Protein AF-0000000066328678 (afdb_homodimer)

pLDDT: mean 88.82, std 13.22, range [48.69, 98.69]

Radius of gyration: 21.42 Å; Cα contacts (8 Å, |Δi|>4): 938; chains: 2; bounding box: 52×56×52 Å

InterPro domains:
  IPR006282 Thiamin pyrophosphokinase [TIGR01378] (4-198)
  IPR006282 Thiamin pyrophosphokinase [cd07995] (3-190)
  IPR007371 Thiamin pyrophosphokinase, catalytic domain [PF04263] (19-120)
  IPR036759 Thiamin pyrophosphokinase, catalytic domain superfamily [G3DSA:3.40.50.10240] (1-203)
  IPR036759 Thiamin pyrophosphokinase, catalytic domain superfamily [SSF63999] (1-123)
  IPR049442 Thiamin pyrophosphokinase-like, substrate-binding domain [PF21275] (127-197)
  IPR053149 Thiamine pyrophosphokinase [PTHR41299] (1-203)

Structure (mmCIF, N/CA/C/O backbone):
data_AF-0000000066328678-model_v1
#
loop_
_entity.id
_entity.type
_entity.pdbx_description
1 polymer 'Thiamine diphosphokinase'
#
loop_
_atom_site.group_PDB
_atom_site.id
_atom_site.type_symbol
_atom_site.label_atom_id
_atom_site.label_alt_id
_atom_site.label_comp_id
_atom_site.label_asym_id
_atom_site.label_entity_id
_atom_site.label_seq_id
_atom_site.pdbx_PDB_ins_code
_atom_site.Cartn_x
_atom_site.Cartn_y
_atom_site.Cartn_z
_atom_site.occupancy
_atom_site.B_iso_or_equiv
_atom_site.auth_seq_id
_atom_site.auth_comp_id
_atom_site.auth_asym_id
_atom_site.auth_atom_id
_atom_site.pdbx_PDB_model_num
ATOM 1 N N . MET A 1 1 ? -2.195 -25.938 -11.75 1 92.56 1 MET A N 1
ATOM 2 C CA . MET A 1 1 ? -1.607 -26.266 -10.453 1 92.56 1 MET A CA 1
ATOM 3 C C . MET A 1 1 ? -1.455 -25.016 -9.586 1 92.56 1 MET A C 1
ATOM 5 O O . MET A 1 1 ? -1.116 -23.938 -10.094 1 92.56 1 MET A O 1
ATOM 9 N N . GLN A 1 2 ? -1.645 -25.172 -8.344 1 96.69 2 GLN A N 1
ATOM 10 C CA . GLN A 1 2 ? -1.643 -24.047 -7.43 1 96.69 2 GLN A CA 1
ATOM 11 C C . GLN A 1 2 ? -0.327 -23.953 -6.664 1 96.69 2 GLN A C 1
ATOM 13 O O . GLN A 1 2 ? 0.199 -24.969 -6.203 1 96.69 2 GLN A O 1
ATOM 18 N N . ALA A 1 3 ? 0.181 -22.781 -6.629 1 97.19 3 ALA A N 1
ATOM 19 C CA . ALA A 1 3 ? 1.361 -22.5 -5.816 1 97.19 3 ALA A CA 1
ATOM 20 C C . ALA A 1 3 ? 1.032 -21.516 -4.695 1 97.19 3 ALA A C 1
ATOM 22 O O . ALA A 1 3 ? 0.293 -20.547 -4.902 1 97.19 3 ALA A O 1
ATOM 23 N N . VAL A 1 4 ? 1.552 -21.859 -3.523 1 97.25 4 VAL A N 1
ATOM 24 C CA . VAL A 1 4 ? 1.472 -20.938 -2.391 1 97.25 4 VAL A CA 1
ATOM 25 C C . VAL A 1 4 ? 2.855 -20.359 -2.094 1 97.25 4 VAL A C 1
ATOM 27 O O . VAL A 1 4 ? 3.812 -21.109 -1.878 1 97.25 4 VAL A O 1
ATOM 30 N N . ILE A 1 5 ? 2.959 -19.062 -2.15 1 96 5 ILE A N 1
ATOM 31 C CA . ILE A 1 5 ? 4.234 -18.391 -1.93 1 96 5 ILE A CA 1
ATOM 32 C C . ILE A 1 5 ? 4.168 -17.578 -0.644 1 96 5 ILE A C 1
ATOM 34 O O . ILE A 1 5 ? 3.305 -16.703 -0.498 1 96 5 ILE A O 1
ATOM 38 N N . LEU A 1 6 ? 5.059 -17.859 0.258 1 94.69 6 LEU A N 1
ATOM 39 C CA . LEU A 1 6 ? 5.156 -17.109 1.512 1 94.69 6 LEU A CA 1
ATOM 40 C C . LEU A 1 6 ? 6.285 -16.094 1.452 1 94.69 6 LEU A C 1
ATOM 42 O O . LEU A 1 6 ? 7.457 -16.453 1.386 1 94.69 6 LEU A O 1
ATOM 46 N N . ALA A 1 7 ? 5.883 -14.875 1.472 1 93.19 7 ALA A N 1
ATOM 47 C CA . ALA A 1 7 ? 6.855 -13.781 1.461 1 93.19 7 ALA A CA 1
ATOM 48 C C . ALA A 1 7 ? 7.359 -13.484 2.869 1 93.19 7 ALA A C 1
ATOM 50 O O . ALA A 1 7 ? 6.984 -14.164 3.828 1 93.19 7 ALA A O 1
ATOM 51 N N . ASN A 1 8 ? 8.188 -12.492 3.023 1 87.88 8 ASN A N 1
ATOM 52 C CA . ASN A 1 8 ? 8.898 -12.242 4.273 1 87.88 8 ASN A CA 1
ATOM 53 C C . ASN A 1 8 ? 8.281 -11.078 5.047 1 87.88 8 ASN A C 1
ATOM 55 O O . ASN A 1 8 ? 8.977 -10.375 5.781 1 87.88 8 ASN A O 1
ATOM 59 N N . GLY A 1 9 ? 7.043 -10.797 4.797 1 89.44 9 GLY A N 1
ATOM 60 C CA . GLY A 1 9 ? 6.324 -9.867 5.66 1 89.44 9 GLY A CA 1
ATOM 61 C C . GLY A 1 9 ? 5.898 -10.484 6.977 1 89.44 9 GLY A C 1
ATOM 62 O O . GLY A 1 9 ? 6.59 -11.359 7.512 1 89.44 9 GLY A O 1
ATOM 63 N N . GLU A 1 10 ? 4.902 -9.945 7.527 1 88.5 10 GLU A N 1
ATOM 64 C CA . GLU A 1 10 ? 4.391 -10.523 8.766 1 88.5 10 GLU A CA 1
ATOM 65 C C . GLU A 1 10 ? 3.793 -11.906 8.531 1 88.5 10 GLU A C 1
ATOM 67 O O . GLU A 1 10 ? 2.998 -12.094 7.609 1 88.5 10 GLU A O 1
ATOM 72 N N . PHE A 1 11 ? 4.199 -12.797 9.32 1 90.69 11 PHE A N 1
ATOM 73 C CA . PHE A 1 11 ? 3.668 -14.148 9.219 1 90.69 11 PHE A CA 1
ATOM 74 C C . PHE A 1 11 ? 2.197 -14.188 9.617 1 90.69 11 PHE A C 1
ATOM 76 O O . PHE A 1 11 ? 1.822 -13.695 10.68 1 90.69 11 PHE A O 1
ATOM 83 N N . PRO A 1 12 ? 1.41 -14.773 8.773 1 92 12 PRO A N 1
ATOM 84 C CA . PRO A 1 12 ? -0.02 -14.805 9.086 1 92 12 PRO A CA 1
ATOM 85 C C . PRO A 1 12 ? -0.349 -15.75 10.242 1 92 12 PRO A C 1
ATOM 87 O O . PRO A 1 12 ? 0.316 -16.766 10.422 1 92 12 PRO A O 1
ATOM 90 N N . LYS A 1 13 ? -1.396 -15.406 10.969 1 92.12 13 LYS A N 1
ATOM 91 C CA . LYS A 1 13 ? -1.735 -16.156 12.18 1 92.12 13 LYS A CA 1
ATOM 92 C C . LYS A 1 13 ? -3.133 -16.766 12.07 1 92.12 13 LYS A C 1
ATOM 94 O O . LYS A 1 13 ? -3.49 -17.656 12.852 1 92.12 13 LYS A O 1
ATOM 99 N N . SER A 1 14 ? -3.93 -16.281 11.195 1 93.19 14 SER A N 1
ATOM 100 C CA . SER A 1 14 ? -5.297 -16.766 11.078 1 93.19 14 SER A CA 1
ATOM 101 C C . SER A 1 14 ? -5.32 -18.25 10.68 1 93.19 14 SER A C 1
ATOM 103 O O . SER A 1 14 ? -4.445 -18.703 9.945 1 93.19 14 SER A O 1
ATOM 105 N N . GLN A 1 15 ? -6.352 -18.922 11.086 1 94 15 GLN A N 1
ATOM 106 C CA . GLN A 1 15 ? -6.492 -20.328 10.742 1 94 15 GLN A CA 1
ATOM 107 C C . GLN A 1 15 ? -6.582 -20.516 9.227 1 94 15 GLN A C 1
ATOM 109 O O . GLN A 1 15 ? -6.043 -21.484 8.688 1 94 15 GLN A O 1
ATOM 114 N N . LYS A 1 16 ? -7.191 -19.641 8.617 1 93.75 16 LYS A N 1
ATOM 115 C CA . LYS A 1 16 ? -7.32 -19.688 7.16 1 93.75 16 LYS A CA 1
ATOM 116 C C . LYS A 1 16 ? -5.953 -19.703 6.484 1 93.75 16 LYS A C 1
ATOM 118 O O . LYS A 1 16 ? -5.691 -20.547 5.617 1 93.75 16 LYS A O 1
ATOM 123 N N . CYS A 1 17 ? -5.141 -18.844 6.93 1 94.62 17 CYS A N 1
ATOM 124 C CA . CYS A 1 17 ? -3.805 -18.734 6.352 1 94.62 17 CYS A CA 1
ATOM 125 C C . CYS A 1 17 ? -2.967 -19.969 6.699 1 94.62 17 CYS A C 1
ATOM 127 O O . CYS A 1 17 ? -2.242 -20.484 5.852 1 94.62 17 CYS A O 1
ATOM 129 N N . LEU A 1 18 ? -3.084 -20.406 7.875 1 93.56 18 LEU A N 1
ATOM 130 C CA . LEU A 1 18 ? -2.322 -21.562 8.32 1 93.56 18 LEU A CA 1
ATOM 131 C C . LEU A 1 18 ? -2.74 -22.812 7.551 1 93.56 18 LEU A C 1
ATOM 133 O O . LEU A 1 18 ? -1.896 -23.641 7.184 1 93.56 18 LEU A O 1
ATOM 137 N N . ASP A 1 19 ? -4.027 -22.938 7.297 1 94.56 19 ASP A N 1
ATOM 138 C CA . ASP A 1 19 ? -4.531 -24.062 6.52 1 94.56 19 ASP A CA 1
ATOM 139 C C . ASP A 1 19 ? -3.986 -24.047 5.094 1 94.56 19 ASP A C 1
ATOM 141 O O . ASP A 1 19 ? -3.662 -25.078 4.527 1 94.56 19 ASP A O 1
ATOM 145 N N . LEU A 1 20 ? -3.908 -22.875 4.508 1 94.31 20 LEU A N 1
ATOM 146 C CA . LEU A 1 20 ? -3.367 -22.734 3.16 1 94.31 20 LEU A CA 1
ATOM 147 C C . LEU A 1 20 ? -1.91 -23.172 3.109 1 94.31 20 LEU A C 1
ATOM 149 O O . LEU A 1 20 ? -1.49 -23.828 2.152 1 94.31 20 LEU A O 1
ATOM 153 N N . LEU A 1 21 ? -1.223 -22.812 4.141 1 92.94 21 LEU A N 1
ATOM 154 C CA . LEU A 1 21 ? 0.187 -23.188 4.219 1 92.94 21 LEU A CA 1
ATOM 155 C C . LEU A 1 21 ? 0.343 -24.688 4.398 1 92.94 21 LEU A C 1
ATOM 157 O O . LEU A 1 21 ? 1.16 -25.312 3.725 1 92.94 21 LEU A O 1
ATOM 161 N N . LYS A 1 22 ? -0.446 -25.25 5.203 1 90.56 22 LYS A N 1
ATOM 162 C CA . LYS A 1 22 ? -0.359 -26.672 5.551 1 90.56 22 LYS A CA 1
ATOM 163 C C . LYS A 1 22 ? -0.763 -27.547 4.367 1 90.56 22 LYS A C 1
ATOM 165 O O . LYS A 1 22 ? -0.169 -28.609 4.141 1 90.56 22 LYS A O 1
ATOM 170 N N . ASN A 1 23 ? -1.722 -27.109 3.635 1 92.69 23 ASN A N 1
ATOM 171 C CA . ASN A 1 23 ? -2.307 -27.938 2.596 1 92.69 23 ASN A CA 1
ATOM 172 C C . ASN A 1 23 ? -1.833 -27.531 1.206 1 92.69 23 ASN A C 1
ATOM 174 O O . ASN A 1 23 ? -2.381 -27.984 0.198 1 92.69 23 ASN A O 1
ATOM 178 N N . ALA A 1 24 ? -0.867 -26.703 1.155 1 93.25 24 ALA A N 1
ATOM 179 C CA . ALA A 1 24 ? -0.397 -26.203 -0.134 1 93.25 24 ALA A CA 1
ATOM 180 C C . ALA A 1 24 ? 0.191 -27.328 -0.979 1 93.25 24 ALA A C 1
ATOM 182 O O . ALA A 1 24 ? 1.096 -28.031 -0.534 1 93.25 24 ALA A O 1
ATOM 183 N N . PRO A 1 25 ? -0.299 -27.531 -2.164 1 92.94 25 PRO A N 1
ATOM 184 C CA . PRO A 1 25 ? 0.295 -28.547 -3.039 1 92.94 25 PRO A CA 1
ATOM 185 C C . PRO A 1 25 ? 1.752 -28.25 -3.387 1 92.94 25 PRO A C 1
ATOM 187 O O . PRO A 1 25 ? 2.549 -29.172 -3.57 1 92.94 25 PRO A O 1
ATOM 190 N N . PHE A 1 26 ? 2.02 -26.984 -3.559 1 94.19 26 PHE A N 1
ATOM 191 C CA . PHE A 1 26 ? 3.359 -26.5 -3.859 1 94.19 26 PHE A CA 1
ATOM 192 C C . PHE A 1 26 ? 3.656 -25.219 -3.08 1 94.19 26 PHE A C 1
ATOM 194 O O . PHE A 1 26 ? 3.201 -24.141 -3.457 1 94.19 26 PHE A O 1
ATOM 201 N N . LEU A 1 27 ? 4.465 -25.344 -2.041 1 94 27 LEU A N 1
ATOM 202 C CA . LEU A 1 27 ? 4.758 -24.234 -1.142 1 94 27 LEU A CA 1
ATOM 203 C C . LEU A 1 27 ? 6.172 -23.719 -1.361 1 94 27 LEU A C 1
ATOM 205 O O . LEU A 1 27 ? 7.141 -24.469 -1.275 1 94 27 LEU A O 1
ATOM 209 N N . ILE A 1 28 ? 6.23 -22.422 -1.675 1 92.75 28 ILE A N 1
ATOM 210 C CA . ILE A 1 28 ? 7.516 -21.75 -1.84 1 92.75 28 ILE A CA 1
ATOM 211 C C . ILE A 1 28 ? 7.695 -20.703 -0.746 1 92.75 28 ILE A C 1
ATOM 213 O O . ILE A 1 28 ? 6.809 -19.859 -0.524 1 92.75 28 ILE A O 1
ATOM 217 N N . ALA A 1 29 ? 8.828 -20.719 -0.085 1 90.88 29 ALA A N 1
ATOM 218 C CA . ALA A 1 29 ? 9.125 -19.734 0.952 1 90.88 29 ALA A CA 1
ATOM 219 C C . ALA A 1 29 ? 10.289 -18.844 0.543 1 90.88 29 ALA A C 1
ATOM 221 O O . ALA A 1 29 ? 11.305 -19.328 0.048 1 90.88 29 ALA A O 1
ATOM 222 N N . CYS A 1 30 ? 10.047 -17.594 0.716 1 86.69 30 CYS A N 1
ATOM 223 C CA . CYS A 1 30 ? 11.172 -16.672 0.576 1 86.69 30 CYS A CA 1
ATOM 224 C C . CYS A 1 30 ? 12.078 -16.734 1.799 1 86.69 30 CYS A C 1
ATOM 226 O O . CYS A 1 30 ? 11.609 -16.969 2.914 1 86.69 30 CYS A O 1
ATOM 228 N N . ASP A 1 31 ? 13.312 -16.562 1.715 1 75.44 31 ASP A N 1
ATOM 229 C CA . ASP A 1 31 ? 14.367 -16.891 2.674 1 75.44 31 ASP A CA 1
ATOM 230 C C . ASP A 1 31 ? 14.055 -16.297 4.047 1 75.44 31 ASP A C 1
ATOM 232 O O . ASP A 1 31 ? 14.148 -16.984 5.062 1 75.44 31 ASP A O 1
ATOM 236 N N . GLY A 1 32 ? 13.633 -15.141 4.164 1 73.88 32 GLY A N 1
ATOM 237 C CA . GLY A 1 32 ? 13.352 -14.57 5.473 1 73.88 32 GLY A CA 1
ATOM 238 C C . GLY A 1 32 ? 12.148 -15.195 6.152 1 73.88 32 GLY A C 1
ATOM 239 O O . GLY A 1 32 ? 11.977 -15.07 7.367 1 73.88 32 GLY A O 1
ATOM 240 N N . ALA A 1 33 ? 11.445 -15.961 5.445 1 73.62 33 ALA A N 1
ATOM 241 C CA . ALA A 1 33 ? 10.219 -16.547 5.969 1 73.62 33 ALA A CA 1
ATOM 242 C C . ALA A 1 33 ? 10.453 -17.969 6.473 1 73.62 33 ALA A C 1
ATOM 244 O O . ALA A 1 33 ? 9.609 -18.531 7.172 1 73.62 33 ALA A O 1
ATOM 245 N N . VAL A 1 34 ? 11.594 -18.438 6.23 1 74 34 VAL A N 1
ATOM 246 C CA . VAL A 1 34 ? 11.875 -19.844 6.477 1 74 34 VAL A CA 1
ATOM 247 C C . VAL A 1 34 ? 11.914 -20.109 7.98 1 74 34 VAL A C 1
ATOM 249 O O . VAL A 1 34 ? 11.453 -21.156 8.445 1 74 34 VAL A O 1
ATOM 252 N N . THR A 1 35 ? 12.383 -19.172 8.625 1 74.5 35 THR A N 1
ATOM 253 C CA . THR A 1 35 ? 12.5 -19.344 10.07 1 74.5 35 THR A CA 1
ATOM 254 C C . THR A 1 35 ? 11.125 -19.547 10.703 1 74.5 35 THR A C 1
ATOM 256 O O . THR A 1 35 ? 10.938 -20.422 11.547 1 74.5 35 THR A O 1
ATOM 259 N N . SER A 1 36 ? 10.227 -18.734 10.258 1 77 36 SER A N 1
ATOM 260 C CA . SER A 1 36 ? 8.867 -18.828 10.789 1 77 36 SER A CA 1
ATOM 261 C C . SER A 1 36 ? 8.211 -20.141 10.414 1 77 36 SER A C 1
ATOM 263 O O . SER A 1 36 ? 7.488 -20.734 11.219 1 77 36 SER A O 1
ATOM 265 N N . LEU A 1 37 ? 8.469 -20.578 9.25 1 78.5 37 LEU A N 1
ATOM 266 C CA . LEU A 1 37 ? 7.902 -21.844 8.773 1 78.5 37 LEU A CA 1
ATOM 267 C C . LEU A 1 37 ? 8.461 -23.016 9.57 1 78.5 37 LEU A C 1
ATOM 269 O O . LEU A 1 37 ? 7.723 -23.953 9.914 1 78.5 37 LEU A O 1
ATOM 273 N N . HIS A 1 38 ? 9.688 -22.906 9.82 1 74.25 38 HIS A N 1
ATOM 274 C CA . HIS A 1 38 ? 10.352 -23.984 10.555 1 74.25 38 HIS A CA 1
ATOM 275 C C . HIS A 1 38 ? 9.797 -24.109 11.969 1 74.25 38 HIS A C 1
ATOM 277 O O . HIS A 1 38 ? 9.578 -25.219 12.453 1 74.25 38 HIS A O 1
ATOM 283 N N . ALA A 1 39 ? 9.547 -23 12.492 1 76.88 39 ALA A N 1
ATOM 284 C CA . ALA A 1 39 ? 9.016 -22.969 13.852 1 76.88 39 ALA A CA 1
ATOM 285 C C . ALA A 1 39 ? 7.652 -23.656 13.922 1 76.88 39 ALA A C 1
ATOM 287 O O . ALA A 1 39 ? 7.289 -24.234 14.953 1 76.88 39 ALA A O 1
ATOM 288 N N . LEU A 1 40 ? 6.973 -23.703 12.828 1 76 40 LEU A N 1
ATOM 289 C CA . LEU A 1 40 ? 5.637 -24.281 12.781 1 76 40 LEU A CA 1
ATOM 290 C C . LEU A 1 40 ? 5.676 -25.672 12.156 1 76 40 LEU A C 1
ATOM 292 O O . LEU A 1 40 ? 4.633 -26.297 11.953 1 76 40 LEU A O 1
ATOM 296 N N . GLN A 1 41 ? 6.848 -26.109 11.773 1 76.12 41 GLN A N 1
ATOM 297 C CA . GLN A 1 41 ? 7.094 -27.438 11.211 1 76.12 41 GLN A CA 1
ATOM 298 C C . GLN A 1 41 ? 6.418 -27.578 9.852 1 76.12 41 GLN A C 1
ATOM 300 O O . GLN A 1 41 ? 5.887 -28.656 9.531 1 76.12 41 GLN A O 1
ATOM 305 N N . PHE A 1 42 ? 6.23 -26.516 9.266 1 78.62 42 PHE A N 1
ATOM 306 C CA . PHE A 1 42 ? 5.777 -26.547 7.875 1 78.62 42 PHE A CA 1
ATOM 307 C C . PHE A 1 42 ? 6.957 -26.734 6.93 1 78.62 42 PHE A C 1
ATOM 309 O O . PHE A 1 42 ? 8.008 -26.109 7.109 1 78.62 42 PHE A O 1
ATOM 316 N N . LYS A 1 43 ? 6.863 -27.672 5.98 1 79.88 43 LYS A N 1
ATOM 317 C CA . LYS A 1 43 ? 7.973 -27.938 5.07 1 79.88 43 LYS A CA 1
ATOM 318 C C . LYS A 1 43 ? 7.703 -27.344 3.689 1 79.88 43 LYS A C 1
ATOM 320 O O . LYS A 1 43 ? 6.852 -27.844 2.953 1 79.88 43 LYS A O 1
ATOM 325 N N . PRO A 1 44 ? 8.43 -26.344 3.393 1 86 44 PRO A N 1
ATOM 326 C CA . PRO A 1 44 ? 8.266 -25.828 2.033 1 86 44 PRO A CA 1
ATOM 327 C C . PRO A 1 44 ? 8.836 -26.75 0.971 1 86 44 PRO A C 1
ATOM 329 O O . PRO A 1 44 ? 9.75 -27.531 1.257 1 86 44 PRO A O 1
ATOM 332 N N . SER A 1 45 ? 8.219 -26.75 -0.201 1 85.56 45 SER A N 1
ATOM 333 C CA . SER A 1 45 ? 8.766 -27.484 -1.334 1 85.56 45 SER A CA 1
ATOM 334 C C . SER A 1 45 ? 10.07 -26.859 -1.814 1 85.56 45 SER A C 1
ATOM 336 O O . SER A 1 45 ? 10.992 -27.578 -2.229 1 85.56 45 SER A O 1
ATOM 338 N N . VAL A 1 46 ? 10.094 -25.5 -1.704 1 86.44 46 VAL A N 1
ATOM 339 C CA . VAL A 1 46 ? 11.258 -24.766 -2.186 1 86.44 46 VAL A CA 1
ATOM 340 C C . VAL A 1 46 ? 11.461 -23.516 -1.324 1 86.44 46 VAL A C 1
ATOM 342 O O . VAL A 1 46 ? 10.5 -22.922 -0.832 1 86.44 46 VAL A O 1
ATOM 345 N N . VAL A 1 47 ? 12.711 -23.172 -1.148 1 85.12 47 VAL A N 1
ATOM 346 C CA . VAL A 1 47 ? 13.094 -21.922 -0.504 1 85.12 47 VAL A CA 1
ATOM 347 C C . VAL A 1 47 ? 13.883 -21.062 -1.482 1 85.12 47 VAL A C 1
ATOM 349 O O . VAL A 1 47 ? 14.852 -21.516 -2.094 1 85.12 47 VAL A O 1
ATOM 352 N N . ILE A 1 48 ? 13.406 -19.891 -1.627 1 83.31 48 ILE A N 1
ATOM 353 C CA . ILE A 1 48 ? 14.055 -18.984 -2.578 1 83.31 48 ILE A CA 1
ATOM 354 C C . ILE A 1 48 ? 14.633 -17.781 -1.838 1 83.31 48 ILE A C 1
ATOM 356 O O . ILE A 1 48 ? 13.969 -17.188 -0.988 1 83.31 48 ILE A O 1
ATOM 360 N N . GLY A 1 49 ? 15.797 -17.375 -2.049 1 75 49 GLY A N 1
ATOM 361 C CA . GLY A 1 49 ? 16.438 -16.203 -1.476 1 75 49 GLY A CA 1
ATOM 362 C C . GLY A 1 49 ? 17.953 -16.234 -1.593 1 75 49 GLY A C 1
ATOM 363 O O . GLY A 1 49 ? 18.5 -17.062 -2.312 1 75 49 GLY A O 1
ATOM 364 N N . ASP A 1 50 ? 18.641 -15.141 -1.223 1 62.41 50 ASP A N 1
ATOM 365 C CA . ASP A 1 50 ? 20.109 -15.062 -1.278 1 62.41 50 ASP A CA 1
ATOM 366 C C . ASP A 1 50 ? 20.75 -15.953 -0.216 1 62.41 50 ASP A C 1
ATOM 368 O O . ASP A 1 50 ? 21.969 -16.094 -0.171 1 62.41 50 ASP A O 1
ATOM 372 N N . LEU A 1 51 ? 19.969 -16.797 0.325 1 58.53 51 LEU A N 1
ATOM 373 C CA . LEU A 1 51 ? 20.359 -17.828 1.279 1 58.53 51 LEU A CA 1
ATOM 374 C C . LEU A 1 51 ? 21.344 -17.281 2.309 1 58.53 51 LEU A C 1
ATOM 376 O O . LEU A 1 51 ? 22.078 -18.047 2.938 1 58.53 51 LEU A O 1
ATOM 380 N N . ASP A 1 52 ? 21.562 -15.883 2.24 1 53.94 52 ASP A N 1
ATOM 381 C CA . ASP A 1 52 ? 22.516 -15.344 3.195 1 53.94 52 ASP A CA 1
ATOM 382 C C . ASP A 1 52 ? 21.969 -15.406 4.621 1 53.94 52 ASP A C 1
ATOM 384 O O . ASP A 1 52 ? 22.734 -15.453 5.582 1 53.94 52 ASP A O 1
ATOM 388 N N . SER A 1 53 ? 20.719 -15.375 4.688 1 50.34 53 SER A N 1
ATOM 389 C CA . SER A 1 53 ? 20.141 -15.234 6.023 1 50.34 53 SER A CA 1
ATOM 390 C C . SER A 1 53 ? 19.812 -16.594 6.625 1 50.34 53 SER A C 1
ATOM 392 O O . SER A 1 53 ? 19.297 -16.672 7.742 1 50.34 53 SER A O 1
ATOM 394 N N . ILE A 1 54 ? 19.844 -17.656 5.875 1 55.69 54 ILE A N 1
ATOM 395 C CA . ILE A 1 54 ? 19.406 -18.922 6.414 1 55.69 54 ILE A CA 1
ATOM 396 C C . ILE A 1 54 ? 20.562 -19.625 7.117 1 55.69 54 ILE A C 1
ATOM 398 O O . ILE A 1 54 ? 21.672 -19.672 6.594 1 55.69 54 ILE A O 1
ATOM 402 N N . ASP A 1 55 ? 20.344 -19.844 8.344 1 55.47 55 ASP A N 1
ATOM 403 C CA . ASP A 1 55 ? 21.312 -20.609 9.125 1 55.47 55 ASP A CA 1
ATOM 404 C C . ASP A 1 55 ? 21.734 -21.875 8.383 1 55.47 55 ASP A C 1
ATOM 406 O O . ASP A 1 55 ? 20.953 -22.453 7.637 1 55.47 55 ASP A O 1
ATOM 410 N N . SER A 1 56 ? 22.953 -22.094 8.352 1 54.03 56 SER A N 1
ATOM 411 C CA . SER A 1 56 ? 23.625 -23.234 7.734 1 54.03 56 SER A CA 1
ATOM 412 C C . SER A 1 56 ? 22.828 -24.516 7.961 1 54.03 56 SER A C 1
ATOM 414 O O . SER A 1 56 ? 22.75 -25.375 7.07 1 54.03 56 SER A O 1
ATOM 416 N N . HIS A 1 57 ? 22.359 -24.594 9.047 1 54.06 57 HIS A N 1
ATOM 417 C CA . HIS A 1 57 ? 21.656 -25.828 9.375 1 54.06 57 HIS A CA 1
ATOM 418 C C . HIS A 1 57 ? 20.375 -25.969 8.555 1 54.06 57 HIS A C 1
ATOM 420 O O . HIS A 1 57 ? 20.031 -27.078 8.125 1 54.06 57 HIS A O 1
ATOM 426 N N . LEU A 1 58 ? 19.797 -24.906 8.258 1 56.16 58 LEU A N 1
ATOM 427 C CA . LEU A 1 58 ? 18.531 -24.969 7.531 1 56.16 58 LEU A CA 1
ATOM 428 C C . LEU A 1 58 ? 18.781 -25.125 6.035 1 56.16 58 LEU A C 1
ATOM 430 O O . LEU A 1 58 ? 17.953 -25.719 5.332 1 56.16 58 LEU A O 1
ATOM 434 N N . LYS A 1 59 ? 19.859 -24.672 5.605 1 57.91 59 LYS A N 1
ATOM 435 C CA . LYS A 1 59 ? 20.266 -24.812 4.211 1 57.91 59 LYS A CA 1
ATOM 436 C C . LYS A 1 59 ? 20.297 -26.266 3.793 1 57.91 59 LYS A C 1
ATOM 438 O O . LYS A 1 59 ? 19.969 -26.609 2.65 1 57.91 59 LYS A O 1
ATOM 443 N N . ALA A 1 60 ? 20.766 -26.969 4.777 1 53.59 60 ALA A N 1
ATOM 444 C CA . ALA A 1 60 ? 20.906 -28.391 4.488 1 53.59 60 ALA A CA 1
ATOM 445 C C . ALA A 1 60 ? 19.547 -29.078 4.379 1 53.59 60 ALA A C 1
ATOM 447 O O . ALA A 1 60 ? 19.406 -30.078 3.668 1 53.59 60 ALA A O 1
ATOM 448 N N . LEU A 1 61 ? 18.641 -28.516 5.012 1 54.44 61 LEU A N 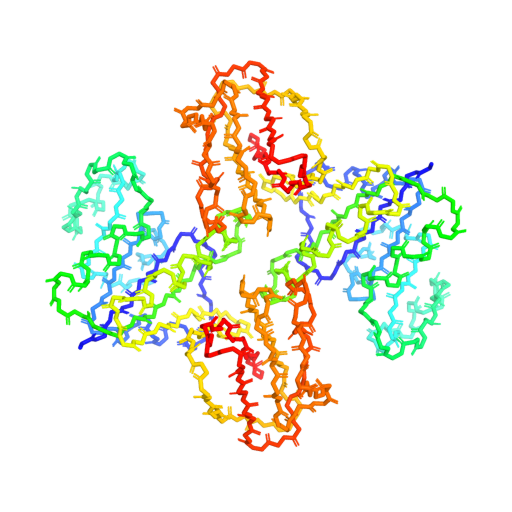1
ATOM 449 C CA . LEU A 1 61 ? 17.359 -29.203 5.098 1 54.44 61 LEU A CA 1
ATOM 450 C C . LEU A 1 61 ? 16.469 -28.844 3.908 1 54.44 61 LEU A C 1
ATOM 452 O O . LEU A 1 61 ? 15.656 -29.656 3.473 1 54.44 61 LEU A O 1
ATOM 456 N N . TYR A 1 62 ? 16.766 -27.641 3.441 1 58.38 62 TYR A N 1
ATOM 457 C CA . TYR A 1 62 ? 15.859 -27.219 2.381 1 58.38 62 TYR A CA 1
ATOM 458 C C . TYR A 1 62 ? 16.609 -27.062 1.059 1 58.38 62 TYR A C 1
ATOM 460 O O . TYR A 1 62 ? 17.812 -26.781 1.043 1 58.38 62 TYR A O 1
ATOM 468 N N . ASN A 1 63 ? 16.406 -27.719 0.083 1 55.56 63 ASN A N 1
ATOM 469 C CA . ASN A 1 63 ? 16.984 -27.547 -1.242 1 55.56 63 ASN A CA 1
ATOM 470 C C . ASN A 1 63 ? 16.922 -26.094 -1.706 1 55.56 63 ASN A C 1
ATOM 472 O O . ASN A 1 63 ? 16.031 -25.734 -2.482 1 55.56 63 ASN A O 1
ATOM 476 N N . PRO A 1 64 ? 17.672 -25.266 -0.966 1 60.94 64 PRO A N 1
ATOM 477 C CA . PRO A 1 64 ? 17.609 -23.844 -1.359 1 60.94 64 PRO A CA 1
ATOM 478 C C . PRO A 1 64 ? 18.047 -23.609 -2.803 1 60.94 64 PRO A C 1
ATOM 480 O O . PRO A 1 64 ? 19.016 -24.219 -3.262 1 60.94 64 PRO A O 1
ATOM 483 N N . ILE A 1 65 ? 17.062 -23.312 -3.627 1 60.47 65 ILE A N 1
ATOM 484 C CA . ILE A 1 65 ? 17.453 -22.844 -4.957 1 60.47 65 ILE A CA 1
ATOM 485 C C . ILE A 1 65 ? 17.984 -21.422 -4.879 1 60.47 65 ILE A C 1
ATOM 487 O O . ILE A 1 65 ? 17.266 -20.5 -4.531 1 60.47 65 ILE A O 1
ATOM 491 N N . ARG A 1 66 ? 19.344 -21.391 -4.738 1 58.41 66 ARG A N 1
ATOM 492 C CA . ARG A 1 66 ? 20.047 -20.109 -4.793 1 58.41 66 ARG A CA 1
ATOM 493 C C . ARG A 1 66 ? 19.844 -19.438 -6.145 1 58.41 66 ARG A C 1
ATOM 495 O O . ARG A 1 66 ? 20.203 -20 -7.184 1 58.41 66 ARG A O 1
ATOM 502 N N . MET A 1 67 ? 18.859 -18.656 -6.227 1 55.22 67 MET A N 1
ATOM 503 C CA . MET A 1 67 ? 18.812 -17.859 -7.457 1 55.22 67 MET A CA 1
ATOM 504 C C . MET A 1 67 ? 19.578 -16.562 -7.289 1 55.22 67 MET A C 1
ATOM 506 O O . MET A 1 67 ? 19.25 -15.742 -6.426 1 55.22 67 MET A O 1
ATOM 510 N N . SER A 1 68 ? 20.812 -16.641 -7.715 1 49.78 68 SER A N 1
ATOM 511 C CA . SER A 1 68 ? 21.75 -15.523 -7.637 1 49.78 68 SER A CA 1
ATOM 512 C C . SER A 1 68 ? 21.25 -14.32 -8.43 1 49.78 68 SER A C 1
ATOM 514 O O . SER A 1 68 ? 21.859 -13.25 -8.398 1 49.78 68 SER A O 1
ATOM 516 N N . GLU A 1 69 ? 20.141 -14.555 -9.164 1 52.03 69 GLU A N 1
ATOM 517 C CA . GLU A 1 69 ? 19.953 -13.398 -10.047 1 52.03 69 GLU A CA 1
ATOM 518 C C . GLU A 1 69 ? 19.672 -12.133 -9.242 1 52.03 69 GLU A C 1
ATOM 520 O O . GLU A 1 69 ? 18.75 -12.102 -8.422 1 52.03 69 GLU A O 1
ATOM 525 N N . GLN A 1 70 ? 20.766 -11.266 -9.18 1 48.72 70 GLN A N 1
ATOM 526 C CA . GLN A 1 70 ? 20.953 -10.047 -8.406 1 48.72 70 GLN A CA 1
ATOM 527 C C . GLN A 1 70 ? 19.859 -9.023 -8.711 1 48.72 70 GLN A C 1
ATOM 529 O O . GLN A 1 70 ? 19.531 -8.195 -7.867 1 48.72 70 GLN A O 1
ATOM 534 N N . ASN A 1 71 ? 19.047 -9.203 -9.812 1 54.5 71 ASN A N 1
ATOM 535 C CA . ASN A 1 71 ? 18.297 -8.008 -10.188 1 54.5 71 ASN A CA 1
ATOM 536 C C . ASN A 1 71 ? 16.797 -8.195 -9.992 1 54.5 71 ASN A C 1
ATOM 538 O O . ASN A 1 71 ? 15.992 -7.57 -10.688 1 54.5 71 ASN A O 1
ATOM 542 N N . SER A 1 72 ? 16.469 -9.25 -9.219 1 69 72 SER A N 1
ATOM 543 C CA . SER A 1 72 ? 15.039 -9.375 -8.938 1 69 72 SER A CA 1
ATOM 544 C C . SER A 1 72 ? 14.789 -9.602 -7.453 1 69 72 SER A C 1
ATOM 546 O O . SER A 1 72 ? 15.688 -9.992 -6.711 1 69 72 SER A O 1
ATOM 548 N N . ASN A 1 73 ? 13.617 -9.219 -7.113 1 81.62 73 ASN A N 1
ATOM 549 C CA . ASN A 1 73 ? 13.305 -9.477 -5.715 1 81.62 73 ASN A CA 1
ATOM 550 C C . ASN A 1 73 ? 12.875 -10.922 -5.492 1 81.62 73 ASN A C 1
ATOM 552 O O . ASN A 1 73 ? 12.523 -11.625 -6.445 1 81.62 73 ASN A O 1
ATOM 556 N N . ASP A 1 74 ? 12.938 -11.367 -4.379 1 84.75 74 ASP A N 1
ATOM 557 C CA . ASP A 1 74 ? 12.688 -12.758 -4.023 1 84.75 74 ASP A CA 1
ATOM 558 C C . ASP A 1 74 ? 11.273 -13.188 -4.414 1 84.75 74 ASP A C 1
ATOM 560 O O . ASP A 1 74 ? 11.062 -14.312 -4.852 1 84.75 74 ASP A O 1
ATOM 564 N N . LEU A 1 75 ? 10.344 -12.32 -4.371 1 91.19 75 LEU A N 1
ATOM 565 C CA . LEU A 1 75 ? 8.969 -12.648 -4.734 1 91.19 75 LEU A CA 1
ATOM 566 C C . LEU A 1 75 ? 8.859 -12.984 -6.219 1 91.19 75 LEU A C 1
ATOM 568 O O . LEU A 1 75 ? 8.188 -13.945 -6.594 1 91.19 75 LEU A O 1
ATOM 572 N N . SER A 1 76 ? 9.461 -12.172 -6.977 1 91.81 76 SER A N 1
ATOM 573 C CA . SER A 1 76 ? 9.445 -12.406 -8.422 1 91.81 76 SER A CA 1
ATOM 574 C C . SER A 1 76 ? 10.133 -13.719 -8.781 1 91.81 76 SER A C 1
ATOM 576 O O . SER A 1 76 ? 9.641 -14.469 -9.617 1 91.81 76 SER A O 1
ATOM 578 N N . LYS A 1 77 ? 11.25 -13.961 -8.109 1 90.5 77 LYS A N 1
ATOM 579 C CA . LYS A 1 77 ? 11.938 -15.227 -8.352 1 90.5 77 LYS A CA 1
ATOM 580 C C . LYS A 1 77 ? 11.047 -16.422 -8.023 1 90.5 77 LYS A C 1
ATOM 582 O O . LYS A 1 77 ? 10.969 -17.375 -8.789 1 90.5 77 LYS A O 1
ATOM 587 N N . ALA A 1 78 ? 10.422 -16.328 -6.898 1 92.19 78 ALA A N 1
ATOM 588 C CA . ALA A 1 78 ? 9.523 -17.391 -6.469 1 92.19 78 ALA A CA 1
ATOM 589 C C . ALA A 1 78 ? 8.375 -17.562 -7.461 1 92.19 78 ALA A C 1
ATOM 591 O O . ALA A 1 78 ? 8.047 -18.688 -7.84 1 92.19 78 ALA A O 1
ATOM 592 N N . PHE A 1 79 ? 7.754 -16.516 -7.949 1 95.31 79 PHE A N 1
ATOM 593 C CA . PHE A 1 79 ? 6.637 -16.547 -8.883 1 95.31 79 PHE A CA 1
ATOM 594 C C . PHE A 1 79 ? 7.043 -17.203 -10.195 1 95.31 79 PHE A C 1
ATOM 596 O O . PHE A 1 79 ? 6.395 -18.141 -10.648 1 95.31 79 PHE A O 1
ATOM 603 N N . PHE A 1 80 ? 8.102 -16.719 -10.75 1 94.19 80 PHE A N 1
ATOM 604 C CA . PHE A 1 80 ? 8.5 -17.219 -12.055 1 94.19 80 PHE A CA 1
ATOM 605 C C . PHE A 1 80 ? 8.984 -18.656 -11.961 1 94.19 80 PHE A C 1
ATOM 607 O O . PHE A 1 80 ? 8.789 -19.438 -12.891 1 94.19 80 PHE A O 1
ATOM 614 N N . TYR A 1 81 ? 9.625 -18.969 -10.852 1 91.75 81 TYR A N 1
ATOM 615 C CA . TYR A 1 81 ? 9.992 -20.375 -10.641 1 91.75 81 TYR A CA 1
ATOM 616 C C . TYR A 1 81 ? 8.766 -21.266 -10.695 1 91.75 81 TYR A C 1
ATOM 618 O O . TYR A 1 81 ? 8.75 -22.266 -11.422 1 91.75 81 TYR A O 1
ATOM 626 N N . ALA A 1 82 ? 7.738 -20.938 -9.961 1 95.31 82 ALA A N 1
ATOM 627 C CA . ALA A 1 82 ? 6.504 -21.719 -9.93 1 95.31 82 ALA A CA 1
ATOM 628 C C . ALA A 1 82 ? 5.816 -21.703 -11.289 1 95.31 82 ALA A C 1
ATOM 630 O O . ALA A 1 82 ? 5.27 -22.719 -11.719 1 95.31 82 ALA A O 1
ATOM 631 N N . LEU A 1 83 ? 5.828 -20.578 -11.922 1 96.31 83 LEU A N 1
ATOM 632 C CA . LEU A 1 83 ? 5.262 -20.469 -13.258 1 96.31 83 LEU A CA 1
ATOM 633 C C . LEU A 1 83 ? 5.934 -21.453 -14.219 1 96.31 83 LEU A C 1
ATOM 635 O O . LEU A 1 83 ? 5.258 -22.141 -14.977 1 96.31 83 LEU A O 1
ATOM 639 N N . ASN A 1 84 ? 7.238 -21.469 -14.133 1 94.56 84 ASN A N 1
ATOM 640 C CA . ASN A 1 84 ? 8.023 -22.359 -15 1 94.56 84 ASN A CA 1
ATOM 641 C C . ASN A 1 84 ? 7.75 -23.828 -14.703 1 94.56 84 ASN A C 1
ATOM 643 O O . ASN A 1 84 ? 7.934 -24.688 -15.562 1 94.56 84 ASN A O 1
ATOM 647 N N . LYS A 1 85 ? 7.297 -24.109 -13.547 1 94.69 85 LYS A N 1
ATOM 648 C CA . LYS A 1 85 ? 6.945 -25.484 -13.156 1 94.69 85 LYS A CA 1
ATOM 649 C C . LYS A 1 85 ? 5.523 -25.828 -13.586 1 94.69 85 LYS A C 1
ATOM 651 O O . LYS A 1 85 ? 5.039 -26.922 -13.32 1 94.69 85 LYS A O 1
ATOM 656 N N . GLY A 1 86 ? 4.848 -24.828 -14.125 1 96.06 86 GLY A N 1
ATOM 657 C CA . GLY A 1 86 ? 3.543 -25.094 -14.703 1 96.06 86 GLY A CA 1
ATOM 658 C C . GLY A 1 86 ? 2.395 -24.578 -13.852 1 96.06 86 GLY A C 1
ATOM 659 O O . GLY A 1 86 ? 1.228 -24.844 -14.156 1 96.06 86 GLY A O 1
ATOM 660 N N . CYS A 1 87 ? 2.684 -23.922 -12.797 1 97 87 CYS A N 1
ATOM 661 C CA . CYS A 1 87 ? 1.62 -23.375 -11.961 1 97 87 CYS A CA 1
ATOM 662 C C . CYS A 1 87 ? 0.921 -22.219 -12.68 1 97 87 CYS A C 1
ATOM 664 O O . CYS A 1 87 ? 1.56 -21.453 -13.391 1 97 87 CYS A O 1
ATOM 666 N N . ASP A 1 88 ? -0.373 -22.109 -12.438 1 97.81 88 ASP A N 1
ATOM 667 C CA . ASP A 1 88 ? -1.126 -21.031 -13.055 1 97.81 88 ASP A CA 1
ATOM 668 C C . ASP A 1 88 ? -2.121 -20.422 -12.07 1 97.81 88 ASP A C 1
ATOM 670 O O . ASP A 1 88 ? -2.916 -19.547 -12.438 1 97.81 88 ASP A O 1
ATOM 674 N N . ASP A 1 89 ? -2.139 -20.922 -10.867 1 98 89 ASP A N 1
ATOM 675 C CA . ASP A 1 89 ? -2.92 -20.422 -9.742 1 98 89 ASP A CA 1
ATOM 676 C C . ASP A 1 89 ? -2.021 -20.109 -8.547 1 98 89 ASP A C 1
ATOM 678 O O . ASP A 1 89 ? -1.381 -21 -7.988 1 98 89 ASP A O 1
ATOM 682 N N . PHE A 1 90 ? -2.043 -18.797 -8.18 1 98.38 90 PHE A N 1
ATOM 683 C CA . PHE A 1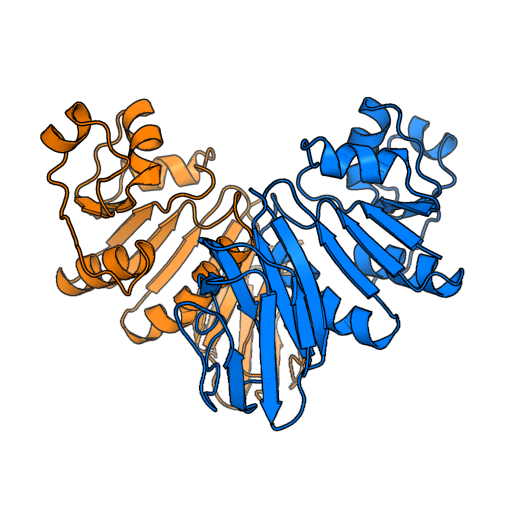 90 ? -1.062 -18.391 -7.188 1 98.38 90 PHE A CA 1
ATOM 684 C C . PHE A 1 90 ? -1.751 -17.766 -5.98 1 98.38 90 PHE A C 1
ATOM 686 O O . PHE A 1 90 ? -2.639 -16.922 -6.129 1 98.38 90 PHE A O 1
ATOM 693 N N . ILE A 1 91 ? -1.3 -18.188 -4.785 1 98.19 91 ILE A N 1
ATOM 694 C CA . ILE A 1 91 ? -1.693 -17.547 -3.529 1 98.19 91 ILE A CA 1
ATOM 695 C C . ILE A 1 91 ? -0.457 -17.016 -2.812 1 98.19 91 ILE A C 1
ATOM 697 O O . ILE A 1 91 ? 0.49 -17.766 -2.553 1 98.19 91 ILE A O 1
ATOM 701 N N . PHE A 1 92 ? -0.489 -15.766 -2.557 1 97.62 92 PHE A N 1
ATOM 702 C CA . PHE A 1 92 ? 0.604 -15.125 -1.831 1 97.62 92 PHE A CA 1
ATOM 703 C C . PHE A 1 92 ? 0.217 -14.883 -0.378 1 97.62 92 PHE A C 1
ATOM 705 O O . PHE A 1 92 ? -0.891 -14.422 -0.094 1 97.62 92 PHE A O 1
ATOM 712 N N . LEU A 1 93 ? 1.102 -15.195 0.54 1 96.31 93 LEU A N 1
ATOM 713 C CA . LEU A 1 93 ? 0.956 -14.93 1.967 1 96.31 93 LEU A CA 1
ATOM 714 C C . LEU A 1 93 ? 2.141 -14.125 2.492 1 96.31 93 LEU A C 1
ATOM 716 O O . LEU A 1 93 ? 3.25 -14.227 1.963 1 96.31 93 LEU A O 1
ATOM 720 N N . GLY A 1 94 ? 1.875 -13.273 3.465 1 93.81 94 GLY A N 1
ATOM 721 C CA . GLY A 1 94 ? 2.959 -12.555 4.113 1 93.81 94 GLY A CA 1
ATOM 722 C C . GLY A 1 94 ? 3.5 -11.406 3.281 1 93.81 94 GLY A C 1
ATOM 723 O O . GLY A 1 94 ? 4.695 -11.109 3.326 1 93.81 94 GLY A O 1
ATOM 724 N N . LEU A 1 95 ? 2.764 -10.805 2.459 1 91.94 95 LEU A N 1
ATOM 725 C CA . LEU A 1 95 ? 3.203 -9.711 1.595 1 91.94 95 LEU A CA 1
ATOM 726 C C . LEU A 1 95 ? 3.328 -8.414 2.381 1 91.94 95 LEU A C 1
ATOM 728 O O . LEU A 1 95 ? 4.059 -7.504 1.974 1 91.94 95 LEU A O 1
ATOM 732 N N . ASN A 1 96 ? 2.615 -8.344 3.498 1 87.19 96 ASN A N 1
ATOM 733 C CA . ASN A 1 96 ? 2.486 -7.082 4.223 1 87.19 96 ASN A CA 1
ATOM 734 C C . ASN A 1 96 ? 2.957 -7.219 5.668 1 87.19 96 ASN A C 1
ATOM 736 O O . ASN A 1 96 ? 3.418 -8.281 6.078 1 87.19 96 ASN A O 1
ATOM 740 N N . GLY A 1 97 ? 3.008 -6.027 6.414 1 84.06 97 GLY A N 1
ATOM 741 C CA . GLY A 1 97 ? 3.164 -6.07 7.859 1 84.06 97 GLY A CA 1
ATOM 742 C C . GLY A 1 97 ? 4.523 -5.586 8.328 1 84.06 97 GLY A C 1
ATOM 743 O O . GLY A 1 97 ? 4.734 -5.367 9.523 1 84.06 97 GLY A O 1
ATOM 744 N N . LYS A 1 98 ? 5.438 -5.379 7.438 1 89.62 98 LYS A N 1
ATOM 745 C CA . LYS A 1 98 ? 6.746 -4.836 7.797 1 89.62 98 LYS A CA 1
ATOM 746 C C . LYS A 1 98 ? 7.055 -3.572 7.004 1 89.62 98 LYS A C 1
ATOM 748 O O . LYS A 1 98 ? 6.352 -2.568 7.121 1 89.62 98 LYS A O 1
ATOM 753 N N . ARG A 1 99 ? 8.039 -3.688 6.145 1 91.69 99 ARG A N 1
ATOM 754 C CA . ARG A 1 99 ? 8.367 -2.498 5.363 1 91.69 99 ARG A CA 1
ATOM 755 C C . ARG A 1 99 ? 7.223 -2.127 4.422 1 91.69 99 ARG A C 1
ATOM 757 O O . ARG A 1 99 ? 6.82 -2.934 3.58 1 91.69 99 ARG A O 1
ATOM 764 N N . GLU A 1 100 ? 6.812 -0.911 4.531 1 93.75 100 GLU A N 1
ATOM 765 C CA . GLU A 1 100 ? 5.648 -0.45 3.779 1 93.75 100 GLU A CA 1
ATOM 766 C C . GLU A 1 100 ? 5.961 -0.343 2.289 1 93.75 100 GLU A C 1
ATOM 768 O O . GLU A 1 100 ? 5.09 -0.576 1.449 1 93.75 100 GLU A O 1
ATOM 773 N N . ASP A 1 101 ? 7.145 0.068 1.986 1 94.06 101 ASP A N 1
ATOM 774 C CA . ASP A 1 101 ? 7.48 0.224 0.574 1 94.06 101 ASP A CA 1
ATOM 775 C C . ASP A 1 101 ? 7.543 -1.13 -0.129 1 94.06 101 ASP A C 1
ATOM 777 O O . ASP A 1 101 ? 7.125 -1.257 -1.281 1 94.06 101 ASP A O 1
ATOM 781 N N . HIS A 1 102 ? 8.023 -2.135 0.61 1 92.06 102 HIS A N 1
ATOM 782 C CA . HIS A 1 102 ? 7.984 -3.488 0.066 1 92.06 102 HIS A CA 1
ATOM 783 C C . HIS A 1 102 ? 6.551 -3.965 -0.134 1 92.06 102 HIS A C 1
ATOM 785 O O . HIS A 1 102 ? 6.211 -4.5 -1.19 1 92.06 102 HIS A O 1
ATOM 791 N N . ALA A 1 103 ? 5.793 -3.742 0.856 1 93.44 103 ALA A N 1
ATOM 792 C CA . ALA A 1 103 ? 4.395 -4.172 0.802 1 93.44 103 ALA A CA 1
ATOM 793 C C . ALA A 1 103 ? 3.672 -3.529 -0.377 1 93.44 103 ALA A C 1
ATOM 795 O O . ALA A 1 103 ? 2.967 -4.211 -1.126 1 93.44 103 ALA A O 1
ATOM 796 N N . LEU A 1 104 ? 3.852 -2.289 -0.505 1 94.69 104 LEU A N 1
ATOM 797 C CA . LEU A 1 104 ? 3.215 -1.54 -1.583 1 94.69 104 LEU A CA 1
ATOM 798 C C . LEU A 1 104 ? 3.691 -2.033 -2.945 1 94.69 104 LEU A C 1
ATOM 800 O O . LEU A 1 104 ? 2.877 -2.334 -3.82 1 94.69 104 LEU A O 1
ATOM 804 N N . ALA A 1 105 ? 4.941 -2.143 -3.102 1 93.88 105 ALA A N 1
ATOM 805 C CA . ALA A 1 105 ? 5.527 -2.588 -4.363 1 93.88 105 ALA A CA 1
ATOM 806 C C . ALA A 1 105 ? 5.066 -3.998 -4.715 1 93.88 105 ALA A C 1
ATOM 808 O O . ALA A 1 105 ? 4.641 -4.254 -5.848 1 93.88 105 ALA A O 1
ATOM 809 N N . ASN A 1 106 ? 5.141 -4.879 -3.764 1 93.25 106 ASN A N 1
ATOM 810 C CA . ASN A 1 106 ? 4.766 -6.27 -3.996 1 93.25 106 ASN A CA 1
ATOM 811 C C . ASN A 1 106 ? 3.283 -6.406 -4.332 1 93.25 106 ASN A C 1
ATOM 813 O O . ASN A 1 106 ? 2.902 -7.246 -5.148 1 93.25 106 ASN A O 1
ATOM 817 N N . THR A 1 107 ? 2.514 -5.617 -3.697 1 95.06 107 THR A N 1
ATOM 818 C CA . THR A 1 107 ? 1.083 -5.648 -3.979 1 95.06 107 THR A CA 1
ATOM 819 C C . THR A 1 107 ? 0.812 -5.301 -5.438 1 95.06 107 THR A C 1
ATOM 821 O O . THR A 1 107 ? 0.069 -6.008 -6.125 1 95.06 107 THR A O 1
ATOM 824 N N . PHE A 1 108 ? 1.449 -4.363 -5.941 1 94 108 PHE A N 1
ATOM 825 C CA . PHE A 1 108 ? 1.146 -3.939 -7.301 1 94 108 PHE A CA 1
ATOM 826 C C . PHE A 1 108 ? 1.899 -4.793 -8.312 1 94 108 PHE A C 1
ATOM 828 O O . PHE A 1 108 ? 1.579 -4.781 -9.508 1 94 108 PHE A O 1
ATOM 835 N N . LEU A 1 109 ? 2.881 -5.488 -7.871 1 93.94 109 LEU A N 1
ATOM 836 C CA . LEU A 1 109 ? 3.516 -6.48 -8.734 1 93.94 109 LEU A CA 1
ATOM 837 C C . LEU A 1 109 ? 2.525 -7.57 -9.125 1 93.94 109 LEU A C 1
ATOM 839 O O . LEU A 1 109 ? 2.684 -8.211 -10.164 1 93.94 109 LEU A O 1
ATOM 843 N N . LEU A 1 110 ? 1.56 -7.797 -8.32 1 96.44 110 LEU A N 1
ATOM 844 C CA . LEU A 1 110 ? 0.538 -8.797 -8.609 1 96.44 110 LEU A CA 1
ATOM 845 C C . LEU A 1 110 ? -0.135 -8.508 -9.953 1 96.44 110 LEU A C 1
ATOM 847 O O . LEU A 1 110 ? -0.497 -9.43 -10.68 1 96.44 110 LEU A O 1
ATOM 851 N N . LEU A 1 111 ? -0.311 -7.223 -10.234 1 95.44 111 LEU A N 1
ATOM 852 C CA . LEU A 1 111 ? -0.905 -6.84 -11.508 1 95.44 111 LEU A CA 1
ATOM 853 C C . LEU A 1 111 ? -0.034 -7.297 -12.672 1 95.44 111 LEU A C 1
ATOM 855 O O . LEU A 1 111 ? -0.55 -7.703 -13.719 1 95.44 111 LEU A O 1
ATOM 859 N N . GLU A 1 112 ? 1.244 -7.234 -12.453 1 93.75 112 GLU A N 1
ATOM 860 C CA . GLU A 1 112 ? 2.186 -7.68 -13.477 1 93.75 112 GLU A CA 1
ATOM 861 C C . GLU A 1 112 ? 2.172 -9.203 -13.617 1 93.75 112 GLU A C 1
ATOM 863 O O . GLU A 1 112 ? 2.195 -9.727 -14.727 1 93.75 112 GLU A O 1
ATOM 868 N N . TYR A 1 113 ? 2.121 -9.867 -12.484 1 96.5 113 TYR A N 1
ATOM 869 C CA . TYR A 1 113 ? 2.096 -11.32 -12.484 1 96.5 113 TYR A CA 1
ATOM 870 C C . TYR A 1 113 ? 0.853 -11.852 -13.195 1 96.5 113 TYR A C 1
ATOM 872 O O . TYR A 1 113 ? 0.904 -12.883 -13.867 1 96.5 113 TYR A O 1
ATOM 880 N N . PHE A 1 114 ? -0.201 -11.125 -13.055 1 97.19 114 PHE A N 1
ATOM 881 C CA . PHE A 1 114 ? -1.494 -11.531 -13.594 1 97.19 114 PHE A CA 1
ATOM 882 C C . PHE A 1 114 ? -1.426 -11.695 -15.102 1 97.19 114 PHE A C 1
ATOM 884 O O . PHE A 1 114 ? -2.182 -12.477 -15.688 1 97.19 114 PHE A O 1
ATOM 891 N N . LYS A 1 115 ? -0.494 -11.094 -15.742 1 95.25 115 LYS A N 1
ATOM 892 C CA . LYS A 1 115 ? -0.316 -11.18 -17.188 1 95.25 115 LYS A CA 1
ATOM 893 C C . LYS A 1 115 ? 0.162 -12.57 -17.594 1 95.25 115 LYS A C 1
ATOM 895 O O . LYS A 1 115 ? 0.082 -12.938 -18.781 1 95.25 115 LYS A O 1
ATOM 900 N N . PHE A 1 116 ? 0.607 -13.391 -16.641 1 96.44 116 PHE A N 1
ATOM 901 C CA . PHE A 1 116 ? 1.284 -14.633 -16.984 1 96.44 116 PHE A CA 1
ATOM 902 C C . PHE A 1 116 ? 0.519 -15.836 -16.453 1 96.44 116 PHE A C 1
ATOM 904 O O . PHE A 1 116 ? 0.877 -16.984 -16.734 1 96.44 116 PHE A O 1
ATOM 911 N N . CYS A 1 117 ? -0.483 -15.602 -15.688 1 96.25 117 CYS A N 1
ATOM 912 C CA . CYS A 1 117 ? -1.168 -16.719 -15.055 1 96.25 117 CYS A CA 1
ATOM 913 C C . CYS A 1 117 ? -2.676 -16.5 -15.031 1 96.25 117 CYS A C 1
ATOM 915 O O . CYS A 1 117 ? -3.162 -15.469 -15.508 1 96.25 117 CYS A O 1
ATOM 917 N N . GLN A 1 118 ? -3.4 -17.469 -14.477 1 95.5 118 GLN A N 1
ATOM 918 C CA . GLN A 1 118 ? -4.855 -17.422 -14.531 1 95.5 118 GLN A CA 1
ATOM 919 C C . GLN A 1 118 ? -5.438 -16.766 -13.281 1 95.5 118 GLN A C 1
ATOM 921 O O . GLN A 1 118 ? -6.441 -16.047 -13.359 1 95.5 118 GLN A O 1
ATOM 926 N N . LYS A 1 119 ? -4.797 -17.109 -12.219 1 97.69 119 LYS A N 1
ATOM 927 C CA . LYS A 1 119 ? -5.367 -16.641 -10.961 1 97.69 119 LYS A CA 1
ATOM 928 C C . LYS A 1 119 ? -4.277 -16.156 -10.008 1 97.69 119 LYS A C 1
ATOM 930 O O . LYS A 1 119 ? -3.25 -16.812 -9.844 1 97.69 119 LYS A O 1
ATOM 935 N N . ILE A 1 120 ? -4.539 -14.938 -9.422 1 97.56 120 ILE A N 1
ATOM 936 C CA . ILE A 1 120 ? -3.643 -14.336 -8.438 1 97.56 120 ILE A CA 1
ATOM 937 C C . ILE A 1 120 ? -4.445 -13.891 -7.219 1 97.56 120 ILE A C 1
ATOM 939 O O . ILE A 1 120 ? -5.41 -13.133 -7.352 1 97.56 120 ILE A O 1
ATOM 943 N N . GLN A 1 121 ? -3.979 -14.336 -6.047 1 97.81 121 GLN A N 1
ATOM 944 C CA . GLN A 1 121 ? -4.562 -13.867 -4.793 1 97.81 121 GLN A CA 1
ATOM 945 C C . GLN A 1 121 ? -3.479 -13.594 -3.754 1 97.81 121 GLN A C 1
ATOM 947 O O . GLN A 1 121 ? -2.441 -14.258 -3.74 1 97.81 121 GLN A O 1
ATOM 952 N N . ALA A 1 122 ? -3.676 -12.602 -2.994 1 97.69 122 ALA A N 1
ATOM 953 C CA . ALA A 1 122 ? -2.895 -12.359 -1.785 1 97.69 122 ALA A CA 1
ATOM 954 C C . ALA A 1 122 ? -3.785 -12.352 -0.547 1 97.69 122 ALA A C 1
ATOM 956 O O . ALA A 1 122 ? -4.746 -11.578 -0.471 1 97.69 122 ALA A O 1
ATOM 957 N N . ILE A 1 123 ? -3.459 -13.18 0.387 1 97.12 123 ILE A N 1
ATOM 958 C CA . ILE A 1 123 ? -4.316 -13.367 1.553 1 97.12 123 ILE A CA 1
ATOM 959 C C . ILE A 1 123 ? -3.549 -13.008 2.822 1 97.12 123 ILE A C 1
ATOM 961 O O . ILE A 1 123 ? -2.373 -13.352 2.963 1 97.12 123 ILE A O 1
ATOM 965 N N . SER A 1 124 ? -4.188 -12.281 3.689 1 95.69 124 SER A N 1
ATOM 966 C CA . SER A 1 124 ? -3.668 -11.938 5.008 1 95.69 124 SER A CA 1
ATOM 967 C C . SER A 1 124 ? -4.672 -12.281 6.105 1 95.69 124 SER A C 1
ATOM 969 O O . SER A 1 124 ? -5.656 -12.977 5.855 1 95.69 124 SER A O 1
ATOM 971 N N . ASP A 1 125 ? -4.336 -11.836 7.359 1 94.88 125 ASP A N 1
ATOM 972 C CA . ASP A 1 125 ? -5.238 -12.07 8.484 1 94.88 125 ASP A CA 1
ATOM 973 C C . ASP A 1 125 ? -6.473 -11.172 8.391 1 94.88 125 ASP A C 1
ATOM 975 O O . ASP A 1 125 ? -7.465 -11.398 9.086 1 94.88 125 ASP A O 1
ATOM 979 N N . TYR A 1 126 ? -6.445 -10.195 7.531 1 94.62 126 TYR A N 1
ATOM 980 C CA . TYR A 1 126 ? -7.477 -9.164 7.539 1 94.62 126 TYR A CA 1
ATOM 981 C C . TYR A 1 126 ? -8.383 -9.289 6.32 1 94.62 126 TYR A C 1
ATOM 983 O O . TYR A 1 126 ? -9.547 -8.898 6.363 1 94.62 126 TYR A O 1
ATOM 991 N N . GLY A 1 127 ? -7.82 -9.758 5.227 1 96.38 127 GLY A N 1
ATOM 992 C CA . GLY A 1 127 ? -8.602 -9.836 3.998 1 96.38 127 GLY A CA 1
ATOM 993 C C . GLY A 1 127 ? -7.824 -10.43 2.838 1 96.38 127 GLY A C 1
ATOM 994 O O . GLY A 1 127 ? -6.785 -11.062 3.037 1 96.38 127 GLY A O 1
ATOM 995 N N . LEU A 1 128 ? -8.43 -10.352 1.654 1 96.38 128 LEU A N 1
ATOM 996 C CA . LEU A 1 128 ? -7.758 -10.914 0.486 1 96.38 128 LEU A CA 1
ATOM 997 C C . LEU A 1 128 ? -7.805 -9.938 -0.685 1 96.38 128 LEU A C 1
ATOM 999 O O . LEU A 1 128 ? -8.812 -9.25 -0.892 1 96.38 128 LEU A O 1
ATOM 1003 N N . PHE A 1 129 ? -6.684 -9.812 -1.38 1 97.75 129 PHE A N 1
ATOM 1004 C CA . PHE A 1 129 ? -6.578 -9.141 -2.672 1 97.75 129 PHE A CA 1
ATOM 1005 C C . PHE A 1 129 ? -6.727 -10.141 -3.812 1 97.75 129 PHE A C 1
ATOM 1007 O O . PHE A 1 129 ? -6.191 -11.25 -3.746 1 97.75 129 PHE A O 1
ATOM 1014 N N . ARG A 1 130 ? -7.43 -9.758 -4.867 1 97.94 130 ARG A N 1
ATOM 1015 C CA . ARG A 1 130 ? -7.477 -10.469 -6.141 1 97.94 130 ARG A CA 1
ATOM 1016 C C . ARG A 1 130 ? -7.211 -9.523 -7.305 1 97.94 130 ARG A C 1
ATOM 1018 O O . ARG A 1 130 ? -7.539 -8.336 -7.23 1 97.94 130 ARG A O 1
ATOM 1025 N N . VAL A 1 131 ? -6.613 -10.062 -8.273 1 98.31 131 VAL A N 1
ATOM 1026 C CA . VAL A 1 131 ? -6.469 -9.32 -9.516 1 98.31 131 VAL A CA 1
ATOM 1027 C C . VAL A 1 131 ? -7.465 -9.836 -10.547 1 98.31 131 VAL A C 1
ATOM 1029 O O . VAL A 1 131 ? -7.492 -11.031 -10.852 1 98.31 131 VAL A O 1
ATOM 1032 N N . LEU A 1 132 ? -8.273 -8.922 -11.102 1 98.31 132 LEU A N 1
ATOM 1033 C CA . LEU A 1 132 ? -9.312 -9.32 -12.047 1 98.31 132 LEU A CA 1
ATOM 1034 C C . LEU A 1 132 ? -9.383 -8.336 -13.219 1 98.31 132 LEU A C 1
ATOM 1036 O O . LEU A 1 132 ? -9.117 -7.148 -13.047 1 98.31 132 LEU A O 1
ATOM 1040 N N . GLU A 1 133 ? -9.758 -8.836 -14.305 1 97.88 133 GLU A N 1
ATOM 1041 C CA . GLU A 1 133 ? -10.07 -7.992 -15.453 1 97.88 133 GLU A CA 1
ATOM 1042 C C . GLU A 1 133 ? -11.57 -7.738 -15.555 1 97.88 133 GLU A C 1
ATOM 1044 O O . GLU A 1 133 ? -12.375 -8.656 -15.391 1 97.88 133 GLU A O 1
ATOM 1049 N N . THR A 1 134 ? -11.914 -6.488 -15.828 1 98 134 THR A N 1
ATOM 1050 C CA . THR A 1 134 ? -13.32 -6.16 -16 1 98 134 THR A CA 1
ATOM 1051 C C . THR A 1 134 ? -13.844 -6.691 -17.328 1 98 134 THR A C 1
ATOM 1053 O O . THR A 1 134 ? -13.086 -6.805 -18.297 1 98 134 THR A O 1
ATOM 1056 N N . PRO A 1 135 ? -15.141 -7.094 -17.422 1 98.5 135 PRO A N 1
ATOM 1057 C CA . PRO A 1 135 ? -16.125 -7.086 -16.328 1 98.5 135 PRO A CA 1
ATOM 1058 C C . PRO A 1 135 ? -16.031 -8.32 -15.438 1 98.5 135 PRO A C 1
ATOM 1060 O O . PRO A 1 135 ? -15.578 -9.383 -15.891 1 98.5 135 PRO A O 1
ATOM 1063 N N . PHE A 1 136 ? -16.391 -8.164 -14.188 1 98.62 136 PHE A N 1
ATOM 1064 C CA . PHE A 1 136 ? -16.453 -9.328 -13.312 1 98.62 136 PHE A CA 1
ATOM 1065 C C . PHE A 1 136 ? -1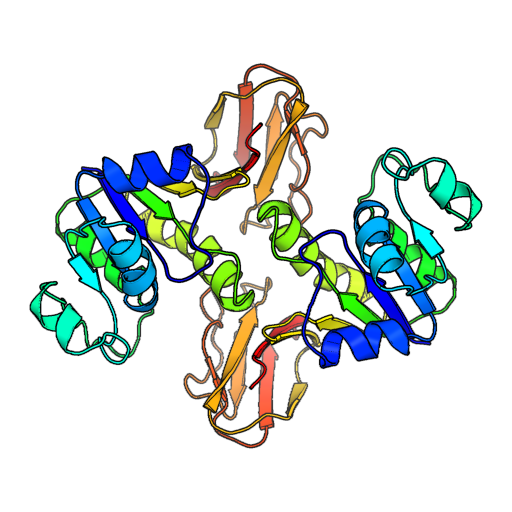7.578 -9.18 -12.297 1 98.62 136 PHE A C 1
ATOM 1067 O O . PHE A 1 136 ? -18.094 -8.078 -12.102 1 98.62 136 PHE A O 1
ATOM 1074 N N . THR A 1 137 ? -17.984 -10.297 -11.781 1 98.69 137 THR A N 1
ATOM 1075 C CA . THR A 1 137 ? -18.906 -10.406 -10.648 1 98.69 137 THR A CA 1
ATOM 1076 C C . THR A 1 137 ? -18.312 -11.289 -9.555 1 98.69 137 THR A C 1
ATOM 1078 O O . THR A 1 137 ? -17.781 -12.367 -9.836 1 98.69 137 THR A O 1
ATOM 1081 N N . LEU A 1 138 ? -18.344 -10.836 -8.367 1 98.44 138 LEU A N 1
ATOM 1082 C CA . LEU A 1 138 ? -17.797 -11.594 -7.242 1 98.44 138 LEU A CA 1
ATOM 1083 C C . LEU A 1 138 ? -18.859 -11.805 -6.168 1 98.44 138 LEU A C 1
ATOM 1085 O O . LEU A 1 138 ? -19.688 -10.922 -5.922 1 98.44 138 LEU A O 1
ATOM 1089 N N . PRO A 1 139 ? -18.766 -12.953 -5.488 1 98.31 139 PRO A N 1
ATOM 1090 C CA . PRO A 1 139 ? -19.625 -13.133 -4.312 1 98.31 139 PRO A CA 1
ATOM 1091 C C . PRO A 1 139 ? -19.266 -12.172 -3.176 1 98.31 139 PRO A C 1
ATOM 1093 O O . PRO A 1 139 ? -18.109 -11.805 -3.018 1 98.31 139 PRO A O 1
ATOM 1096 N N . SER A 1 140 ? -20.203 -11.781 -2.449 1 98 140 SER A N 1
ATOM 1097 C CA . SER A 1 140 ? -20.062 -10.898 -1.3 1 98 140 SER A CA 1
ATOM 1098 C C . SER A 1 140 ? -21.203 -11.102 -0.299 1 98 140 SER A C 1
ATOM 1100 O O . SER A 1 140 ? -22 -12.031 -0.444 1 98 140 SER A O 1
ATOM 1102 N N . PHE A 1 141 ? -21.234 -10.367 0.822 1 97.5 141 PHE A N 1
ATOM 1103 C CA . PHE A 1 141 ? -22.344 -10.289 1.763 1 97.5 141 PHE A CA 1
ATOM 1104 C C . PHE A 1 141 ? -22.625 -8.844 2.148 1 97.5 141 PHE A C 1
ATOM 1106 O O . PHE A 1 141 ? -21.75 -7.984 2.055 1 97.5 141 PHE A O 1
ATOM 1113 N N . LYS A 1 142 ? -23.797 -8.633 2.541 1 97.12 142 LYS A N 1
ATOM 1114 C CA . LYS A 1 142 ? -24.188 -7.273 2.904 1 97.12 142 LYS A CA 1
ATOM 1115 C C . LYS A 1 142 ? -23.297 -6.723 4.012 1 97.12 142 LYS A C 1
ATOM 1117 O O . LYS A 1 142 ? -23.125 -7.363 5.055 1 97.12 142 LYS A O 1
ATOM 1122 N N . GLY A 1 143 ? -22.703 -5.586 3.734 1 96.62 143 GLY A N 1
ATOM 1123 C CA . GLY A 1 143 ? -21.875 -4.938 4.738 1 96.62 143 GLY A CA 1
ATOM 1124 C C . GLY A 1 143 ? -20.406 -5.242 4.574 1 96.62 143 GLY A C 1
ATOM 1125 O O . GLY A 1 143 ? -19.562 -4.668 5.273 1 96.62 143 GLY A O 1
ATOM 1126 N N . GLU A 1 144 ? -20.109 -6.141 3.641 1 97.12 144 GLU A N 1
ATOM 1127 C CA . GLU A 1 144 ? -18.703 -6.48 3.447 1 97.12 144 GLU A CA 1
ATOM 1128 C C . GLU A 1 144 ? -17.906 -5.277 2.949 1 97.12 144 GLU A C 1
ATOM 1130 O O . GLU A 1 144 ? -18.328 -4.582 2.025 1 97.12 144 GLU A O 1
ATOM 1135 N N . GLN A 1 145 ? -16.812 -5.07 3.602 1 96.44 145 GLN A N 1
ATOM 1136 C CA . GLN A 1 145 ? -15.938 -3.984 3.172 1 96.44 145 GLN A CA 1
ATOM 1137 C C . GLN A 1 145 ? -15.141 -4.379 1.933 1 96.44 145 GLN A C 1
ATOM 1139 O O . GLN A 1 145 ? -14.523 -5.445 1.899 1 96.44 145 GLN A O 1
ATOM 1144 N N . ILE A 1 146 ? -15.227 -3.457 0.915 1 96.81 146 ILE A N 1
ATOM 1145 C CA . ILE A 1 146 ? -14.625 -3.713 -0.388 1 96.81 146 ILE A CA 1
ATOM 1146 C C . ILE A 1 146 ? -13.789 -2.506 -0.819 1 96.81 146 ILE A C 1
ATOM 1148 O O . ILE A 1 146 ? -14.195 -1.359 -0.609 1 96.81 146 ILE A O 1
ATOM 1152 N N . SER A 1 147 ? -12.672 -2.764 -1.396 1 97.38 147 SER A N 1
ATOM 1153 C CA . SER A 1 147 ? -11.891 -1.696 -2.012 1 97.38 147 SER A CA 1
ATOM 1154 C C . SER A 1 147 ? -11.461 -2.072 -3.428 1 97.38 147 SER A C 1
ATOM 1156 O O . SER A 1 147 ? -11.109 -3.223 -3.691 1 97.38 147 SER A O 1
ATOM 1158 N N . LEU A 1 148 ? -11.492 -1.14 -4.336 1 97.69 148 LEU A N 1
ATOM 1159 C CA . LEU A 1 148 ? -11.102 -1.292 -5.734 1 97.69 148 LEU A CA 1
ATOM 1160 C C . LEU A 1 148 ? -9.938 -0.367 -6.078 1 97.69 148 LEU A C 1
ATOM 1162 O O . LEU A 1 148 ? -10.023 0.845 -5.863 1 97.69 148 LEU A O 1
ATOM 1166 N N . PHE A 1 149 ? -8.867 -0.92 -6.598 1 96.44 149 PHE A N 1
ATOM 1167 C CA . PHE A 1 149 ? -7.699 -0.14 -6.992 1 96.44 149 PHE A CA 1
ATOM 1168 C C . PHE A 1 149 ? -7.359 -0.375 -8.461 1 96.44 149 PHE A C 1
ATOM 1170 O O . PHE A 1 149 ? -7.188 -1.519 -8.883 1 96.44 149 PHE A O 1
ATOM 1177 N N . SER A 1 150 ? -7.27 0.664 -9.172 1 94.19 150 SER A N 1
ATOM 1178 C CA . SER A 1 150 ? -6.879 0.577 -10.57 1 94.19 150 SER A CA 1
ATOM 1179 C C . SER A 1 150 ? -5.785 1.585 -10.906 1 94.19 150 SER A C 1
ATOM 1181 O O . SER A 1 150 ? -5.816 2.723 -10.43 1 94.19 150 SER A O 1
ATOM 1183 N N . LEU A 1 151 ? -4.855 1.176 -11.727 1 92 151 LEU A N 1
ATOM 1184 C CA . LEU A 1 151 ? -3.828 2.09 -12.219 1 92 151 LEU A CA 1
ATOM 1185 C C . LEU A 1 151 ? -4.23 2.693 -13.555 1 92 151 LEU A C 1
ATOM 1187 O O . LEU A 1 151 ? -3.514 3.537 -14.102 1 92 151 LEU A O 1
ATOM 1191 N N . ASP A 1 152 ? -5.324 2.195 -14.039 1 91.25 152 ASP A N 1
ATOM 1192 C CA . ASP A 1 152 ? -5.879 2.805 -15.242 1 91.25 152 ASP A CA 1
ATOM 1193 C C . ASP A 1 152 ? -6.684 4.055 -14.898 1 91.25 152 ASP A C 1
ATOM 1195 O O . ASP A 1 152 ? -7.906 3.994 -14.758 1 91.25 152 ASP A O 1
ATOM 1199 N N . LEU A 1 153 ? -6.062 5.16 -14.977 1 87 153 LEU A N 1
ATOM 1200 C CA . LEU A 1 153 ? -6.668 6.395 -14.492 1 87 153 LEU A CA 1
ATOM 1201 C C . LEU A 1 153 ? -7.617 6.98 -15.531 1 87 153 LEU A C 1
ATOM 1203 O O . LEU A 1 153 ? -8.391 7.891 -15.234 1 87 153 LEU A O 1
ATOM 1207 N N . LYS A 1 154 ? -7.668 6.434 -16.688 1 89.62 154 LYS A N 1
ATOM 1208 C CA . LYS A 1 154 ? -8.516 6.961 -17.75 1 89.62 154 LYS A CA 1
ATOM 1209 C C . LYS A 1 154 ? -9.773 6.105 -17.938 1 89.62 154 LYS A C 1
ATOM 1211 O O . LYS A 1 154 ? -10.742 6.547 -18.547 1 89.62 154 LYS A O 1
ATOM 1216 N N . ALA A 1 155 ? -9.695 4.883 -17.516 1 95.12 155 ALA A N 1
ATOM 1217 C CA . ALA A 1 155 ? -10.836 3.99 -17.656 1 95.12 155 ALA A CA 1
ATOM 1218 C C . ALA A 1 155 ? -12.031 4.5 -16.859 1 95.12 155 ALA A C 1
ATOM 1220 O O . ALA A 1 155 ? -11.867 5.102 -15.789 1 95.12 155 ALA A O 1
ATOM 1221 N N . GLN A 1 156 ? -13.195 4.297 -17.422 1 98 156 GLN A N 1
ATOM 1222 C CA . GLN A 1 156 ? -14.438 4.637 -16.734 1 98 156 GLN A CA 1
ATOM 1223 C C . GLN A 1 156 ? -15.109 3.389 -16.156 1 98 156 GLN A C 1
ATOM 1225 O O . GLN A 1 156 ? -15.383 2.438 -16.891 1 98 156 GLN A O 1
ATOM 1230 N N . PHE A 1 157 ? -15.414 3.486 -14.891 1 98.25 157 PHE A N 1
ATOM 1231 C CA . PHE A 1 157 ? -15.883 2.293 -14.203 1 98.25 157 PHE A CA 1
ATOM 1232 C C . PHE A 1 157 ? -17.359 2.422 -13.844 1 98.25 157 PHE A C 1
ATOM 1234 O O . PHE A 1 157 ? -17.844 3.518 -13.539 1 98.25 157 PHE A O 1
ATOM 1241 N N . THR A 1 158 ? -18.062 1.311 -13.867 1 98.62 158 THR A N 1
ATOM 1242 C CA . THR A 1 158 ? -19.438 1.177 -13.398 1 98.62 158 THR A CA 1
ATOM 1243 C C . THR A 1 158 ? -19.578 -0.036 -12.484 1 98.62 158 THR A C 1
ATOM 1245 O O . THR A 1 158 ? -19.125 -1.131 -12.82 1 98.62 158 THR A O 1
ATOM 1248 N N . SER A 1 159 ? -20.172 0.244 -11.32 1 98.44 159 SER A N 1
ATOM 1249 C CA . SER A 1 159 ? -20.312 -0.85 -10.367 1 98.44 159 SER A CA 1
ATOM 1250 C C . SER A 1 159 ? -21.781 -1.111 -10.039 1 98.44 159 SER A C 1
ATOM 1252 O O . SER A 1 159 ? -22.641 -0.258 -10.281 1 98.44 159 SER A O 1
ATOM 1254 N N . LYS A 1 160 ? -22.031 -2.309 -9.609 1 98.25 160 LYS A N 1
ATOM 1255 C CA . LYS A 1 160 ? -23.328 -2.695 -9.086 1 98.25 160 LYS A CA 1
ATOM 1256 C C . LYS A 1 160 ? -23.203 -3.287 -7.684 1 98.25 160 LYS A C 1
ATOM 1258 O O . LYS A 1 160 ? -22.25 -3.998 -7.387 1 98.25 160 LYS A O 1
ATOM 1263 N N . ASN A 1 161 ? -24.172 -2.945 -6.812 1 98.44 161 ASN A N 1
ATOM 1264 C CA . ASN A 1 161 ? -24.344 -3.492 -5.473 1 98.44 161 ASN A CA 1
ATOM 1265 C C . ASN A 1 161 ? -23.219 -3.059 -4.539 1 98.44 161 ASN A C 1
ATOM 1267 O O . ASN A 1 161 ? -22.734 -3.859 -3.74 1 98.44 161 ASN A O 1
ATOM 1271 N N . LEU A 1 162 ? -22.797 -1.917 -4.695 1 97.69 162 LEU A N 1
ATOM 1272 C CA . LEU A 1 162 ? -21.906 -1.246 -3.758 1 97.69 162 LEU A CA 1
ATOM 1273 C C . LEU A 1 162 ? -22.578 -0.034 -3.131 1 97.69 162 LEU A C 1
ATOM 1275 O O . LEU A 1 162 ? -23.406 0.625 -3.775 1 97.69 162 LEU A O 1
ATOM 1279 N N . LYS A 1 163 ? -22.297 0.191 -1.954 1 96.62 163 LYS A N 1
ATOM 1280 C CA . LYS A 1 163 ? -22.906 1.293 -1.211 1 96.62 163 LYS A CA 1
ATOM 1281 C C . LYS A 1 163 ? -22.609 2.635 -1.875 1 96.62 163 LYS A C 1
ATOM 1283 O O . LYS A 1 163 ? -23.453 3.527 -1.895 1 96.62 163 LYS A O 1
ATOM 1288 N N . TYR A 1 164 ? -21.359 2.807 -2.338 1 94.81 164 TYR A N 1
ATOM 1289 C CA . TYR A 1 164 ? -20.953 3.959 -3.131 1 94.81 164 TYR A CA 1
ATOM 1290 C C . TYR A 1 164 ? -20.734 3.566 -4.586 1 94.81 164 TYR A C 1
ATOM 1292 O O . TYR A 1 164 ? -19.594 3.381 -5.02 1 94.81 164 TYR A O 1
ATOM 1300 N N . PRO A 1 165 ? -21.797 3.531 -5.32 1 95.25 165 PRO A N 1
ATOM 1301 C CA . PRO A 1 165 ? -21.719 2.998 -6.68 1 95.25 165 PRO A CA 1
ATOM 1302 C C . PRO A 1 165 ? -20.922 3.895 -7.621 1 95.25 165 PRO A C 1
ATOM 1304 O O . PRO A 1 165 ? -20.891 5.113 -7.441 1 95.25 165 PRO A O 1
ATOM 1307 N N . LEU A 1 166 ? -20.25 3.285 -8.523 1 95.94 166 LEU A N 1
ATOM 1308 C CA . LEU A 1 166 ? -19.594 3.967 -9.633 1 95.94 166 LEU A CA 1
ATOM 1309 C C . LEU A 1 166 ? -20.453 3.949 -10.883 1 95.94 166 LEU A C 1
ATOM 1311 O O . LEU A 1 166 ? -21.062 2.924 -11.211 1 95.94 166 LEU A O 1
ATOM 1315 N N . LYS A 1 167 ? -20.641 5.051 -11.508 1 97.12 167 LYS A N 1
ATOM 1316 C CA . LYS A 1 167 ? -21.359 5.156 -12.766 1 97.12 167 LYS A CA 1
ATOM 1317 C C . LYS A 1 167 ? -20.531 5.875 -13.828 1 97.12 167 LYS A C 1
ATOM 1319 O O . LYS A 1 167 ? -20.547 7.105 -13.914 1 97.12 167 LYS A O 1
ATOM 1324 N N . ASN A 1 168 ? -19.953 5.07 -14.625 1 96.94 168 ASN A N 1
ATOM 1325 C CA . ASN A 1 168 ? -19.047 5.605 -15.641 1 96.94 168 ASN A CA 1
ATOM 1326 C C . ASN A 1 168 ? -18.094 6.648 -15.062 1 96.94 168 ASN A C 1
ATOM 1328 O O . ASN A 1 168 ? -17.984 7.754 -15.594 1 96.94 168 ASN A O 1
ATOM 1332 N N . LEU A 1 169 ? -17.5 6.32 -14.039 1 96 169 LEU A N 1
ATOM 1333 C CA . LEU A 1 169 ? -16.656 7.242 -13.289 1 96 169 LEU A CA 1
ATOM 1334 C C . LEU A 1 169 ? -15.188 6.82 -13.375 1 96 169 LEU A C 1
ATOM 1336 O O . LEU A 1 169 ? -14.883 5.625 -13.32 1 96 169 LEU A O 1
ATOM 1340 N N . ARG A 1 170 ? -14.375 7.805 -13.508 1 93.88 170 ARG A N 1
ATOM 1341 C CA . ARG A 1 170 ? -12.945 7.555 -13.438 1 93.88 170 ARG A CA 1
ATOM 1342 C C . ARG A 1 170 ? -12.461 7.492 -11.992 1 93.88 170 ARG A C 1
ATOM 1344 O O . ARG A 1 170 ? -12.883 8.297 -11.156 1 93.88 170 ARG A O 1
ATOM 1351 N N . LEU A 1 171 ? -11.672 6.523 -11.719 1 92.5 171 LEU A N 1
ATOM 1352 C CA . LEU A 1 171 ? -10.961 6.508 -10.438 1 92.5 171 LEU A CA 1
ATOM 1353 C C . LEU A 1 171 ? -9.68 7.324 -10.523 1 92.5 171 LEU A C 1
ATOM 1355 O O . LEU A 1 171 ? -8.625 6.797 -10.883 1 92.5 171 LEU A O 1
ATOM 1359 N N . LYS A 1 172 ? -9.688 8.477 -10.102 1 86.88 172 LYS A N 1
ATOM 1360 C CA . LYS A 1 172 ? -8.625 9.461 -10.328 1 86.88 172 LYS A CA 1
ATOM 1361 C C . LYS A 1 172 ? -7.438 9.211 -9.406 1 86.88 172 LYS A C 1
ATOM 1363 O O . LYS A 1 172 ? -6.336 9.703 -9.664 1 86.88 172 LYS A O 1
ATOM 1368 N N . THR A 1 173 ? -7.742 8.633 -8.297 1 87.31 173 THR A N 1
ATOM 1369 C CA . THR A 1 173 ? -6.695 8.289 -7.34 1 87.31 173 THR A CA 1
ATOM 1370 C C . THR A 1 173 ? -6.871 6.859 -6.832 1 87.31 173 THR A C 1
ATOM 1372 O O . THR A 1 173 ? -7.906 6.234 -7.066 1 87.31 173 THR A O 1
ATOM 1375 N N . LEU A 1 174 ? -5.906 6.406 -6.129 1 91.19 174 LEU A N 1
ATOM 1376 C CA . LEU A 1 174 ? -6 5.055 -5.594 1 91.19 174 LEU A CA 1
ATOM 1377 C C . LEU A 1 174 ? -6.879 5.02 -4.348 1 91.19 174 LEU A C 1
ATOM 1379 O O . LEU A 1 174 ? -7.23 3.945 -3.859 1 91.19 174 LEU A O 1
ATOM 1383 N N . PHE A 1 175 ? -7.305 6.145 -3.947 1 88.75 175 PHE A N 1
ATOM 1384 C CA . PHE A 1 175 ? -8.266 6.234 -2.852 1 88.75 175 PHE A CA 1
ATOM 1385 C C . PHE A 1 175 ? -9.695 6.164 -3.375 1 88.75 175 PHE A C 1
ATOM 1387 O O . PHE A 1 175 ? -10.594 5.691 -2.676 1 88.75 175 PHE A O 1
ATOM 1394 N N . SER A 1 176 ? -9.969 6.574 -4.535 1 89.38 176 SER A N 1
ATOM 1395 C CA . SER A 1 176 ? -11.297 6.84 -5.078 1 89.38 176 SER A CA 1
ATOM 1396 C C . SER A 1 176 ? -12.172 5.594 -5.035 1 89.38 176 SER A C 1
ATOM 1398 O O . SER A 1 176 ? -13.391 5.688 -4.867 1 89.38 176 SER A O 1
ATOM 1400 N N . GLY A 1 177 ? -11.656 4.473 -5.125 1 92.25 177 GLY A N 1
ATOM 1401 C CA . GLY A 1 177 ? -12.438 3.246 -5.121 1 92.25 177 GLY A CA 1
ATOM 1402 C C . GLY A 1 177 ? -12.297 2.451 -3.838 1 92.25 177 GLY A C 1
ATOM 1403 O O . GLY A 1 177 ? -12.727 1.299 -3.764 1 92.25 177 GLY A O 1
ATOM 1404 N N . SER A 1 178 ? -11.648 3.051 -2.861 1 92.62 178 SER A N 1
ATOM 1405 C CA . SER A 1 178 ? -11.352 2.338 -1.624 1 92.62 178 SER A CA 1
ATOM 1406 C C . SER A 1 178 ? -12.461 2.529 -0.595 1 92.62 178 SER A C 1
ATOM 1408 O O . SER A 1 178 ? -13.289 3.436 -0.727 1 92.62 178 SER A O 1
ATOM 1410 N N . LEU A 1 179 ? -12.469 1.612 0.383 1 88.88 179 LEU A N 1
ATOM 1411 C CA . LEU A 1 179 ? -13.328 1.7 1.559 1 88.88 179 LEU A CA 1
ATOM 1412 C C . LEU A 1 179 ? -14.805 1.71 1.158 1 88.88 179 LEU A C 1
ATOM 1414 O O . LEU A 1 179 ? -15.578 2.539 1.643 1 88.88 179 LEU A O 1
ATOM 1418 N N . ASN A 1 180 ? -15.156 0.989 0.157 1 94.56 180 ASN A N 1
ATOM 1419 C CA . ASN A 1 180 ? -16.547 0.766 -0.241 1 94.56 180 ASN A CA 1
ATOM 1420 C C . ASN A 1 180 ? -17.172 -0.369 0.556 1 94.56 180 ASN A C 1
ATOM 1422 O O . ASN A 1 180 ? -16.594 -0.854 1.526 1 94.56 180 ASN A O 1
ATOM 1426 N N . GLU A 1 181 ? -18.406 -0.67 0.244 1 96.69 181 GLU A N 1
ATOM 1427 C CA . GLU A 1 181 ? -19.141 -1.698 0.967 1 96.69 181 GLU A CA 1
ATOM 1428 C C . GLU A 1 181 ? -20.125 -2.414 0.049 1 96.69 181 GLU A C 1
ATOM 1430 O O . GLU A 1 181 ? -20.828 -1.773 -0.743 1 96.69 181 GLU A O 1
ATOM 1435 N N . ALA A 1 182 ? -20.094 -3.721 0.157 1 97.75 182 ALA A N 1
ATOM 1436 C CA . ALA A 1 182 ? -21.062 -4.484 -0.618 1 97.75 182 ALA A CA 1
ATOM 1437 C C . ALA A 1 182 ? -22.453 -4.383 -0.003 1 97.75 182 ALA A C 1
ATOM 1439 O O . ALA A 1 182 ? -22.609 -4.371 1.222 1 97.75 182 ALA A O 1
ATOM 1440 N N . THR A 1 183 ? -23.453 -4.402 -0.819 1 98.25 183 THR A N 1
ATOM 1441 C CA . THR A 1 183 ? -24.812 -4.227 -0.315 1 98.25 183 THR A CA 1
ATOM 1442 C C . THR A 1 183 ? -25.641 -5.484 -0.545 1 98.25 183 THR A C 1
ATOM 1444 O O . THR A 1 183 ? -26.812 -5.547 -0.153 1 98.25 183 THR A O 1
ATOM 1447 N N . ASP A 1 184 ? -25.047 -6.469 -1.216 1 98.19 184 ASP A N 1
ATOM 1448 C CA . ASP A 1 184 ? -25.781 -7.68 -1.579 1 98.19 184 ASP A CA 1
ATOM 1449 C C . ASP A 1 184 ? -24.859 -8.898 -1.584 1 98.19 184 ASP A C 1
ATOM 1451 O O . ASP A 1 184 ? -23.719 -8.82 -1.143 1 98.19 184 ASP A O 1
ATOM 1455 N N . SER A 1 185 ? -25.422 -10.039 -2.076 1 98.25 185 SER A N 1
ATOM 1456 C CA . SER A 1 185 ? -24.703 -11.305 -2.059 1 98.25 185 SER A CA 1
ATOM 1457 C C . SER A 1 185 ? -23.656 -11.359 -3.16 1 98.25 185 SER A C 1
ATOM 1459 O O . SER A 1 185 ? -22.875 -12.312 -3.236 1 98.25 185 SER A O 1
ATOM 1461 N N . TYR A 1 186 ? -23.703 -10.328 -3.992 1 98.44 186 TYR A N 1
ATOM 1462 C CA . TYR A 1 186 ? -22.672 -10.18 -5.012 1 98.44 186 TYR A CA 1
ATOM 1463 C C . TYR A 1 186 ? -22.453 -8.711 -5.363 1 98.44 186 TYR A C 1
ATOM 1465 O O . TYR A 1 186 ? -23.297 -7.867 -5.051 1 98.44 186 TYR A O 1
ATOM 1473 N N . PHE A 1 187 ? -21.375 -8.383 -5.891 1 98.56 187 PHE A N 1
ATOM 1474 C CA . PHE A 1 187 ? -21.141 -7.086 -6.516 1 98.56 187 PHE A CA 1
ATOM 1475 C C . PHE A 1 187 ? -20.438 -7.246 -7.863 1 98.56 187 PHE A C 1
ATOM 1477 O O . PHE A 1 187 ? -19.844 -8.289 -8.133 1 98.56 187 PHE A O 1
ATOM 1484 N N . SER A 1 188 ? -20.562 -6.289 -8.727 1 98.69 188 SER A N 1
ATOM 1485 C CA . SER A 1 188 ? -19.953 -6.363 -10.047 1 98.69 188 SER A CA 1
ATOM 1486 C C . SER A 1 188 ? -19.266 -5.051 -10.422 1 98.69 188 SER A C 1
ATOM 1488 O O . SER A 1 188 ? -19.578 -4.004 -9.844 1 98.69 188 SER A O 1
ATOM 1490 N N . LEU A 1 189 ? -18.344 -5.125 -11.281 1 98.69 189 LEU A N 1
ATOM 1491 C CA . LEU A 1 189 ? -17.625 -3.982 -11.82 1 98.69 189 LEU A CA 1
ATOM 1492 C C . LEU A 1 189 ? -17.391 -4.141 -13.32 1 98.69 189 LEU A C 1
ATOM 1494 O O . LEU A 1 189 ? -17.016 -5.215 -13.789 1 98.69 189 LEU A O 1
ATOM 1498 N N . SER A 1 190 ? -17.641 -3.166 -14.07 1 98.69 190 SER A N 1
ATOM 1499 C CA . SER A 1 190 ? -17.312 -3.061 -15.484 1 98.69 190 SER A CA 1
ATOM 1500 C C . SER A 1 190 ? -16.594 -1.751 -15.789 1 98.69 190 SER A C 1
ATOM 1502 O O . SER A 1 190 ? -16.594 -0.833 -14.969 1 98.69 190 SER A O 1
ATOM 1504 N N . SER A 1 191 ? -15.93 -1.744 -16.922 1 98.44 191 SER A N 1
ATOM 1505 C CA . SER A 1 191 ? -15.234 -0.519 -17.297 1 98.44 191 SER A CA 1
ATOM 1506 C C . SER A 1 191 ? -15.094 -0.392 -18.812 1 98.44 191 SER A C 1
ATOM 1508 O O . SER A 1 191 ? -15.242 -1.377 -19.531 1 98.44 191 SER A O 1
ATOM 1510 N N . THR A 1 192 ? -14.883 0.844 -19.281 1 97.69 192 THR A N 1
ATOM 1511 C CA . THR A 1 192 ? -14.539 1.152 -20.672 1 97.69 192 THR A CA 1
ATOM 1512 C C . THR A 1 192 ? -13.305 2.043 -20.734 1 97.69 192 THR A C 1
ATOM 1514 O O . THR A 1 192 ? -13.328 3.189 -20.281 1 97.69 192 THR A O 1
ATOM 1517 N N . PRO A 1 193 ? -12.328 1.612 -21.391 1 97.06 193 PRO A N 1
ATOM 1518 C CA . PRO A 1 193 ? -12.102 0.243 -21.859 1 97.06 193 PRO A CA 1
ATOM 1519 C C . PRO A 1 193 ? -11.969 -0.761 -20.719 1 97.06 193 PRO A C 1
ATOM 1521 O O . PRO A 1 193 ? -12.008 -0.377 -19.547 1 97.06 193 PRO A O 1
ATOM 1524 N N . LYS A 1 194 ? -11.867 -2.023 -21.062 1 97.44 194 LYS A N 1
ATOM 1525 C CA . LYS A 1 194 ? -11.562 -3.039 -20.062 1 97.44 194 LYS A CA 1
ATOM 1526 C C . LYS A 1 194 ? -10.281 -2.697 -19.297 1 97.44 194 LYS A C 1
ATOM 1528 O O . LYS A 1 194 ? -9.359 -2.104 -19.859 1 97.44 194 LYS A O 1
ATOM 1533 N N . SER A 1 195 ? -10.312 -3.092 -18.016 1 96.56 195 SER A N 1
ATOM 1534 C CA . SER A 1 195 ? -9.188 -2.738 -17.156 1 96.56 195 SER A CA 1
ATOM 1535 C C . SER A 1 195 ? -8.906 -3.838 -16.141 1 96.56 195 SER A C 1
ATOM 1537 O O . SER A 1 195 ? -9.805 -4.598 -15.773 1 96.56 195 SER A O 1
ATOM 1539 N N . VAL A 1 196 ? -7.652 -3.951 -15.828 1 96.69 196 VAL A N 1
ATOM 1540 C CA . VAL A 1 196 ? -7.254 -4.852 -14.75 1 96.69 196 VAL A CA 1
ATOM 1541 C C . VAL A 1 196 ? -7.312 -4.117 -13.414 1 96.69 196 VAL A C 1
ATOM 1543 O O . VAL A 1 196 ? -6.785 -3.012 -13.281 1 96.69 196 VAL A O 1
ATOM 1546 N N . VAL A 1 197 ? -7.961 -4.789 -12.414 1 97.44 197 VAL A N 1
ATOM 1547 C CA . VAL A 1 197 ? -8.258 -4.129 -11.141 1 97.44 197 VAL A CA 1
ATOM 1548 C C . VAL A 1 197 ? -7.793 -5.012 -9.984 1 97.44 197 VAL A C 1
ATOM 1550 O O . VAL A 1 197 ? -7.91 -6.238 -10.047 1 97.44 197 VAL A O 1
ATOM 1553 N N . LEU A 1 198 ? -7.176 -4.352 -9.031 1 97.81 198 LEU A N 1
ATOM 1554 C CA . LEU A 1 198 ? -6.914 -4.996 -7.754 1 97.81 198 LEU A CA 1
ATOM 1555 C C . LEU A 1 198 ? -8.109 -4.855 -6.82 1 97.81 198 LEU A C 1
ATOM 1557 O O . LEU A 1 198 ? -8.484 -3.744 -6.441 1 97.81 198 L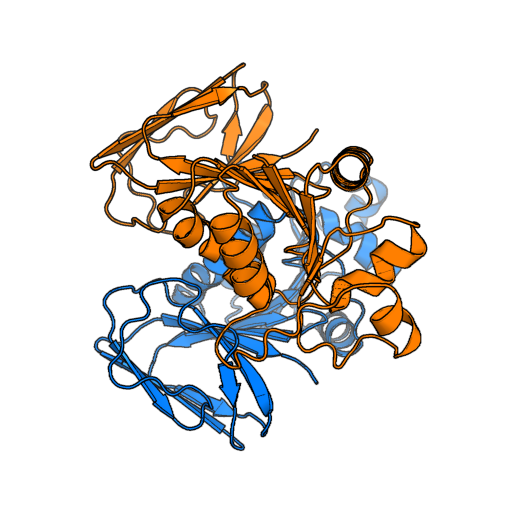EU A O 1
ATOM 1561 N N . VAL A 1 199 ? -8.703 -5.984 -6.395 1 98.44 199 VAL A N 1
ATOM 1562 C CA . VAL A 1 199 ? -9.922 -5.996 -5.586 1 98.44 199 VAL A CA 1
ATOM 1563 C C . VAL A 1 199 ? -9.609 -6.535 -4.191 1 98.44 199 VAL A C 1
ATOM 1565 O O . VAL A 1 199 ? -9 -7.602 -4.055 1 98.44 199 VAL A O 1
ATOM 1568 N N . TYR A 1 200 ? -10.023 -5.824 -3.209 1 98.25 200 TYR A N 1
ATOM 1569 C CA . TYR A 1 200 ? -9.844 -6.254 -1.827 1 98.25 200 TYR A CA 1
ATOM 1570 C C . TYR A 1 200 ? -11.188 -6.578 -1.181 1 98.25 200 TYR A C 1
ATOM 1572 O O . TYR A 1 200 ? -12.148 -5.816 -1.312 1 98.25 200 TYR A O 1
ATOM 1580 N N . GLN A 1 201 ? -11.289 -7.656 -0.546 1 98.06 201 GLN A N 1
ATOM 1581 C CA . GLN A 1 201 ? -12.43 -8.031 0.287 1 98.06 201 GLN A CA 1
ATOM 1582 C C . GLN A 1 201 ? -11.984 -8.344 1.714 1 98.06 201 GLN A C 1
ATOM 1584 O O . GLN A 1 201 ? -11.156 -9.227 1.935 1 98.06 201 GLN A O 1
ATOM 1589 N N . LYS A 1 202 ? -12.516 -7.664 2.633 1 96 202 LYS A N 1
ATOM 1590 C CA . LYS A 1 202 ? -12.195 -7.871 4.043 1 96 202 LYS A CA 1
ATOM 1591 C C . LYS A 1 202 ? -12.812 -9.156 4.57 1 96 202 LYS A C 1
ATOM 1593 O O . LYS A 1 202 ? -13.969 -9.477 4.254 1 96 202 LYS A O 1
ATOM 1598 N N . PHE A 1 203 ? -12.062 -9.828 5.383 1 91.25 203 PHE A N 1
ATOM 1599 C CA . PHE A 1 203 ? -12.625 -11.008 6.035 1 91.25 203 PHE A CA 1
ATOM 1600 C C . PHE A 1 203 ? -13.539 -10.602 7.188 1 91.25 203 PHE A C 1
ATOM 1602 O O . PHE A 1 203 ? -13.375 -9.531 7.77 1 91.25 203 PHE A O 1
ATOM 1609 N N . LEU A 1 204 ? -14.492 -11.391 7.453 1 78.38 204 LEU A N 1
ATOM 1610 C CA . LEU A 1 204 ? -15.398 -11.164 8.578 1 78.38 204 LEU A CA 1
ATOM 1611 C C . LEU A 1 204 ? -14.656 -11.273 9.906 1 78.38 204 LEU A C 1
ATOM 1613 O O . LEU A 1 204 ? -13.719 -12.07 10.039 1 78.38 204 LEU A O 1
ATOM 1617 N N . MET B 1 1 ? 2.76 25.594 11.344 1 92.62 1 MET B N 1
ATOM 1618 C CA . MET B 1 1 ? 2.521 24.781 12.531 1 92.62 1 MET B CA 1
ATOM 1619 C C . MET B 1 1 ? 2.438 23.297 12.172 1 92.62 1 MET B C 1
ATOM 1621 O O . MET B 1 1 ? 1.878 22.938 11.133 1 92.62 1 MET B O 1
ATOM 1625 N N . GLN B 1 2 ? 2.91 22.5 13.031 1 96.69 2 GLN B N 1
ATOM 1626 C CA . GLN B 1 2 ? 2.994 21.062 12.742 1 96.69 2 GLN B CA 1
ATOM 1627 C C . GLN B 1 2 ? 1.889 20.297 13.461 1 96.69 2 GLN B C 1
ATOM 1629 O O . GLN B 1 2 ? 1.598 20.562 14.625 1 96.69 2 GLN B O 1
ATOM 1634 N N . ALA B 1 3 ? 1.287 19.453 12.711 1 97.19 3 ALA B N 1
ATOM 1635 C CA . ALA B 1 3 ? 0.302 18.547 13.281 1 97.19 3 ALA B CA 1
ATOM 1636 C C . ALA B 1 3 ? 0.772 17.094 13.164 1 97.19 3 ALA B C 1
ATOM 1638 O O . ALA B 1 3 ? 1.337 16.688 12.148 1 97.19 3 ALA B O 1
ATOM 1639 N N . VAL B 1 4 ? 0.576 16.391 14.273 1 97.19 4 VAL B N 1
ATOM 1640 C CA . VAL B 1 4 ? 0.815 14.945 14.281 1 97.19 4 VAL B CA 1
ATOM 1641 C C . VAL B 1 4 ? -0.516 14.203 14.352 1 97.19 4 VAL B C 1
ATOM 1643 O O . VAL B 1 4 ? -1.311 14.43 15.266 1 97.19 4 VAL B O 1
ATOM 1646 N N . ILE B 1 5 ? -0.764 13.383 13.375 1 96 5 ILE B N 1
ATOM 1647 C CA . ILE B 1 5 ? -2.018 12.641 13.305 1 96 5 ILE B CA 1
ATOM 1648 C C . ILE B 1 5 ? -1.745 11.148 13.469 1 96 5 ILE B C 1
ATOM 1650 O O . ILE B 1 5 ? -0.976 10.562 12.703 1 96 5 ILE B O 1
ATOM 1654 N N . LEU B 1 6 ? -2.361 10.57 14.461 1 94.62 6 LEU B N 1
ATOM 1655 C CA . LEU B 1 6 ? -2.246 9.133 14.703 1 94.62 6 LEU B CA 1
ATOM 1656 C C . LEU B 1 6 ? -3.461 8.391 14.164 1 94.62 6 LEU B C 1
ATOM 1658 O O . LEU B 1 6 ? -4.574 8.555 14.672 1 94.62 6 LEU B O 1
ATOM 1662 N N . ALA B 1 7 ? -3.207 7.625 13.164 1 93.12 7 ALA B N 1
ATOM 1663 C CA . ALA B 1 7 ? -4.266 6.812 12.57 1 93.12 7 ALA B CA 1
ATOM 1664 C C . ALA B 1 7 ? -4.461 5.512 13.344 1 93.12 7 ALA B C 1
ATOM 1666 O O . ALA B 1 7 ? -3.803 5.285 14.367 1 93.12 7 ALA B O 1
ATOM 1667 N N . ASN B 1 8 ? -5.332 4.66 12.898 1 87.88 8 ASN B N 1
ATOM 1668 C CA . ASN B 1 8 ? -5.75 3.484 13.656 1 87.88 8 ASN B CA 1
ATOM 1669 C C . ASN B 1 8 ? -5.109 2.211 13.117 1 87.88 8 ASN B C 1
ATOM 1671 O O . ASN B 1 8 ? -5.695 1.131 13.203 1 87.88 8 ASN B O 1
ATOM 1675 N N . GLY B 1 9 ? -3.994 2.336 12.469 1 89.5 9 GLY B N 1
ATOM 1676 C CA . GLY B 1 9 ? -3.203 1.159 12.141 1 89.5 9 GLY B CA 1
ATOM 1677 C C . GLY B 1 9 ? -2.42 0.623 13.328 1 89.5 9 GLY B C 1
ATOM 1678 O O . GLY B 1 9 ? -2.867 0.724 14.469 1 89.5 9 GLY B O 1
ATOM 1679 N N . GLU B 1 10 ? -1.375 -0.036 13.031 1 88.69 10 GLU B N 1
ATOM 1680 C CA . GLU B 1 10 ? -0.531 -0.536 14.109 1 88.69 10 GLU B CA 1
ATOM 1681 C C . GLU B 1 10 ? 0.149 0.61 14.852 1 88.69 10 GLU B C 1
ATOM 1683 O O . GLU B 1 10 ? 0.728 1.504 14.234 1 88.69 10 GLU B O 1
ATOM 1688 N N . PHE B 1 11 ? 0.024 0.56 16.109 1 90.75 11 PHE B N 1
ATOM 1689 C CA . PHE B 1 11 ? 0.663 1.579 16.938 1 90.75 11 PHE B CA 1
ATOM 1690 C C . PHE B 1 11 ? 2.182 1.464 16.859 1 90.75 11 PHE B C 1
ATOM 1692 O O . PHE B 1 11 ? 2.738 0.383 17.062 1 90.75 11 PHE B O 1
ATOM 1699 N N . PRO B 1 12 ? 2.807 2.566 16.594 1 91.94 12 PRO B N 1
ATOM 1700 C CA . PRO B 1 12 ? 4.266 2.5 16.469 1 91.94 12 PRO B CA 1
ATOM 1701 C C . PRO B 1 12 ? 4.957 2.279 17.812 1 91.94 12 PRO B C 1
ATOM 1703 O O . PRO B 1 12 ? 4.469 2.746 18.844 1 91.94 12 PRO B O 1
ATOM 1706 N N . LYS B 1 13 ? 6.102 1.633 17.766 1 92.25 13 LYS B N 1
ATOM 1707 C CA . LYS B 1 13 ? 6.793 1.255 19 1 92.25 13 LYS B CA 1
ATOM 1708 C C . LYS B 1 13 ? 8.18 1.879 19.062 1 92.25 13 LYS B C 1
ATOM 1710 O O . LYS B 1 13 ? 8.805 1.909 20.125 1 92.25 13 LYS B O 1
ATOM 1715 N N . SER B 1 14 ? 8.68 2.307 17.969 1 93.12 14 SER B N 1
ATOM 1716 C CA . SER B 1 14 ? 10.023 2.867 17.953 1 93.12 14 SER B CA 1
ATOM 1717 C C . SER B 1 14 ? 10.117 4.129 18.797 1 93.12 14 SER B C 1
ATOM 1719 O O . SER B 1 14 ? 9.148 4.895 18.891 1 93.12 14 SER B O 1
ATOM 1721 N N . GLN B 1 15 ? 11.281 4.383 19.328 1 93.88 15 GLN B N 1
ATOM 1722 C CA . GLN B 1 15 ? 11.484 5.578 20.125 1 93.88 15 GLN B CA 1
ATOM 1723 C C . GLN B 1 15 ? 11.242 6.844 19.312 1 93.88 15 GLN B C 1
ATOM 1725 O O . GLN B 1 15 ? 10.703 7.824 19.812 1 93.88 15 GLN B O 1
ATOM 1730 N N . LYS B 1 16 ? 11.617 6.801 18.141 1 93.62 16 LYS B N 1
ATOM 1731 C CA . LYS B 1 16 ? 11.414 7.941 17.25 1 93.62 16 LYS B CA 1
ATOM 1732 C C . LYS B 1 16 ? 9.938 8.305 17.156 1 93.62 16 LYS B C 1
ATOM 1734 O O . LYS B 1 16 ? 9.57 9.477 17.297 1 93.62 16 LYS B O 1
ATOM 1739 N N . CYS B 1 17 ? 9.148 7.316 16.953 1 94.69 17 CYS B N 1
ATOM 1740 C CA . CYS B 1 17 ? 7.711 7.543 16.828 1 94.69 17 CYS B CA 1
ATOM 1741 C C . CYS B 1 17 ? 7.109 7.988 18.156 1 94.69 17 CYS B C 1
ATOM 1743 O O . CYS B 1 17 ? 6.27 8.891 18.188 1 94.69 17 CYS B O 1
ATOM 1745 N N . LEU B 1 18 ? 7.547 7.41 19.188 1 93.44 18 LEU B N 1
ATOM 1746 C CA . LEU B 1 18 ? 7.035 7.758 20.516 1 93.44 18 LEU B CA 1
ATOM 1747 C C . LEU B 1 18 ? 7.395 9.195 20.875 1 93.44 18 LEU B C 1
ATOM 1749 O O . LEU B 1 18 ? 6.582 9.914 21.469 1 93.44 18 LEU B O 1
ATOM 1753 N N . ASP B 1 19 ? 8.594 9.594 20.5 1 94.5 19 ASP B N 1
ATOM 1754 C CA . ASP B 1 19 ? 9.023 10.969 20.75 1 94.5 19 ASP B CA 1
ATOM 1755 C C . ASP B 1 19 ? 8.164 11.961 19.969 1 94.5 19 ASP B C 1
ATOM 1757 O O . ASP B 1 19 ? 7.836 13.031 20.484 1 94.5 19 ASP B O 1
ATOM 1761 N N . LEU B 1 20 ? 7.816 11.625 18.766 1 94.25 20 LEU B N 1
ATOM 1762 C CA . LEU B 1 20 ? 6.965 12.477 17.938 1 94.25 20 LEU B CA 1
ATOM 1763 C C . LEU B 1 20 ? 5.59 12.656 18.578 1 94.25 20 LEU B C 1
ATOM 1765 O O . LEU B 1 20 ? 5.039 13.758 18.578 1 94.25 20 LEU B O 1
ATOM 1769 N N . LEU B 1 21 ? 5.145 11.57 19.109 1 92.88 21 LEU B N 1
ATOM 1770 C CA . LEU B 1 21 ? 3.838 11.609 19.766 1 92.88 21 LEU B CA 1
ATOM 1771 C C . LEU B 1 21 ? 3.893 12.438 21.031 1 92.88 21 LEU B C 1
ATOM 1773 O O . LEU B 1 21 ? 3.014 13.266 21.281 1 92.88 21 LEU B O 1
ATOM 1777 N N . LYS B 1 22 ? 4.898 12.289 21.781 1 90.44 22 LYS B N 1
ATOM 1778 C CA . LYS B 1 22 ? 5.051 12.945 23.078 1 90.44 22 LYS B CA 1
ATOM 1779 C C . LYS B 1 22 ? 5.262 14.445 22.906 1 90.44 22 LYS B C 1
ATOM 1781 O O . LYS B 1 22 ? 4.746 15.242 23.703 1 90.44 22 LYS B O 1
ATOM 1786 N N . ASN B 1 23 ? 5.965 14.812 21.891 1 92.62 23 ASN B N 1
ATOM 1787 C CA . ASN B 1 23 ? 6.383 16.203 21.734 1 92.62 23 ASN B CA 1
ATOM 1788 C C . ASN B 1 23 ? 5.555 16.922 20.672 1 92.62 23 ASN B C 1
ATOM 1790 O O . ASN B 1 23 ? 5.898 18.031 20.266 1 92.62 23 ASN B O 1
ATOM 1794 N N . ALA B 1 24 ? 4.523 16.312 20.25 1 93.19 24 ALA B N 1
ATOM 1795 C CA . ALA B 1 24 ? 3.715 16.906 19.188 1 93.19 24 ALA B CA 1
ATOM 1796 C C . ALA B 1 24 ? 3.068 18.203 19.641 1 93.19 24 ALA B C 1
ATOM 1798 O O . ALA B 1 24 ? 2.375 18.25 20.656 1 93.19 24 ALA B O 1
ATOM 1799 N N . PRO B 1 25 ? 3.291 19.281 18.938 1 92.81 25 PRO B N 1
ATOM 1800 C CA . PRO B 1 25 ? 2.623 20.531 19.297 1 92.81 25 PRO B CA 1
ATOM 1801 C C . PRO B 1 25 ? 1.102 20.438 19.188 1 92.81 25 PRO B C 1
ATOM 1803 O O . PRO B 1 25 ? 0.386 21.109 19.938 1 92.81 25 PRO B O 1
ATOM 1806 N N . PHE B 1 26 ? 0.668 19.703 18.219 1 94.12 26 PHE B N 1
ATOM 1807 C CA . PHE B 1 26 ? -0.75 19.469 17.969 1 94.12 26 PHE B CA 1
ATOM 1808 C C . PHE B 1 26 ? -0.994 18.016 17.562 1 94.12 26 PHE B C 1
ATOM 1810 O O . PHE B 1 26 ? -0.763 17.641 16.406 1 94.12 26 PHE B O 1
ATOM 1817 N N . LEU B 1 27 ? -1.524 17.234 18.484 1 93.94 27 LEU B N 1
ATOM 1818 C CA . LEU B 1 27 ? -1.715 15.805 18.281 1 93.94 27 LEU B CA 1
ATOM 1819 C C . LEU B 1 27 ? -3.191 15.477 18.078 1 93.94 27 LEU B C 1
ATOM 1821 O O . LEU B 1 27 ? -4.023 15.805 18.938 1 93.94 27 LEU B O 1
ATOM 1825 N N . ILE B 1 28 ? -3.451 14.867 16.938 1 92.69 28 ILE B N 1
ATOM 1826 C CA . ILE B 1 28 ? -4.805 14.414 16.641 1 92.69 28 ILE B CA 1
ATOM 1827 C C . ILE B 1 28 ? -4.836 12.883 16.578 1 92.69 28 ILE B C 1
ATOM 1829 O O . ILE B 1 28 ? -4.02 12.273 15.883 1 92.69 28 ILE B O 1
ATOM 1833 N N . ALA B 1 29 ? -5.785 12.289 17.266 1 90.75 29 ALA B N 1
ATOM 1834 C CA . ALA B 1 29 ? -5.934 10.836 17.234 1 90.75 29 ALA B CA 1
ATOM 1835 C C . ALA B 1 29 ? -7.25 10.43 16.578 1 90.75 29 ALA B C 1
ATOM 1837 O O . ALA B 1 29 ? -8.297 11.016 16.875 1 90.75 29 ALA B O 1
ATOM 1838 N N . CYS B 1 30 ? -7.113 9.523 15.695 1 86.56 30 CYS B N 1
ATOM 1839 C CA . CYS B 1 30 ? -8.336 8.914 15.18 1 86.56 30 CYS B CA 1
ATOM 1840 C C . CYS B 1 30 ? -8.922 7.941 16.188 1 86.56 30 CYS B C 1
ATOM 1842 O O . CYS B 1 30 ? -8.188 7.301 16.953 1 86.56 30 CYS B O 1
ATOM 1844 N N . ASP B 1 31 ? -10.156 7.754 16.297 1 75.31 31 ASP B N 1
ATOM 1845 C CA . ASP B 1 31 ? -10.922 7.129 17.375 1 75.31 31 ASP B CA 1
ATOM 1846 C C . ASP B 1 31 ? -10.367 5.746 17.703 1 75.31 31 ASP B C 1
ATOM 1848 O O . ASP B 1 31 ? -10.148 5.426 18.875 1 75.31 31 ASP B O 1
ATOM 1852 N N . GLY B 1 32 ? -10.047 4.949 16.844 1 73.81 32 GLY B N 1
ATOM 1853 C CA . GLY B 1 32 ? -9.539 3.625 17.156 1 73.81 32 GLY B CA 1
ATOM 1854 C C . GLY B 1 32 ? -8.148 3.652 17.766 1 73.81 32 GLY B C 1
ATOM 1855 O O . GLY B 1 32 ? -7.719 2.678 18.391 1 73.81 32 GLY B O 1
ATOM 1856 N N . ALA B 1 33 ? -7.555 4.762 17.734 1 73.44 33 ALA B N 1
ATOM 1857 C CA . ALA B 1 33 ? -6.176 4.883 18.219 1 73.44 33 ALA B CA 1
ATOM 1858 C C . ALA B 1 33 ? -6.133 5.406 19.641 1 73.44 33 ALA B C 1
ATOM 1860 O O . ALA B 1 33 ? -5.094 5.344 20.312 1 73.44 33 ALA B O 1
ATOM 1861 N N . VAL B 1 34 ? -7.258 5.777 20.109 1 73.44 34 VAL B N 1
ATOM 1862 C CA . VAL B 1 34 ? -7.32 6.48 21.391 1 73.44 34 VAL B CA 1
ATOM 1863 C C . VAL B 1 34 ? -6.977 5.52 22.531 1 73.44 34 VAL B C 1
ATOM 1865 O O . VAL B 1 34 ? -6.309 5.902 23.5 1 73.44 34 VAL B O 1
ATOM 1868 N N . THR B 1 35 ? -7.379 4.383 22.328 1 74.31 35 THR B N 1
ATOM 1869 C CA . THR B 1 35 ? -7.133 3.396 23.375 1 74.31 35 THR B CA 1
ATOM 1870 C C . THR B 1 35 ? -5.633 3.195 23.594 1 74.31 35 THR B C 1
ATOM 1872 O O . THR B 1 35 ? -5.164 3.148 24.734 1 74.31 35 THR B O 1
ATOM 1875 N N . SER B 1 36 ? -4.953 3.104 22.5 1 76.69 36 SER B N 1
ATOM 1876 C CA . SER B 1 36 ? -3.51 2.904 22.578 1 76.69 36 SER B CA 1
ATOM 1877 C C . SER B 1 36 ? -2.818 4.121 23.188 1 76.69 36 SER B C 1
ATOM 1879 O O . SER B 1 36 ? -1.866 3.979 23.953 1 76.69 36 SER B O 1
ATOM 1881 N N . LEU B 1 37 ? -3.295 5.25 22.859 1 78.12 37 LEU B N 1
ATOM 1882 C CA . LEU B 1 37 ? -2.723 6.488 23.391 1 78.12 37 LEU B CA 1
ATOM 1883 C C . LEU B 1 37 ? -2.951 6.602 24.891 1 78.12 37 LEU B C 1
ATOM 1885 O O . LEU B 1 37 ? -2.061 7.031 25.625 1 78.12 37 LEU B O 1
ATOM 1889 N N . HIS B 1 38 ? -4.086 6.195 25.25 1 73.62 38 HIS B N 1
ATOM 1890 C CA . HIS B 1 38 ? -4.441 6.273 26.656 1 73.62 38 HIS B CA 1
ATOM 1891 C C . HIS B 1 38 ? -3.562 5.355 27.5 1 73.62 38 HIS B C 1
ATOM 1893 O O . HIS B 1 38 ? -3.115 5.742 28.594 1 73.62 38 HIS B O 1
ATOM 1899 N N . ALA B 1 39 ? -3.316 4.273 26.922 1 76.69 39 ALA B N 1
ATOM 1900 C CA . ALA B 1 39 ? -2.488 3.297 27.625 1 76.69 39 ALA B CA 1
ATOM 1901 C C . ALA B 1 39 ? -1.084 3.844 27.875 1 76.69 39 ALA B C 1
ATOM 1903 O O . ALA B 1 39 ? -0.434 3.488 28.859 1 76.69 39 ALA B O 1
ATOM 1904 N N . LEU B 1 40 ? -0.679 4.758 27.062 1 75.69 40 LEU B N 1
ATOM 1905 C CA . LEU B 1 40 ? 0.664 5.32 27.172 1 75.69 40 LEU B CA 1
ATOM 1906 C C . LEU B 1 40 ? 0.627 6.695 27.828 1 75.69 40 LEU B C 1
ATOM 1908 O O . LEU B 1 40 ? 1.657 7.363 27.938 1 75.69 40 LEU B O 1
ATOM 1912 N N . GLN B 1 41 ? -0.544 7.137 28.188 1 75.25 41 GLN B N 1
ATOM 1913 C CA . GLN B 1 41 ? -0.771 8.398 28.875 1 75.25 41 GLN B CA 1
ATOM 1914 C C . GLN B 1 41 ? -0.414 9.586 28 1 75.25 41 GLN B C 1
ATOM 1916 O O . GLN B 1 41 ? 0.141 10.578 28.469 1 75.25 41 GLN B O 1
ATOM 1921 N N . PHE B 1 42 ? -0.485 9.336 26.766 1 78 42 PHE B N 1
ATOM 1922 C CA . PHE B 1 42 ? -0.367 10.453 25.844 1 78 42 PHE B CA 1
ATOM 1923 C C . PHE B 1 42 ? -1.705 11.164 25.672 1 78 42 PHE B C 1
ATOM 1925 O O . PHE B 1 42 ? -2.75 10.516 25.578 1 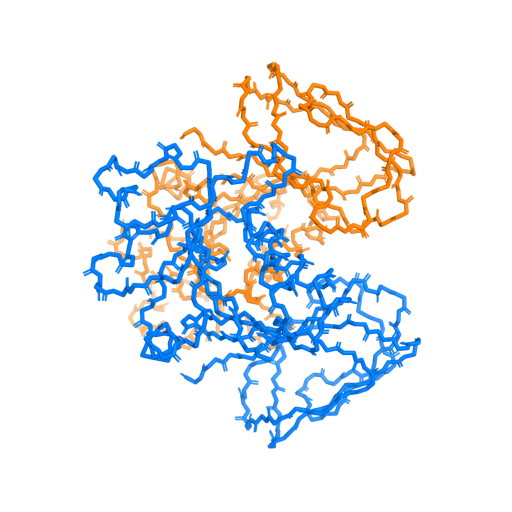78 42 PHE B O 1
ATOM 1932 N N . LYS B 1 43 ? -1.724 12.492 25.766 1 79.75 43 LYS B N 1
ATOM 1933 C CA . LYS B 1 43 ? -2.979 13.234 25.656 1 79.75 43 LYS B CA 1
ATOM 1934 C C . LYS B 1 43 ? -3.104 13.914 24.297 1 79.75 43 LYS B C 1
ATOM 1936 O O . LYS B 1 43 ? -2.398 14.883 24.016 1 79.75 43 LYS B O 1
ATOM 1941 N N . PRO B 1 44 ? -3.986 13.398 23.531 1 85.88 44 PRO B N 1
ATOM 1942 C CA . PRO B 1 44 ? -4.203 14.094 22.25 1 85.88 44 PRO B CA 1
ATOM 1943 C C . PRO B 1 44 ? -4.906 15.438 22.422 1 85.88 44 PRO B C 1
ATOM 1945 O O . PRO B 1 44 ? -5.641 15.633 23.406 1 85.88 44 PRO B O 1
ATOM 1948 N N . SER B 1 45 ? -4.57 16.391 21.547 1 85.31 45 SER B N 1
ATOM 1949 C CA . SER B 1 45 ? -5.285 17.656 21.531 1 85.31 45 SER B CA 1
ATOM 1950 C C . SER B 1 45 ? -6.73 17.469 21.062 1 85.31 45 SER B C 1
ATOM 1952 O O . SER B 1 45 ? -7.633 18.141 21.562 1 85.31 45 SER B O 1
ATOM 1954 N N . VAL B 1 46 ? -6.871 16.5 20.141 1 86.25 46 VAL B N 1
ATOM 1955 C CA . VAL B 1 46 ? -8.188 16.25 19.547 1 86.25 46 VAL B CA 1
ATOM 1956 C C . VAL B 1 46 ? -8.32 14.773 19.203 1 86.25 46 VAL B C 1
ATOM 1958 O O . VAL B 1 46 ? -7.336 14.117 18.844 1 86.25 46 VAL B O 1
ATOM 1961 N N . VAL B 1 47 ? -9.523 14.281 19.344 1 84.88 47 VAL B N 1
ATOM 1962 C CA . VAL B 1 47 ? -9.875 12.938 18.891 1 84.88 47 VAL B CA 1
ATOM 1963 C C . VAL B 1 47 ? -10.961 13.016 17.812 1 84.88 47 VAL B C 1
ATOM 1965 O O . VAL B 1 47 ? -11.984 13.68 18.016 1 84.88 47 VAL B O 1
ATOM 1968 N N . ILE B 1 48 ? -10.656 12.422 16.734 1 83.12 48 ILE B N 1
ATOM 1969 C CA . ILE B 1 48 ? -11.602 12.477 15.625 1 83.12 48 ILE B CA 1
ATOM 1970 C C . ILE B 1 48 ? -12.117 11.07 15.328 1 83.12 48 ILE B C 1
ATOM 1972 O O . ILE B 1 48 ? -11.344 10.117 15.242 1 83.12 48 ILE B O 1
ATOM 1976 N N . GLY B 1 49 ? -13.328 10.836 15.156 1 74.62 49 GLY B N 1
ATOM 1977 C CA . GLY B 1 49 ? -13.945 9.57 14.789 1 74.62 49 GLY B CA 1
ATOM 1978 C C . GLY B 1 49 ? -15.43 9.523 15.086 1 74.62 49 GLY B C 1
ATOM 1979 O O . GLY B 1 49 ? -16.047 10.547 15.391 1 74.62 49 GLY B O 1
ATOM 1980 N N . ASP B 1 50 ? -16.141 8.453 14.672 1 62.31 50 ASP B N 1
ATOM 1981 C CA . ASP B 1 50 ? -17.562 8.289 14.914 1 62.31 50 ASP B CA 1
ATOM 1982 C C . ASP B 1 50 ? -17.844 8.016 16.391 1 62.31 50 ASP B C 1
ATOM 1984 O O . ASP B 1 50 ? -19 7.945 16.812 1 62.31 50 ASP B O 1
ATOM 1988 N N . LEU B 1 51 ? -16.891 8.25 17.172 1 58.31 51 LEU B N 1
ATOM 1989 C CA . LEU B 1 51 ? -16.938 8.164 18.641 1 58.31 51 LEU B CA 1
ATOM 1990 C C . LEU B 1 51 ? -17.703 6.926 19.078 1 58.31 51 LEU B C 1
ATOM 1992 O O . LEU B 1 51 ? -18.203 6.871 20.203 1 58.31 51 LEU B O 1
ATOM 1996 N N . ASP B 1 52 ? -18.062 6.043 18.031 1 53.56 52 ASP B N 1
ATOM 1997 C CA . ASP B 1 52 ? -18.828 4.871 18.438 1 53.56 52 ASP B CA 1
ATOM 1998 C C . ASP B 1 52 ? -17.969 3.895 19.234 1 53.56 52 ASP B C 1
ATOM 2000 O O . ASP B 1 52 ? -18.5 3.115 20.031 1 53.56 52 ASP B O 1
ATOM 2004 N N . SER B 1 53 ? -16.75 3.947 18.984 1 50.19 53 SER B N 1
ATOM 2005 C CA . SER B 1 53 ? -15.906 2.914 19.578 1 50.19 53 SER B CA 1
ATOM 2006 C C . SER B 1 53 ? -15.305 3.387 20.891 1 50.19 53 SER B C 1
ATOM 2008 O O . SER B 1 53 ? -14.539 2.656 21.531 1 50.19 53 SER B O 1
ATOM 2010 N N . ILE B 1 54 ? -15.391 4.633 21.219 1 55.19 54 ILE B N 1
ATOM 2011 C CA . ILE B 1 54 ? -14.703 5.113 22.406 1 55.19 54 ILE B CA 1
ATOM 2012 C C . ILE B 1 54 ? -15.594 4.918 23.641 1 55.19 54 ILE B C 1
ATOM 2014 O O . ILE B 1 54 ? -16.781 5.215 23.594 1 55.19 54 ILE B O 1
ATOM 2018 N N . ASP B 1 55 ? -15.094 4.172 24.5 1 54.88 55 ASP B N 1
ATOM 2019 C CA . ASP B 1 55 ? -15.773 3.98 25.781 1 54.88 55 ASP B CA 1
ATOM 2020 C C . ASP B 1 55 ? -16.219 5.316 26.375 1 54.88 55 ASP B C 1
ATOM 2022 O O . ASP B 1 55 ? -15.562 6.34 26.156 1 54.88 55 ASP B O 1
ATOM 2026 N N . SER B 1 56 ? -17.391 5.348 26.797 1 53.41 56 SER B N 1
ATOM 2027 C CA . SER B 1 56 ? -18.047 6.484 27.438 1 53.41 56 SER B CA 1
ATOM 2028 C C . SER B 1 56 ? -17.094 7.242 28.344 1 53.41 56 SER B C 1
ATOM 2030 O O . SER B 1 56 ? -17.141 8.477 28.406 1 53.41 56 SER B O 1
ATOM 2032 N N . HIS B 1 57 ? -16.359 6.527 28.953 1 53.31 57 HIS B N 1
ATOM 2033 C CA . HIS B 1 57 ? -15.492 7.172 29.922 1 53.31 57 HIS B CA 1
ATOM 2034 C C . HIS B 1 57 ? -14.43 8.023 29.234 1 53.31 57 HIS B C 1
ATOM 2036 O O . HIS B 1 57 ? -14.086 9.102 29.719 1 53.31 57 HIS B O 1
ATOM 2042 N N . LEU B 1 58 ? -14.047 7.617 28.125 1 55.97 58 LEU B N 1
ATOM 2043 C CA . LEU B 1 58 ? -12.984 8.336 27.438 1 55.97 58 LEU B CA 1
ATOM 2044 C C . LEU B 1 58 ? -13.547 9.539 26.672 1 55.97 58 LEU B C 1
ATOM 2046 O O . LEU B 1 58 ? -12.852 10.539 26.5 1 55.97 58 LEU B O 1
ATOM 2050 N N . LYS B 1 59 ? -14.727 9.453 26.297 1 57.44 59 LYS B N 1
ATOM 2051 C CA . LYS B 1 59 ? -15.422 10.547 25.641 1 57.44 59 LYS B CA 1
ATOM 2052 C C . LYS B 1 59 ? -15.391 11.82 26.469 1 57.44 59 LYS B C 1
ATOM 2054 O O . LYS B 1 59 ? -15.289 12.93 25.938 1 57.44 59 LYS B O 1
ATOM 2059 N N . ALA B 1 60 ? -15.547 11.5 27.719 1 53.12 60 ALA B N 1
ATOM 2060 C CA . ALA B 1 60 ? -15.602 12.641 28.641 1 53.12 60 ALA B CA 1
ATOM 2061 C C . ALA B 1 60 ? -14.242 13.305 28.766 1 53.12 60 ALA B C 1
ATOM 2063 O O . ALA B 1 60 ? -14.148 14.508 29.031 1 53.12 60 ALA B O 1
ATOM 2064 N N . LEU B 1 61 ? -13.266 12.547 28.531 1 53.84 61 LEU B N 1
ATOM 2065 C CA . LEU B 1 61 ? -11.93 13.07 28.812 1 53.84 61 LEU B CA 1
ATOM 2066 C C . LEU B 1 61 ? -11.383 13.812 27.609 1 53.84 61 LEU B C 1
ATOM 2068 O O . LEU B 1 61 ? -10.617 14.773 27.75 1 53.84 61 LEU B O 1
ATOM 2072 N N . TYR B 1 62 ? -11.883 13.336 26.484 1 58.25 62 TYR B N 1
ATOM 2073 C CA . TYR B 1 62 ? -11.289 13.945 25.297 1 58.25 62 TYR B CA 1
ATOM 2074 C C . TYR B 1 62 ? -12.328 14.758 24.531 1 58.25 62 TYR B C 1
ATOM 2076 O O . TYR B 1 62 ? -13.523 14.445 24.578 1 58.25 62 TYR B O 1
ATOM 2084 N N . ASN B 1 63 ? -12.32 15.945 24.406 1 55.25 63 ASN B N 1
ATOM 2085 C CA . ASN B 1 63 ? -13.219 16.766 23.594 1 55.25 63 ASN B CA 1
ATOM 2086 C C . ASN B 1 63 ? -13.398 16.188 22.203 1 55.25 63 ASN B C 1
ATOM 2088 O O . ASN B 1 63 ? -12.766 16.641 21.25 1 55.25 63 ASN B O 1
ATOM 2092 N N . PRO B 1 64 ? -14.031 15 22.219 1 60.62 64 PRO B N 1
ATOM 2093 C CA . PRO B 1 64 ? -14.18 14.383 20.891 1 60.62 64 PRO B CA 1
ATOM 2094 C C . PRO B 1 64 ? -14.969 15.258 19.922 1 60.62 64 PRO B C 1
ATOM 2096 O O . PRO B 1 64 ? -15.953 15.891 20.312 1 60.62 64 PRO B O 1
ATOM 2099 N N . ILE B 1 65 ? -14.242 15.789 18.938 1 60 65 ILE B N 1
ATOM 2100 C CA . ILE B 1 65 ? -14.977 16.438 17.859 1 60 65 ILE B CA 1
ATOM 2101 C C . ILE B 1 65 ? -15.633 15.383 16.969 1 60 65 ILE B C 1
ATOM 2103 O O . ILE B 1 65 ? -14.945 14.586 16.328 1 60 65 ILE B O 1
ATOM 2107 N N . ARG B 1 66 ? -16.906 15.117 17.359 1 58.16 66 ARG B N 1
ATOM 2108 C CA . ARG B 1 66 ? -17.734 14.242 16.531 1 58.16 66 ARG B CA 1
ATOM 2109 C C . ARG B 1 66 ? -17.922 14.828 15.141 1 58.16 66 ARG B C 1
ATOM 2111 O O . ARG B 1 66 ? -18.453 15.93 14.992 1 58.16 66 ARG B O 1
ATOM 2118 N N . MET B 1 67 ? -17.094 14.469 14.258 1 55 67 MET B N 1
ATOM 2119 C CA . MET B 1 67 ? -17.422 14.867 12.898 1 55 67 MET B CA 1
ATOM 2120 C C . MET B 1 67 ? -18.25 13.797 12.195 1 55 67 MET B C 1
ATOM 2122 O O . MET B 1 67 ? -17.812 12.664 12.039 1 55 67 MET B O 1
ATOM 2126 N N . SER B 1 68 ? -19.531 14.016 12.289 1 49.69 68 SER B N 1
ATOM 2127 C CA . SER B 1 68 ? -20.531 13.109 11.734 1 49.69 68 SER B CA 1
ATOM 2128 C C . SER B 1 68 ? -20.375 12.977 10.219 1 49.69 68 SER B C 1
ATOM 2130 O O . SER B 1 68 ? -21.078 12.188 9.586 1 49.69 68 SER B O 1
ATOM 2132 N N . GLU B 1 69 ? -19.469 13.812 9.68 1 51.91 69 GLU B N 1
ATOM 2133 C CA . GLU B 1 69 ? -19.625 13.734 8.227 1 51.91 69 GLU B CA 1
ATOM 2134 C C . GLU B 1 69 ? -19.297 12.336 7.711 1 51.91 69 GLU B C 1
ATOM 2136 O O . GLU B 1 69 ? -18.234 11.797 7.984 1 51.91 69 GLU B O 1
ATOM 2141 N N . GLN B 1 70 ? -20.438 11.617 7.336 1 48.69 70 GLN B N 1
ATOM 2142 C CA . GLN B 1 70 ? -20.578 10.219 6.934 1 48.69 70 GLN B CA 1
ATOM 2143 C C . GLN B 1 70 ? -19.703 9.898 5.723 1 48.69 70 GLN B C 1
ATOM 2145 O O . GLN B 1 70 ? -19.281 8.758 5.543 1 48.69 70 GLN B O 1
ATOM 2150 N N . ASN B 1 71 ? -19.156 10.938 4.988 1 54.12 71 ASN B N 1
ATOM 2151 C CA . ASN B 1 71 ? -18.656 10.523 3.682 1 54.12 71 ASN B CA 1
ATOM 2152 C C . ASN B 1 71 ? -17.141 10.664 3.594 1 54.12 71 ASN B C 1
ATOM 2154 O O . ASN B 1 71 ? -16.594 10.859 2.508 1 54.12 71 ASN B O 1
ATOM 2158 N N . SER B 1 72 ? -16.531 10.805 4.789 1 68.5 72 SER B N 1
ATOM 2159 C CA . SER B 1 72 ? -15.07 10.836 4.727 1 68.5 72 SER B CA 1
ATOM 2160 C C . SER B 1 72 ? -14.453 9.891 5.758 1 68.5 72 SER B C 1
ATOM 2162 O O . SER B 1 72 ? -15.117 9.492 6.715 1 68.5 72 SER B O 1
ATOM 2164 N N . ASN B 1 73 ? -13.289 9.523 5.41 1 81.44 73 ASN B N 1
ATOM 2165 C CA . ASN B 1 73 ? -12.641 8.672 6.402 1 81.44 73 ASN B CA 1
ATOM 2166 C C . ASN B 1 73 ? -12.008 9.5 7.52 1 81.44 73 ASN B C 1
ATOM 2168 O O . ASN B 1 73 ? -11.812 10.711 7.371 1 81.44 73 ASN B O 1
ATOM 2172 N N . ASP B 1 74 ? -11.766 8.961 8.555 1 84.62 74 ASP B N 1
ATOM 2173 C CA . ASP B 1 74 ? -11.289 9.633 9.758 1 84.62 74 ASP B CA 1
ATOM 2174 C C . ASP B 1 74 ? -9.969 10.352 9.508 1 84.62 74 ASP B C 1
ATOM 2176 O O . ASP B 1 74 ? -9.742 11.438 10.031 1 84.62 74 ASP B O 1
ATOM 2180 N N . LEU B 1 75 ? -9.156 9.852 8.656 1 91.12 75 LEU B N 1
ATOM 2181 C CA . LEU B 1 75 ? -7.875 10.484 8.359 1 91.12 75 LEU B CA 1
ATOM 2182 C C . LEU B 1 75 ? -8.078 11.82 7.66 1 91.12 75 LEU B C 1
ATOM 2184 O O . LEU B 1 75 ? -7.418 12.812 7.992 1 91.12 75 LEU B O 1
ATOM 2188 N N . SER B 1 76 ? -8.938 11.797 6.73 1 91.75 76 SER B N 1
ATOM 2189 C CA . SER B 1 76 ? -9.227 13.023 6 1 91.75 76 SER B CA 1
ATOM 2190 C C . SER B 1 76 ? -9.836 14.078 6.922 1 91.75 76 SER B C 1
ATOM 2192 O O . SER B 1 76 ? -9.469 15.258 6.852 1 91.75 76 SER B O 1
ATOM 2194 N N . LYS B 1 77 ? -10.719 13.625 7.777 1 90.5 77 LYS B N 1
ATOM 2195 C CA . LYS B 1 77 ? -11.312 14.555 8.734 1 90.5 77 LYS B CA 1
ATOM 2196 C C . LYS B 1 77 ? -10.234 15.188 9.617 1 90.5 77 LYS B C 1
ATOM 2198 O O . LYS B 1 77 ? -10.234 16.406 9.844 1 90.5 77 LYS B O 1
ATOM 2203 N N . ALA B 1 78 ? -9.383 14.352 10.102 1 92.12 78 ALA B N 1
ATOM 2204 C CA . ALA B 1 78 ? -8.297 14.82 10.953 1 92.12 78 ALA B CA 1
ATOM 2205 C C . ALA B 1 78 ? -7.398 15.805 10.211 1 92.12 78 ALA B C 1
ATOM 2207 O O . ALA B 1 78 ? -7.043 16.859 10.742 1 92.12 78 ALA B O 1
ATOM 2208 N N . PHE B 1 79 ? -7.027 15.547 8.977 1 95.38 79 PHE B N 1
ATOM 2209 C CA . PHE B 1 79 ? -6.156 16.375 8.156 1 95.38 79 PHE B CA 1
ATOM 2210 C C . PHE B 1 79 ? -6.785 17.75 7.926 1 95.38 79 PHE B C 1
ATOM 2212 O O . PHE B 1 79 ? -6.16 18.781 8.203 1 95.38 79 PHE B O 1
ATOM 2219 N N . PHE B 1 80 ? -7.984 17.734 7.469 1 94.12 80 PHE B N 1
ATOM 2220 C CA . PHE B 1 80 ? -8.625 19 7.121 1 94.12 80 PHE B CA 1
ATOM 2221 C C . PHE B 1 80 ? -8.914 19.812 8.375 1 94.12 80 PHE B C 1
ATOM 2223 O O . PHE B 1 80 ? -8.852 21.047 8.344 1 94.12 80 PHE B O 1
ATOM 2230 N N . TYR B 1 81 ? -9.234 19.141 9.453 1 91.75 81 TYR B N 1
ATOM 2231 C CA . TYR B 1 81 ? -9.391 19.844 10.711 1 91.75 81 TYR B CA 1
ATOM 2232 C C . TYR B 1 81 ? -8.117 20.609 11.07 1 91.75 81 TYR B C 1
ATOM 2234 O O . TYR B 1 81 ? -8.164 21.812 11.359 1 91.75 81 TYR B O 1
ATOM 2242 N N . ALA B 1 82 ? -6.996 19.938 11.031 1 95.31 82 ALA B N 1
ATOM 2243 C CA . ALA B 1 82 ? -5.711 20.562 11.352 1 95.31 82 ALA B CA 1
ATOM 2244 C C . ALA B 1 82 ? -5.359 21.641 10.336 1 95.31 82 ALA B C 1
ATOM 2246 O O . ALA B 1 82 ? -4.824 22.688 10.703 1 95.31 82 ALA B O 1
ATOM 2247 N N . LEU B 1 83 ? -5.645 21.375 9.102 1 96.31 83 LEU B N 1
ATOM 2248 C CA . LEU B 1 83 ? -5.414 22.375 8.055 1 96.31 83 LEU B CA 1
ATOM 2249 C C . LEU B 1 83 ? -6.18 23.656 8.352 1 96.31 83 LEU B C 1
ATOM 2251 O O . LEU B 1 83 ? -5.629 24.75 8.242 1 96.31 83 LEU B O 1
ATOM 2255 N N . ASN B 1 84 ? -7.41 23.469 8.727 1 94.56 84 ASN B N 1
ATOM 2256 C CA . ASN B 1 84 ? -8.273 24.609 9.023 1 94.56 84 ASN B CA 1
ATOM 2257 C C . ASN B 1 84 ? -7.781 25.375 10.25 1 94.56 84 ASN B C 1
ATOM 2259 O O . ASN B 1 84 ? -8.062 26.562 10.398 1 94.56 84 ASN B O 1
ATOM 2263 N N . LYS B 1 85 ? -7.047 24.75 11.086 1 94.69 85 LYS B N 1
ATOM 2264 C CA . LYS B 1 85 ? -6.473 25.391 12.266 1 94.69 85 LYS B CA 1
ATOM 2265 C C . LYS B 1 85 ? -5.156 26.094 11.93 1 94.69 85 LYS B C 1
ATOM 2267 O O . LYS B 1 85 ? -4.508 26.656 12.805 1 94.69 85 LYS B O 1
ATOM 2272 N N . GLY B 1 86 ? -4.742 25.906 10.688 1 96.06 86 GLY B N 1
ATOM 2273 C CA . GLY B 1 86 ? -3.582 26.656 10.227 1 96.06 86 GLY B CA 1
ATOM 2274 C C . GLY B 1 86 ? -2.332 25.812 10.102 1 96.06 86 GLY B C 1
ATOM 2275 O O . GLY B 1 86 ? -1.248 26.328 9.828 1 96.06 86 GLY B O 1
ATOM 2276 N N . CYS B 1 87 ? -2.439 24.547 10.328 1 97 87 CYS B N 1
ATOM 2277 C CA . CYS B 1 87 ? -1.281 23.672 10.18 1 97 87 CYS B CA 1
ATOM 2278 C C . CYS B 1 87 ? -0.894 23.531 8.711 1 97 87 CYS B C 1
ATOM 2280 O O . CYS B 1 87 ? -1.762 23.5 7.84 1 97 87 CYS B O 1
ATOM 2282 N N . ASP B 1 88 ? 0.41 23.438 8.492 1 97.75 88 ASP B N 1
ATOM 2283 C CA . ASP B 1 88 ? 0.879 23.266 7.117 1 97.75 88 ASP B CA 1
ATOM 2284 C C . ASP B 1 88 ? 2.002 22.234 7.039 1 97.75 88 ASP B C 1
ATOM 2286 O O . ASP B 1 88 ? 2.588 22.031 5.977 1 97.75 88 ASP B O 1
ATOM 2290 N N . ASP B 1 89 ? 2.34 21.656 8.148 1 98 89 ASP B N 1
ATOM 2291 C CA . ASP B 1 89 ? 3.303 20.578 8.297 1 98 89 ASP B CA 1
ATOM 2292 C C . ASP B 1 89 ? 2.674 19.375 9.008 1 98 89 ASP B C 1
ATOM 2294 O O . ASP B 1 89 ? 2.275 19.469 10.172 1 98 89 ASP B O 1
ATOM 2298 N N . PHE B 1 90 ? 2.633 18.266 8.258 1 98.38 90 PHE B N 1
ATOM 2299 C CA . PHE B 1 90 ? 1.872 17.141 8.789 1 98.38 90 PHE B CA 1
ATOM 2300 C C . PHE B 1 90 ? 2.75 15.898 8.906 1 98.38 90 PHE B C 1
ATOM 2302 O O . PHE B 1 90 ? 3.479 15.555 7.977 1 98.38 90 PHE B O 1
ATOM 2309 N N . ILE B 1 91 ? 2.637 15.234 10.078 1 98.19 91 ILE B N 1
ATOM 2310 C CA . ILE B 1 91 ? 3.24 13.922 10.289 1 98.19 91 ILE B CA 1
ATOM 2311 C C . ILE B 1 91 ? 2.152 12.898 10.625 1 98.19 91 ILE B C 1
ATOM 2313 O O . ILE B 1 91 ? 1.38 13.094 11.562 1 98.19 91 ILE B O 1
ATOM 2317 N N . PHE B 1 92 ? 2.115 11.891 9.844 1 97.62 92 PHE B N 1
ATOM 2318 C CA . PHE B 1 92 ? 1.158 10.812 10.07 1 97.62 92 PHE B CA 1
ATOM 2319 C C . PHE B 1 92 ? 1.842 9.609 10.703 1 97.62 92 PHE B C 1
ATOM 2321 O O . PHE B 1 92 ? 2.93 9.211 10.273 1 97.62 92 PHE B O 1
ATOM 2328 N N . LEU B 1 93 ? 1.234 9.031 11.711 1 96.31 93 LEU B N 1
ATOM 2329 C CA . LEU B 1 93 ? 1.678 7.805 12.359 1 96.31 93 LEU B CA 1
ATOM 2330 C C . LEU B 1 93 ? 0.565 6.762 12.359 1 96.31 93 LEU B C 1
ATOM 2332 O O . LEU B 1 93 ? -0.618 7.109 12.367 1 96.31 93 LEU B O 1
ATOM 2336 N N . GLY B 1 94 ? 0.952 5.508 12.273 1 93.75 94 GLY B N 1
ATOM 2337 C CA . GLY B 1 94 ? -0.024 4.438 12.398 1 93.75 94 GLY B CA 1
ATOM 2338 C C . GLY B 1 94 ? -0.865 4.25 11.148 1 93.75 94 GLY B C 1
ATOM 2339 O O . GLY B 1 94 ? -2.043 3.9 11.234 1 93.75 94 GLY B O 1
ATOM 2340 N N . LEU B 1 95 ? -0.411 4.531 10.016 1 91.88 95 LEU B N 1
ATOM 2341 C CA . LEU B 1 95 ? -1.155 4.414 8.766 1 91.88 95 LEU B CA 1
ATOM 2342 C C . LEU B 1 95 ? -1.23 2.961 8.312 1 91.88 95 LEU B C 1
ATOM 2344 O O . LEU B 1 95 ? -2.123 2.592 7.543 1 91.88 95 LEU B O 1
ATOM 2348 N N . ASN B 1 96 ? -0.283 2.154 8.789 1 87.25 96 ASN B N 1
ATOM 2349 C CA . ASN B 1 96 ? -0.127 0.798 8.273 1 87.25 96 ASN B CA 1
ATOM 2350 C C . ASN B 1 96 ? -0.229 -0.242 9.391 1 87.25 96 ASN B C 1
ATOM 2352 O O . ASN B 1 96 ? -0.461 0.105 10.547 1 87.25 96 ASN B O 1
ATOM 2356 N N . GLY B 1 97 ? -0.227 -1.576 8.977 1 84.25 97 GLY B N 1
ATOM 2357 C CA . GLY B 1 97 ? -0.041 -2.646 9.938 1 84.25 97 GLY B CA 1
ATOM 2358 C C . GLY B 1 97 ? -1.302 -3.451 10.188 1 84.25 97 GLY B C 1
ATOM 2359 O O . GLY B 1 97 ? -1.257 -4.5 10.836 1 84.25 97 GLY B O 1
ATOM 2360 N N . LYS B 1 98 ? -2.406 -3.02 9.672 1 89.75 98 LYS B N 1
ATOM 2361 C CA . LYS B 1 98 ? -3.648 -3.775 9.797 1 89.75 98 LYS B CA 1
ATOM 2362 C C . LYS B 1 98 ? -4.27 -4.039 8.43 1 89.75 98 LYS B C 1
ATOM 2364 O O . LYS B 1 98 ? -3.674 -4.719 7.594 1 89.75 98 LYS B O 1
ATOM 2369 N N . ARG B 1 99 ? -5.398 -3.414 8.211 1 91.88 99 ARG B N 1
ATOM 2370 C CA . ARG B 1 99 ? -6.027 -3.639 6.91 1 91.88 99 ARG B CA 1
ATOM 2371 C C . ARG B 1 99 ? -5.18 -3.057 5.785 1 91.88 99 ARG B C 1
ATOM 2373 O O . ARG B 1 99 ? -4.895 -1.857 5.77 1 91.88 99 ARG B O 1
ATOM 2380 N N . GLU B 1 100 ? -4.895 -3.887 4.836 1 93.88 100 GLU B N 1
ATOM 2381 C CA . GLU B 1 100 ? -3.992 -3.502 3.756 1 93.88 100 GLU B CA 1
ATOM 2382 C C . GLU B 1 100 ? -4.648 -2.492 2.82 1 93.88 100 GLU B C 1
ATOM 2384 O O . GLU B 1 100 ? -3.977 -1.616 2.271 1 93.88 100 GLU B O 1
ATOM 2389 N N . ASP B 1 101 ? -5.906 -2.662 2.594 1 94.19 101 ASP B N 1
ATOM 2390 C CA . ASP B 1 101 ? -6.574 -1.746 1.676 1 94.19 101 ASP B CA 1
ATOM 2391 C C . ASP B 1 101 ? -6.656 -0.34 2.266 1 94.19 101 ASP B C 1
ATOM 2393 O O . ASP B 1 101 ? -6.508 0.65 1.546 1 94.19 101 ASP B O 1
ATOM 2397 N N . HIS B 1 102 ? -6.836 -0.284 3.59 1 92.12 102 HIS B N 1
ATOM 2398 C CA . HIS B 1 102 ? -6.785 1.013 4.258 1 92.12 102 HIS B CA 1
ATOM 2399 C C . HIS B 1 102 ? -5.395 1.629 4.156 1 92.12 102 HIS B C 1
ATOM 2401 O O . HIS B 1 102 ? -5.254 2.807 3.824 1 92.12 102 HIS B O 1
ATOM 2407 N N . ALA B 1 103 ? -4.453 0.825 4.441 1 93.5 103 ALA B N 1
ATOM 2408 C CA . ALA B 1 103 ? -3.072 1.297 4.402 1 93.5 103 ALA B CA 1
ATOM 2409 C C . ALA B 1 103 ? -2.715 1.836 3.02 1 93.5 103 ALA B C 1
ATOM 2411 O O . ALA B 1 103 ? -2.135 2.918 2.898 1 93.5 103 ALA B O 1
ATOM 2412 N N . LEU B 1 104 ? -3.055 1.096 2.051 1 94.75 104 LEU B N 1
ATOM 2413 C CA . LEU B 1 104 ? -2.771 1.477 0.672 1 94.75 104 LEU B CA 1
ATOM 2414 C C . LEU B 1 104 ? -3.496 2.768 0.304 1 94.75 104 LEU B C 1
ATOM 2416 O O . LEU B 1 104 ? -2.881 3.707 -0.202 1 94.75 104 LEU B O 1
ATOM 2420 N N . ALA B 1 105 ? -4.734 2.82 0.574 1 93.88 105 ALA B N 1
ATOM 2421 C CA . ALA B 1 105 ? -5.547 3.992 0.259 1 93.88 105 ALA B CA 1
ATOM 2422 C C . ALA B 1 105 ? -5.027 5.23 0.985 1 93.88 105 ALA B C 1
ATOM 2424 O O . ALA B 1 105 ? -4.855 6.289 0.377 1 93.88 105 ALA B O 1
ATOM 2425 N N . ASN B 1 106 ? -4.777 5.086 2.258 1 93.25 106 ASN B N 1
ATOM 2426 C CA . ASN B 1 106 ? -4.32 6.211 3.066 1 93.25 106 ASN B CA 1
ATOM 2427 C C . ASN B 1 106 ? -2.951 6.711 2.613 1 93.25 106 ASN B C 1
ATOM 2429 O O . ASN B 1 106 ? -2.68 7.91 2.65 1 93.25 106 ASN B O 1
ATOM 2433 N N . THR B 1 107 ? -2.145 5.797 2.236 1 95.06 107 THR B N 1
ATOM 2434 C CA . THR B 1 107 ? -0.824 6.184 1.75 1 95.06 107 THR B CA 1
ATOM 2435 C C . THR B 1 107 ? -0.94 7.078 0.52 1 95.06 107 THR B C 1
ATOM 2437 O O . THR B 1 107 ? -0.305 8.133 0.451 1 95.06 107 THR B O 1
ATOM 2440 N N . PHE B 1 108 ? -1.778 6.77 -0.345 1 93.94 108 PHE B N 1
ATOM 2441 C CA . PHE B 1 108 ? -1.848 7.543 -1.579 1 93.94 108 PHE B CA 1
ATOM 2442 C C . PHE B 1 108 ? -2.719 8.781 -1.396 1 93.94 108 PHE B C 1
ATOM 2444 O O . PHE B 1 108 ? -2.688 9.695 -2.219 1 93.94 108 PHE B O 1
ATOM 2451 N N . LEU B 1 109 ? -3.488 8.805 -0.364 1 93.94 109 LEU B N 1
ATOM 2452 C CA . LEU B 1 109 ? -4.195 10.031 -0.006 1 93.94 109 LEU B CA 1
ATOM 2453 C C . LEU B 1 109 ? -3.211 11.148 0.335 1 93.94 109 LEU B C 1
ATOM 2455 O O . LEU B 1 109 ? -3.533 12.328 0.196 1 93.94 109 LEU B O 1
ATOM 2459 N N . LEU B 1 110 ? -2.064 10.789 0.782 1 96.44 110 LEU B N 1
ATOM 2460 C CA . LEU B 1 110 ? -1.036 11.766 1.108 1 96.44 110 LEU B CA 1
ATOM 2461 C C . LEU B 1 110 ? -0.726 12.648 -0.096 1 96.44 110 LEU B C 1
ATOM 2463 O O . LEU B 1 110 ? -0.446 13.844 0.057 1 96.44 110 LEU B O 1
ATOM 2467 N N . LEU B 1 111 ? -0.765 12.039 -1.272 1 95.44 111 LEU B N 1
ATOM 2468 C CA . LEU B 1 111 ? -0.524 12.805 -2.49 1 95.44 111 LEU B CA 1
ATOM 2469 C C . LEU B 1 111 ? -1.587 13.891 -2.674 1 95.44 111 LEU B C 1
ATOM 2471 O O . LEU B 1 111 ? -1.284 14.992 -3.133 1 95.44 111 LEU B O 1
ATOM 2475 N N . GLU B 1 112 ? -2.773 13.539 -2.289 1 93.69 112 GLU B N 1
ATOM 2476 C CA . GLU B 1 112 ? -3.873 14.492 -2.371 1 93.69 112 GLU B CA 1
ATOM 2477 C C . GLU B 1 112 ? -3.729 15.594 -1.321 1 93.69 112 GLU B C 1
ATOM 2479 O O . GLU B 1 112 ? -3.951 16.766 -1.612 1 93.69 112 GLU B O 1
ATOM 2484 N N . TYR B 1 113 ? -3.35 15.188 -0.137 1 96.5 113 TYR B N 1
ATOM 2485 C CA . TYR B 1 113 ? -3.168 16.141 0.95 1 96.5 113 TYR B CA 1
ATOM 2486 C C . TYR B 1 113 ? -2.072 17.141 0.618 1 96.5 113 TYR B C 1
ATOM 2488 O O . TYR B 1 113 ? -2.166 18.328 0.982 1 96.5 113 TYR B O 1
ATOM 2496 N N . PHE B 1 114 ? -1.102 16.688 -0.076 1 97.19 114 PHE B N 1
ATOM 2497 C CA . PHE B 1 114 ? 0.069 17.5 -0.404 1 97.19 114 PHE B CA 1
ATOM 2498 C C . PHE B 1 114 ? -0.328 18.719 -1.208 1 97.19 114 PHE B C 1
ATOM 2500 O O . PHE B 1 114 ? 0.348 19.75 -1.151 1 97.19 114 PHE B O 1
ATOM 2507 N N . LYS B 1 115 ? -1.437 18.703 -1.843 1 95.25 115 LYS B N 1
ATOM 2508 C CA . LYS B 1 115 ? -1.934 19.828 -2.639 1 95.25 115 LYS B CA 1
ATOM 2509 C C . LYS B 1 115 ? -2.346 20.984 -1.746 1 95.25 115 LYS B C 1
ATOM 2511 O O . LYS B 1 115 ? -2.496 22.125 -2.221 1 95.25 115 LYS B O 1
ATOM 2516 N N . PHE B 1 116 ? -2.479 20.75 -0.433 1 96.44 116 PHE B N 1
ATOM 2517 C CA . PHE B 1 116 ? -3.082 21.766 0.436 1 96.44 116 PHE B CA 1
ATOM 2518 C C . PHE B 1 116 ? -2.088 22.234 1.491 1 96.44 116 PHE B C 1
ATOM 2520 O O . PHE B 1 116 ? -2.375 23.156 2.254 1 96.44 116 PHE B O 1
ATOM 2527 N N . CYS B 1 117 ? -0.962 21.625 1.553 1 96.25 117 CYS B N 1
ATOM 2528 C CA . CYS B 1 117 ? -0.032 21.953 2.625 1 96.25 117 CYS B CA 1
ATOM 2529 C C . CYS B 1 117 ? 1.406 21.938 2.123 1 96.25 117 CYS B C 1
ATOM 2531 O O . CYS B 1 117 ? 1.654 21.688 0.943 1 96.25 117 CYS B O 1
ATOM 2533 N N . GLN B 1 118 ? 2.34 22.234 3.031 1 95.5 118 GLN B N 1
ATOM 2534 C CA . GLN B 1 118 ? 3.732 22.406 2.631 1 95.5 118 GLN B CA 1
ATOM 2535 C C . GLN B 1 118 ? 4.508 21.109 2.773 1 95.5 118 GLN B C 1
ATOM 2537 O O . GLN B 1 118 ? 5.387 20.797 1.959 1 95.5 118 GLN B O 1
ATOM 2542 N N . LYS B 1 119 ? 4.176 20.469 3.848 1 97.69 119 LYS B N 1
ATOM 2543 C CA . LYS B 1 119 ? 4.969 19.266 4.152 1 97.69 119 LYS B CA 1
ATOM 2544 C C . LYS B 1 119 ? 4.082 18.125 4.621 1 97.69 119 LYS B C 1
ATOM 2546 O O . LYS B 1 119 ? 3.193 18.312 5.453 1 97.69 119 LYS B O 1
ATOM 2551 N N . ILE B 1 120 ? 4.344 16.922 4.012 1 97.56 120 ILE B N 1
ATOM 2552 C CA . ILE B 1 120 ? 3.643 15.703 4.387 1 97.56 120 ILE B CA 1
ATOM 2553 C C . ILE B 1 120 ? 4.652 14.578 4.613 1 97.56 120 ILE B C 1
ATOM 2555 O O . ILE B 1 120 ? 5.473 14.281 3.742 1 97.56 120 ILE B O 1
ATOM 2559 N N . GLN B 1 121 ? 4.523 13.953 5.793 1 97.81 121 GLN B N 1
ATOM 2560 C CA . GLN B 1 121 ? 5.324 12.766 6.086 1 97.81 121 GLN B CA 1
ATOM 2561 C C . GLN B 1 121 ? 4.492 11.695 6.781 1 97.81 121 GLN B C 1
ATOM 2563 O O . GLN B 1 121 ? 3.57 12.008 7.535 1 97.81 121 GLN B O 1
ATOM 2568 N N . ALA B 1 122 ? 4.758 10.5 6.461 1 97.62 122 ALA B N 1
ATOM 2569 C CA . ALA B 1 122 ? 4.254 9.352 7.207 1 97.62 122 ALA B CA 1
ATOM 2570 C C . ALA B 1 122 ? 5.402 8.508 7.762 1 97.62 122 ALA B C 1
ATOM 2572 O O . ALA B 1 122 ? 6.266 8.055 7.012 1 97.62 122 ALA B O 1
ATOM 2573 N N . ILE B 1 123 ? 5.395 8.32 9.047 1 97.06 123 ILE B N 1
ATOM 2574 C CA . ILE B 1 123 ? 6.516 7.656 9.703 1 97.06 123 ILE B CA 1
ATOM 2575 C C . ILE B 1 123 ? 6.027 6.387 10.398 1 97.06 123 ILE B C 1
ATOM 2577 O O . ILE B 1 123 ? 4.965 6.383 11.023 1 97.06 123 ILE B O 1
ATOM 2581 N N . SER B 1 124 ? 6.766 5.332 10.234 1 95.56 124 SER B N 1
ATOM 2582 C CA . SER B 1 124 ? 6.531 4.066 10.914 1 95.56 124 SER B CA 1
ATOM 2583 C C . SER B 1 124 ? 7.793 3.58 11.625 1 95.56 124 SER B C 1
ATOM 2585 O O . SER B 1 124 ? 8.766 4.332 11.766 1 95.56 124 SER B O 1
ATOM 2587 N N . ASP B 1 125 ? 7.715 2.322 12.156 1 94.81 125 ASP B N 1
ATOM 2588 C CA . ASP B 1 125 ? 8.875 1.732 12.82 1 94.81 125 ASP B CA 1
ATOM 2589 C C . ASP B 1 125 ? 9.945 1.347 11.805 1 94.81 125 ASP B C 1
ATOM 2591 O O . ASP B 1 125 ? 11.094 1.077 12.18 1 94.81 125 ASP B O 1
ATOM 2595 N N . TYR B 1 126 ? 9.625 1.348 10.547 1 94.56 126 TYR B N 1
ATOM 2596 C CA . TYR B 1 126 ? 10.516 0.777 9.539 1 94.56 126 TYR B CA 1
ATOM 2597 C C . TYR B 1 126 ? 11.117 1.868 8.664 1 94.56 126 TYR B C 1
ATOM 2599 O O . TYR B 1 126 ? 12.219 1.707 8.125 1 94.56 126 TYR B O 1
ATOM 2607 N N . GLY B 1 127 ? 10.367 2.938 8.477 1 96.31 127 GLY B N 1
ATOM 2608 C CA . GLY B 1 127 ? 10.844 3.988 7.586 1 96.31 127 GLY B CA 1
ATOM 2609 C C . GLY B 1 127 ? 9.883 5.164 7.492 1 96.31 127 GLY B C 1
ATOM 2610 O O . GLY B 1 127 ? 9 5.32 8.336 1 96.31 127 GLY B O 1
ATOM 2611 N N . LEU B 1 128 ? 10.188 6.055 6.555 1 96.38 128 LEU B N 1
ATOM 2612 C CA . LEU B 1 128 ? 9.336 7.23 6.406 1 96.38 128 LEU B CA 1
ATOM 2613 C C . LEU B 1 128 ? 9 7.477 4.938 1 96.38 128 LEU B C 1
ATOM 2615 O O . LEU B 1 128 ? 9.852 7.293 4.066 1 96.38 128 LEU B O 1
ATOM 2619 N N . PHE B 1 129 ? 7.742 7.785 4.672 1 97.75 129 PHE B N 1
ATOM 2620 C CA . PHE B 1 129 ? 7.266 8.305 3.398 1 97.75 129 PHE B CA 1
ATOM 2621 C C . PHE B 1 129 ? 7.25 9.828 3.406 1 97.75 129 PHE B C 1
ATOM 2623 O O . PHE B 1 129 ? 6.867 10.445 4.402 1 97.75 129 PHE B O 1
ATOM 2630 N N . ARG B 1 130 ? 7.648 10.445 2.295 1 97.94 130 ARG B N 1
ATOM 2631 C CA . ARG B 1 130 ? 7.473 11.867 2.023 1 97.94 130 ARG B CA 1
ATOM 2632 C C . ARG B 1 130 ? 6.848 12.094 0.653 1 97.94 130 ARG B C 1
ATOM 2634 O O . ARG B 1 130 ? 7.051 11.297 -0.266 1 97.94 130 ARG B O 1
ATOM 2641 N N . VAL B 1 131 ? 6.09 13.102 0.607 1 98.31 131 VAL B N 1
ATOM 2642 C CA . VAL B 1 131 ? 5.578 13.531 -0.69 1 98.31 131 VAL B CA 1
ATOM 2643 C C . VAL B 1 131 ? 6.359 14.75 -1.177 1 98.31 131 VAL B C 1
ATOM 2645 O O . VAL B 1 131 ? 6.445 15.758 -0.476 1 98.31 131 VAL B O 1
ATOM 2648 N N . LEU B 1 132 ? 6.918 14.656 -2.391 1 98.31 132 LEU B N 1
ATOM 2649 C CA . LEU B 1 132 ? 7.746 15.727 -2.926 1 98.31 132 LEU B CA 1
ATOM 2650 C C . LEU B 1 132 ? 7.438 15.969 -4.398 1 98.31 132 LEU B C 1
ATOM 2652 O O . LEU B 1 132 ? 7.074 15.039 -5.121 1 98.31 132 LEU B O 1
ATOM 2656 N N . GLU B 1 133 ? 7.609 17.141 -4.789 1 97.88 133 GLU B N 1
ATOM 2657 C CA . GLU B 1 133 ? 7.551 17.484 -6.211 1 97.88 133 GLU B CA 1
ATOM 2658 C C . GLU B 1 133 ? 8.945 17.562 -6.816 1 97.88 133 GLU B C 1
ATOM 2660 O O . GLU B 1 133 ? 9.859 18.125 -6.211 1 97.88 133 GLU B O 1
ATOM 2665 N N . THR B 1 134 ? 9.078 16.984 -7.992 1 98 134 THR B N 1
ATOM 2666 C CA . THR B 1 134 ? 10.367 17.047 -8.672 1 98 134 THR B CA 1
ATOM 2667 C C . THR B 1 134 ? 10.617 18.453 -9.227 1 98 134 THR B C 1
ATOM 2669 O O . THR B 1 134 ? 9.672 19.172 -9.562 1 98 134 THR B O 1
ATOM 2672 N N . PRO B 1 135 ? 11.898 18.922 -9.281 1 98.5 135 PRO B N 1
ATOM 2673 C CA . PRO B 1 135 ? 13.094 18.203 -8.844 1 98.5 135 PRO B CA 1
ATOM 2674 C C . PRO B 1 135 ? 13.344 18.328 -7.344 1 98.5 135 PRO B C 1
ATOM 2676 O O . PRO B 1 135 ? 12.922 19.312 -6.727 1 98.5 135 PRO B O 1
ATOM 2679 N N . PHE B 1 136 ? 13.961 17.344 -6.762 1 98.56 136 PHE B N 1
ATOM 2680 C CA . PHE B 1 136 ? 14.359 17.453 -5.363 1 98.56 136 PHE B CA 1
ATOM 2681 C C . PHE B 1 136 ? 15.664 16.719 -5.109 1 98.56 136 PHE B C 1
ATOM 2683 O O . PHE B 1 136 ? 16.094 15.906 -5.934 1 98.56 136 PHE B O 1
ATOM 2690 N N . THR B 1 137 ? 16.297 17.109 -4.047 1 98.69 137 THR B N 1
ATOM 2691 C CA . THR B 1 137 ? 17.469 16.438 -3.475 1 98.69 137 THR B CA 1
ATOM 2692 C C . THR B 1 137 ? 17.234 16.125 -1.997 1 98.69 137 THR B C 1
ATOM 2694 O O . THR B 1 137 ? 16.781 16.984 -1.243 1 98.69 137 THR B O 1
ATOM 2697 N N . LEU B 1 138 ? 17.484 14.938 -1.603 1 98.44 138 LEU B N 1
ATOM 2698 C CA . LEU B 1 138 ? 17.312 14.531 -0.214 1 98.44 138 LEU B CA 1
ATOM 2699 C C . LEU B 1 138 ? 18.609 13.977 0.363 1 98.44 138 LEU B C 1
ATOM 2701 O O . LEU B 1 138 ? 19.375 13.305 -0.335 1 98.44 138 LEU B O 1
ATOM 2705 N N . PRO B 1 139 ? 18.812 14.227 1.673 1 98.31 139 PRO B N 1
ATOM 2706 C CA . PRO B 1 139 ? 19.922 13.547 2.332 1 98.31 139 PRO B CA 1
ATOM 2707 C C . PRO B 1 139 ? 19.734 12.039 2.404 1 98.31 139 PRO B C 1
ATOM 2709 O O . PRO B 1 139 ? 18.609 11.555 2.506 1 98.31 139 PRO B O 1
ATOM 2712 N N . SER B 1 140 ? 20.766 11.336 2.338 1 98.06 140 SER B N 1
ATOM 2713 C CA . SER B 1 140 ? 20.797 9.883 2.422 1 98.06 140 SER B CA 1
ATOM 2714 C C . SER B 1 140 ? 22.156 9.383 2.932 1 98.06 140 SER B C 1
ATOM 2716 O O . SER B 1 140 ? 23 10.188 3.336 1 98.06 140 SER B O 1
ATOM 2718 N N . PHE B 1 141 ? 22.375 8.062 3.07 1 97.5 141 PHE B N 1
ATOM 2719 C CA . PHE B 1 141 ? 23.656 7.43 3.338 1 97.5 141 PHE B CA 1
ATOM 2720 C C . PHE B 1 141 ? 23.859 6.227 2.43 1 97.5 141 PHE B C 1
ATOM 2722 O O . PHE B 1 141 ? 22.891 5.637 1.941 1 97.5 141 PHE B O 1
ATOM 2729 N N . LYS B 1 142 ? 25.078 5.926 2.238 1 97.12 142 LYS B N 1
ATOM 2730 C CA . LYS B 1 142 ? 25.391 4.809 1.355 1 97.12 142 LYS B CA 1
ATOM 2731 C C . LYS B 1 142 ? 24.734 3.52 1.842 1 97.12 142 LYS B C 1
ATOM 2733 O O . LYS B 1 142 ? 24.875 3.141 3.006 1 97.12 142 LYS B O 1
ATOM 2738 N N . GLY B 1 143 ? 23.969 2.926 0.95 1 96.69 143 GLY B N 1
ATOM 2739 C CA . GLY B 1 143 ? 23.328 1.661 1.284 1 96.69 143 GLY B CA 1
ATOM 2740 C C . GLY B 1 143 ? 21.891 1.821 1.756 1 96.69 143 GLY B C 1
ATOM 2741 O O . GLY B 1 143 ? 21.188 0.831 1.962 1 96.69 143 GLY B O 1
ATOM 2742 N N . GLU B 1 144 ? 21.484 3.072 1.92 1 97.19 144 GLU B N 1
ATOM 2743 C CA . GLU B 1 144 ? 20.125 3.287 2.381 1 97.19 144 GLU B CA 1
ATOM 2744 C C . GLU B 1 144 ? 19.109 2.785 1.356 1 97.19 144 GLU B C 1
ATOM 2746 O O . GLU B 1 144 ? 19.234 3.072 0.164 1 97.19 144 GLU B O 1
ATOM 2751 N N . GLN B 1 145 ? 18.188 2.049 1.862 1 96.44 145 GLN B N 1
ATOM 2752 C CA . GLN B 1 145 ? 17.125 1.567 0.985 1 96.44 145 GLN B CA 1
ATOM 2753 C C . GLN B 1 145 ? 16.109 2.668 0.696 1 96.44 145 GLN B C 1
ATOM 2755 O O . GLN B 1 145 ? 15.609 3.326 1.617 1 96.44 145 GLN B O 1
ATOM 2760 N N . ILE B 1 146 ? 15.859 2.834 -0.643 1 96.81 146 ILE B N 1
ATOM 2761 C CA . ILE B 1 146 ? 15 3.912 -1.121 1 96.81 146 ILE B CA 1
ATOM 2762 C C . ILE B 1 146 ? 13.969 3.354 -2.1 1 96.81 146 ILE B C 1
ATOM 2764 O O . ILE B 1 146 ? 14.289 2.494 -2.924 1 96.81 146 ILE B O 1
ATOM 2768 N N . SER B 1 147 ? 12.766 3.824 -1.993 1 97.38 147 SER B N 1
ATOM 2769 C CA . SER B 1 147 ? 11.75 3.504 -2.992 1 97.38 147 SER B CA 1
ATOM 2770 C C . SER B 1 147 ? 11.055 4.762 -3.492 1 97.38 147 SER B C 1
ATOM 2772 O O . SER B 1 147 ? 10.773 5.676 -2.713 1 97.38 147 SER B O 1
ATOM 2774 N N . LEU B 1 148 ? 10.781 4.84 -4.77 1 97.69 148 LEU B N 1
ATOM 2775 C CA . LEU B 1 148 ? 10.094 5.941 -5.434 1 97.69 148 LEU B CA 1
ATOM 2776 C C . LEU B 1 148 ? 8.789 5.465 -6.062 1 97.69 148 LEU B C 1
ATOM 2778 O O . LEU B 1 148 ? 8.789 4.52 -6.855 1 97.69 148 LEU B O 1
ATOM 2782 N N . PHE B 1 149 ? 7.695 6.109 -5.727 1 96.44 149 PHE B N 1
ATOM 2783 C CA . PHE B 1 149 ? 6.391 5.77 -6.281 1 96.44 149 PHE B CA 1
ATOM 2784 C C . PHE B 1 149 ? 5.746 6.984 -6.941 1 96.44 149 PHE B C 1
ATOM 2786 O O . PHE B 1 149 ? 5.609 8.039 -6.316 1 96.44 149 PHE B O 1
ATOM 2793 N N . SER B 1 150 ? 5.379 6.824 -8.141 1 94.19 150 SER B N 1
ATOM 2794 C CA . SER B 1 150 ? 4.691 7.891 -8.859 1 94.19 150 SER B CA 1
ATOM 2795 C C . SER B 1 150 ? 3.443 7.363 -9.562 1 94.19 150 SER B C 1
ATOM 2797 O O . SER B 1 150 ? 3.453 6.266 -10.117 1 94.19 150 SER B O 1
ATOM 2799 N N . LEU B 1 151 ? 2.4 8.164 -9.555 1 92 151 LEU B N 1
ATOM 2800 C CA . LEU B 1 151 ? 1.193 7.82 -10.305 1 92 151 LEU B CA 1
ATOM 2801 C C . LEU B 1 151 ? 1.204 8.469 -11.68 1 92 151 LEU B C 1
ATOM 2803 O O . LEU B 1 151 ? 0.291 8.25 -12.484 1 92 151 LEU B O 1
ATOM 2807 N N . ASP B 1 152 ? 2.197 9.273 -11.859 1 91.31 152 ASP B N 1
ATOM 2808 C CA . ASP B 1 152 ? 2.387 9.836 -13.195 1 91.31 152 ASP B CA 1
ATOM 2809 C C . ASP B 1 152 ? 3.109 8.844 -14.109 1 91.31 152 ASP B C 1
ATOM 2811 O O . ASP B 1 152 ? 4.332 8.914 -14.258 1 91.31 152 ASP B O 1
ATOM 2815 N N . LEU B 1 153 ? 2.377 8.102 -14.836 1 87.06 153 LEU B N 1
ATOM 2816 C CA . LEU B 1 153 ? 2.939 6.992 -15.594 1 87.06 153 LEU B CA 1
ATOM 2817 C C . LEU B 1 153 ? 3.557 7.484 -16.906 1 87.06 153 LEU B C 1
ATOM 2819 O O . LEU B 1 153 ? 4.277 6.742 -17.578 1 87.06 153 LEU B O 1
ATOM 2823 N N . LYS B 1 154 ? 3.4 8.719 -17.234 1 89.62 154 LYS B N 1
ATOM 2824 C CA . LYS B 1 154 ? 3.92 9.258 -18.484 1 89.62 154 LYS B CA 1
ATOM 2825 C C . LYS B 1 154 ? 5.18 10.086 -18.25 1 89.62 154 LYS B C 1
ATOM 2827 O O . LYS B 1 154 ? 5.926 10.375 -19.188 1 89.62 154 LYS B O 1
ATOM 2832 N N . ALA B 1 155 ? 5.32 10.562 -17.062 1 95.12 155 ALA B N 1
ATOM 2833 C CA . ALA B 1 155 ? 6.488 11.375 -16.75 1 95.12 155 ALA B CA 1
ATOM 2834 C C . ALA B 1 155 ? 7.781 10.578 -16.906 1 95.12 155 ALA B C 1
ATOM 2836 O O . ALA B 1 155 ? 7.805 9.367 -16.656 1 95.12 155 ALA B O 1
ATOM 2837 N N . GLN B 1 156 ? 8.797 11.258 -17.359 1 98 156 GLN B N 1
ATOM 2838 C CA . GLN B 1 156 ? 10.117 10.664 -17.484 1 98 156 GLN B CA 1
ATOM 2839 C C . GLN B 1 156 ? 11.031 11.125 -16.359 1 98 156 GLN B C 1
ATOM 2841 O O . GLN B 1 156 ? 11.227 12.328 -16.156 1 98 156 GLN B O 1
ATOM 2846 N N . PHE B 1 157 ? 11.609 10.141 -15.703 1 98.25 157 PHE B N 1
ATOM 2847 C CA . PHE B 1 157 ? 12.359 10.461 -14.492 1 98.25 157 PHE B CA 1
ATOM 2848 C C . PHE B 1 157 ? 13.852 10.273 -14.711 1 98.25 157 PHE B C 1
ATOM 2850 O O . PHE B 1 157 ? 14.273 9.383 -15.453 1 98.25 157 PHE B O 1
ATOM 2857 N N . THR B 1 158 ? 14.648 11.086 -14.062 1 98.69 158 THR B N 1
ATOM 2858 C CA . THR B 1 158 ? 16.094 10.977 -13.992 1 98.69 158 THR B CA 1
ATOM 2859 C C . THR B 1 158 ? 16.578 11.094 -12.547 1 98.69 158 THR B C 1
ATOM 2861 O O . THR B 1 158 ? 16.172 12.008 -11.828 1 98.69 158 THR B O 1
ATOM 2864 N N . SER B 1 159 ? 17.391 10.102 -12.164 1 98.44 159 SER B N 1
ATOM 2865 C CA . SER B 1 159 ? 17.875 10.117 -10.781 1 98.44 159 SER B CA 1
ATOM 2866 C C . SER B 1 159 ? 19.391 10.211 -10.727 1 98.44 159 SER B C 1
ATOM 2868 O O . SER B 1 159 ? 20.078 9.93 -11.719 1 98.44 159 SER B O 1
ATOM 2870 N N . LYS B 1 160 ? 19.859 10.695 -9.625 1 98.31 160 LYS B N 1
ATOM 2871 C CA . LYS B 1 160 ? 21.281 10.695 -9.312 1 98.31 160 LYS B CA 1
ATOM 2872 C C . LYS B 1 160 ? 21.562 10.016 -7.969 1 98.31 160 LYS B C 1
ATOM 2874 O O . LYS B 1 160 ? 20.766 10.148 -7.031 1 98.31 160 LYS B O 1
ATOM 2879 N N . ASN B 1 161 ? 22.656 9.242 -7.902 1 98.44 161 ASN B N 1
ATOM 2880 C CA . ASN B 1 161 ? 23.188 8.617 -6.699 1 98.44 161 ASN B CA 1
ATOM 2881 C C . ASN B 1 161 ? 22.281 7.512 -6.184 1 98.44 161 ASN B C 1
ATOM 2883 O O . ASN B 1 161 ? 22.078 7.379 -4.977 1 98.44 161 ASN B O 1
ATOM 2887 N N . LEU B 1 162 ? 21.703 6.84 -7.047 1 97.69 162 LEU B N 1
ATOM 2888 C CA . LEU B 1 162 ? 20.984 5.602 -6.762 1 97.69 162 LEU B CA 1
ATOM 2889 C C . LEU B 1 162 ? 21.656 4.414 -7.434 1 97.69 162 LEU B C 1
ATOM 2891 O O . LEU B 1 162 ? 22.234 4.551 -8.516 1 97.69 162 LEU B O 1
ATOM 2895 N N . LYS B 1 163 ? 21.625 3.363 -6.809 1 96.62 163 LYS B N 1
ATOM 2896 C CA . LYS B 1 163 ? 22.266 2.15 -7.312 1 96.62 163 LYS B CA 1
ATOM 2897 C C . LYS B 1 163 ? 21.672 1.741 -8.656 1 96.62 163 LYS B C 1
ATOM 2899 O O . LYS B 1 163 ? 22.391 1.263 -9.539 1 96.62 163 LYS B O 1
ATOM 2904 N N . TYR B 1 164 ? 20.344 1.838 -8.789 1 94.81 164 TYR B N 1
ATOM 2905 C CA . TYR B 1 164 ? 19.641 1.636 -10.047 1 94.81 164 TYR B CA 1
ATOM 2906 C C . TYR B 1 164 ? 19.125 2.959 -10.602 1 94.81 164 TYR B C 1
ATOM 2908 O O . TYR B 1 164 ? 17.953 3.293 -10.453 1 94.81 164 TYR B O 1
ATOM 2916 N N . PRO B 1 165 ? 20.016 3.645 -11.289 1 95.31 165 PRO B N 1
ATOM 2917 C CA . PRO B 1 165 ? 19.672 5.004 -11.711 1 95.31 165 PRO B CA 1
ATOM 2918 C C . PRO B 1 165 ? 18.578 5.035 -12.781 1 95.31 165 PRO B C 1
ATOM 2920 O O . PRO B 1 165 ? 18.469 4.102 -13.586 1 95.31 165 PRO B O 1
ATOM 2923 N N . LEU B 1 166 ? 17.797 6.043 -12.727 1 96 166 LEU B N 1
ATOM 2924 C CA . LEU B 1 166 ? 16.812 6.352 -13.773 1 96 166 LEU B CA 1
ATOM 2925 C C . LEU B 1 166 ? 17.375 7.398 -14.734 1 96 166 LEU B C 1
ATOM 2927 O O . LEU B 1 166 ? 17.984 8.375 -14.312 1 96 166 LEU B O 1
ATOM 2931 N N . LYS B 1 167 ? 17.281 7.168 -16 1 97.19 167 LYS B N 1
ATOM 2932 C CA . LYS B 1 167 ? 17.688 8.125 -17.031 1 97.19 167 LYS B CA 1
ATOM 2933 C C . LYS B 1 167 ? 16.547 8.352 -18.031 1 97.19 167 LYS B C 1
ATOM 2935 O O . LYS B 1 167 ? 16.422 7.613 -19.016 1 97.19 167 LYS B O 1
ATOM 2940 N N . ASN B 1 168 ? 15.883 9.398 -17.781 1 97 168 ASN B N 1
ATOM 2941 C CA . ASN B 1 168 ? 14.727 9.711 -18.609 1 97 168 ASN B CA 1
ATOM 2942 C C . ASN B 1 168 ? 13.836 8.492 -18.812 1 97 168 ASN B C 1
ATOM 2944 O O . ASN B 1 168 ? 13.484 8.156 -19.938 1 97 168 ASN B O 1
ATOM 2948 N N . LEU B 1 169 ? 13.531 7.879 -17.781 1 96.06 169 LEU B N 1
ATOM 2949 C CA . LEU B 1 169 ? 12.781 6.629 -17.812 1 96.06 169 LEU B CA 1
ATOM 2950 C C . LEU B 1 169 ? 11.398 6.805 -17.203 1 96.06 169 LEU B C 1
ATOM 2952 O O . LEU B 1 169 ? 11.234 7.512 -16.219 1 96.06 169 LEU B O 1
ATOM 2956 N N . ARG B 1 170 ? 10.484 6.164 -17.828 1 93.94 170 ARG B N 1
ATOM 2957 C CA . ARG B 1 170 ? 9.133 6.125 -17.266 1 93.94 170 ARG B CA 1
ATOM 2958 C C . ARG B 1 170 ? 9.016 5.039 -16.203 1 93.94 170 ARG B C 1
ATOM 2960 O O . ARG B 1 170 ? 9.539 3.934 -16.375 1 93.94 170 ARG B O 1
ATOM 2967 N N . LEU B 1 171 ? 8.414 5.383 -15.125 1 92.56 171 LEU B N 1
ATOM 2968 C CA . LEU B 1 171 ? 8.031 4.363 -14.156 1 92.56 171 LEU B CA 1
ATOM 2969 C C . LEU B 1 171 ? 6.684 3.748 -14.523 1 92.56 171 LEU B C 1
ATOM 2971 O O . LEU B 1 171 ? 5.633 4.262 -14.125 1 92.56 171 LEU B O 1
ATOM 2975 N N . LYS B 1 172 ? 6.664 2.672 -15.117 1 86.88 172 LYS B N 1
ATOM 2976 C CA . LYS B 1 172 ? 5.488 2.082 -15.758 1 86.88 172 LYS B CA 1
ATOM 2977 C C . LYS B 1 172 ? 4.574 1.433 -14.719 1 86.88 172 LYS B C 1
ATOM 2979 O O . LYS B 1 172 ? 3.393 1.196 -14.992 1 86.88 172 LYS B O 1
ATOM 2984 N N . THR B 1 173 ? 5.18 1.019 -13.664 1 87.44 173 THR B N 1
ATOM 2985 C CA . THR B 1 173 ? 4.418 0.421 -12.57 1 87.44 173 THR B CA 1
ATOM 2986 C C . THR B 1 173 ? 4.859 0.992 -11.227 1 87.44 173 THR B C 1
ATOM 2988 O O . THR B 1 173 ? 5.875 1.688 -11.141 1 87.44 173 THR B O 1
ATOM 2991 N N . LEU B 1 174 ? 4.137 0.658 -10.219 1 91.25 174 LEU B N 1
ATOM 2992 C CA . LEU B 1 174 ? 4.5 1.147 -8.898 1 91.25 174 LEU B CA 1
ATOM 2993 C C . LEU B 1 174 ? 5.645 0.331 -8.312 1 91.25 174 LEU B C 1
ATOM 2995 O O . LEU B 1 174 ? 6.227 0.711 -7.289 1 91.25 174 LEU B O 1
ATOM 2999 N N . PHE B 1 175 ? 6.027 -0.657 -9.008 1 88.88 175 PHE B N 1
ATOM 3000 C CA . PHE B 1 175 ? 7.199 -1.438 -8.617 1 88.88 175 PHE B CA 1
ATOM 3001 C C . PHE B 1 175 ? 8.469 -0.848 -9.227 1 88.88 175 PHE B C 1
ATOM 3003 O O . PHE B 1 175 ? 9.547 -0.97 -8.648 1 88.88 175 PHE B O 1
ATOM 3010 N N . SER B 1 176 ? 8.422 -0.216 -10.305 1 89.44 176 SER B N 1
ATOM 3011 C CA . SER B 1 176 ? 9.547 0.16 -11.148 1 89.44 176 SER B CA 1
ATOM 3012 C C . SER B 1 176 ? 10.539 1.036 -10.391 1 89.44 176 SER B C 1
ATOM 3014 O O . SER B 1 176 ? 11.75 0.985 -10.648 1 89.44 176 SER B O 1
ATOM 3016 N N . GLY B 1 177 ? 10.141 1.777 -9.492 1 92.31 177 GLY B N 1
ATOM 3017 C CA . GLY B 1 177 ? 11.031 2.66 -8.758 1 92.31 177 GLY B CA 1
ATOM 3018 C C . GLY B 1 177 ? 11.273 2.205 -7.328 1 92.31 177 GLY B C 1
ATOM 3019 O O . GLY B 1 177 ? 11.836 2.949 -6.523 1 92.31 177 GLY B O 1
ATOM 3020 N N . SER B 1 178 ? 10.805 1.015 -7.02 1 92.69 178 SER B N 1
ATOM 3021 C CA . SER B 1 178 ? 10.883 0.526 -5.648 1 92.69 178 SER B CA 1
ATOM 3022 C C . SER B 1 178 ? 12.172 -0.251 -5.41 1 92.69 178 SER B C 1
ATOM 3024 O O . SER B 1 178 ? 12.844 -0.66 -6.363 1 92.69 178 SER B O 1
ATOM 3026 N N . LEU B 1 179 ? 12.516 -0.374 -4.121 1 89.06 179 LEU B N 1
ATOM 3027 C CA . LEU B 1 179 ? 13.609 -1.218 -3.654 1 89.06 179 LEU B CA 1
ATOM 3028 C C . LEU B 1 179 ? 14.938 -0.77 -4.254 1 89.06 179 LEU B C 1
ATOM 3030 O O . LEU B 1 179 ? 15.711 -1.595 -4.746 1 89.06 179 LEU B O 1
ATOM 3034 N N . ASN B 1 180 ? 15.125 0.486 -4.43 1 94.56 180 ASN B N 1
ATOM 3035 C CA . ASN B 1 180 ? 16.391 1.077 -4.832 1 94.56 180 ASN B CA 1
ATOM 3036 C C . ASN B 1 180 ? 17.312 1.29 -3.635 1 94.56 180 ASN B C 1
ATOM 3038 O O . ASN B 1 180 ? 17.031 0.82 -2.533 1 94.56 180 ASN B O 1
ATOM 3042 N N . GLU B 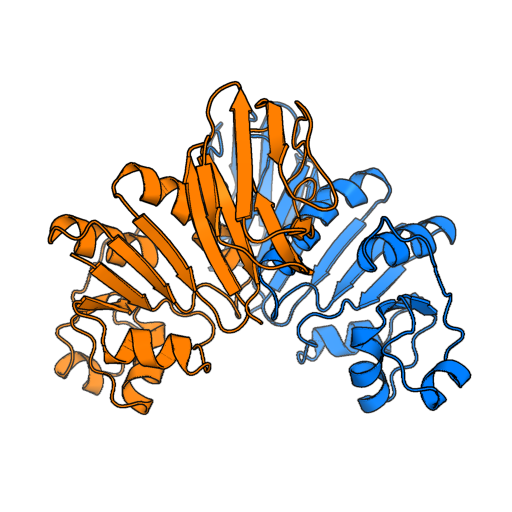1 181 ? 18.469 1.842 -3.887 1 96.75 181 GLU B N 1
ATOM 3043 C CA . GLU B 1 181 ? 19.453 2.057 -2.84 1 96.75 181 GLU B CA 1
ATOM 3044 C C . GLU B 1 181 ? 20.281 3.318 -3.105 1 96.75 181 GLU B C 1
ATOM 3046 O O . GLU B 1 181 ? 20.688 3.568 -4.238 1 96.75 181 GLU B O 1
ATOM 3051 N N . ALA B 1 182 ? 20.406 4.09 -2.043 1 97.75 182 ALA B N 1
ATOM 3052 C CA . ALA B 1 182 ? 21.25 5.277 -2.184 1 97.75 182 ALA B CA 1
ATOM 3053 C C . ALA B 1 182 ? 22.734 4.898 -2.207 1 97.75 182 ALA B C 1
ATOM 3055 O O . ALA B 1 182 ? 23.156 3.986 -1.493 1 97.75 182 ALA B O 1
ATOM 3056 N N . THR B 1 183 ? 23.516 5.629 -2.934 1 98.25 183 THR B N 1
ATOM 3057 C CA . THR B 1 183 ? 24.922 5.285 -3.07 1 98.25 183 THR B CA 1
ATOM 3058 C C . THR B 1 183 ? 25.797 6.367 -2.461 1 98.25 183 THR B C 1
ATOM 3060 O O . THR B 1 183 ? 27.031 6.242 -2.443 1 98.25 183 THR B O 1
ATOM 3063 N N . ASP B 1 184 ? 25.172 7.453 -2.002 1 98.19 184 ASP B N 1
ATOM 3064 C CA . ASP B 1 184 ? 25.938 8.594 -1.491 1 98.19 184 ASP B CA 1
ATOM 3065 C C . ASP B 1 184 ? 25.172 9.297 -0.368 1 98.19 184 ASP B C 1
ATOM 3067 O O . ASP B 1 184 ? 24.156 8.789 0.11 1 98.19 184 ASP B O 1
ATOM 3071 N N . SER B 1 185 ? 25.719 10.469 0.045 1 98.25 185 SER B N 1
ATOM 3072 C CA . SER B 1 185 ? 25.156 11.203 1.174 1 98.25 185 SER B CA 1
ATOM 3073 C C . SER B 1 185 ? 23.891 11.953 0.774 1 98.25 185 SER B C 1
ATOM 3075 O O . SER B 1 185 ? 23.219 12.547 1.622 1 98.25 185 SER B O 1
ATOM 3077 N N . TYR B 1 186 ? 23.641 11.906 -0.524 1 98.44 186 TYR B N 1
ATOM 3078 C CA . TYR B 1 186 ? 22.391 12.469 -1.027 1 98.44 186 TYR B CA 1
ATOM 3079 C C . TYR B 1 186 ? 21.938 11.75 -2.299 1 98.44 186 TYR B C 1
ATOM 3081 O O . TYR B 1 186 ? 22.734 11.055 -2.934 1 98.44 186 TYR B O 1
ATOM 3089 N N . PHE B 1 187 ? 20.734 11.82 -2.613 1 98.56 187 PHE B N 1
ATOM 3090 C CA . PHE B 1 187 ? 20.219 11.414 -3.918 1 98.56 187 PHE B CA 1
ATOM 3091 C C . PHE B 1 187 ? 19.25 12.445 -4.469 1 98.56 187 PHE B C 1
ATOM 3093 O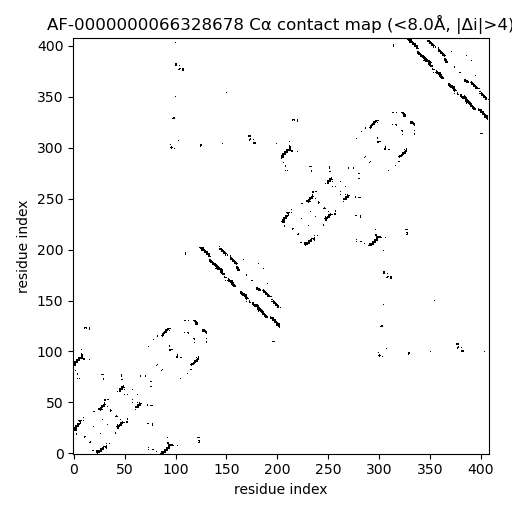 O . PHE B 1 187 ? 18.719 13.266 -3.719 1 98.56 187 PHE B O 1
ATOM 3100 N N . SER B 1 188 ? 19.062 12.477 -5.758 1 98.69 188 SER B N 1
ATOM 3101 C CA . SER B 1 188 ? 18.172 13.453 -6.383 1 98.69 188 SER B CA 1
ATOM 3102 C C . SER B 1 188 ? 17.281 12.797 -7.434 1 98.69 188 SER B C 1
ATOM 3104 O O . SER B 1 188 ? 17.609 11.711 -7.93 1 98.69 188 SER B O 1
ATOM 3106 N N . LEU B 1 189 ? 16.203 13.391 -7.691 1 98.69 189 LEU B N 1
ATOM 3107 C CA . LEU B 1 189 ? 15.25 12.969 -8.711 1 98.69 189 LEU B CA 1
ATOM 3108 C C . LEU B 1 189 ? 14.695 14.172 -9.469 1 98.69 189 LEU B C 1
ATOM 3110 O O . LEU B 1 189 ? 14.336 15.18 -8.867 1 98.69 189 LEU B O 1
ATOM 3114 N N . SER B 1 190 ? 14.656 14.117 -10.727 1 98.69 190 SER B N 1
ATOM 3115 C CA . SER B 1 190 ? 13.992 15.078 -11.609 1 98.69 190 SER B CA 1
ATOM 3116 C C . SER B 1 190 ? 13.094 14.367 -12.617 1 98.69 190 SER B C 1
ATOM 3118 O O . SER B 1 190 ? 13.188 13.156 -12.789 1 98.69 190 SER B O 1
ATOM 3120 N N . SER B 1 191 ? 12.18 15.148 -13.172 1 98.44 191 SER B N 1
ATOM 3121 C CA . SER B 1 191 ? 11.289 14.539 -14.156 1 98.44 191 SER B CA 1
ATOM 3122 C C . SER B 1 191 ? 10.781 15.578 -15.156 1 98.44 191 SER B C 1
ATOM 3124 O O . SER B 1 191 ? 10.859 16.781 -14.906 1 98.44 191 SER B O 1
ATOM 3126 N N . THR B 1 192 ? 10.359 15.109 -16.328 1 97.69 192 THR B N 1
ATOM 3127 C CA . THR B 1 192 ? 9.672 15.906 -17.328 1 97.69 192 THR B CA 1
ATOM 3128 C C . THR B 1 192 ? 8.367 15.234 -17.75 1 97.69 192 THR B C 1
ATOM 3130 O O . THR B 1 192 ? 8.375 14.148 -18.328 1 97.69 192 THR B O 1
ATOM 3133 N N . PRO B 1 193 ? 7.305 15.898 -17.609 1 97.12 193 PRO B N 1
ATOM 3134 C CA . PRO B 1 193 ? 7.125 17.125 -16.828 1 97.12 193 PRO B CA 1
ATOM 3135 C C . PRO B 1 193 ? 7.379 16.922 -15.328 1 97.12 193 PRO B C 1
ATOM 3137 O O . PRO B 1 193 ? 7.66 15.797 -14.898 1 97.12 193 PRO B O 1
ATOM 3140 N N . LYS B 1 194 ? 7.332 17.984 -14.578 1 97.44 194 LYS B N 1
ATOM 3141 C CA . LYS B 1 194 ? 7.379 17.875 -13.125 1 97.44 194 LYS B CA 1
ATOM 3142 C C . LYS B 1 194 ? 6.281 16.938 -12.609 1 97.44 194 LYS B C 1
ATOM 3144 O O . LYS B 1 194 ? 5.195 16.875 -13.188 1 97.44 194 LYS B O 1
ATOM 3149 N N . SER B 1 195 ? 6.656 16.234 -11.531 1 96.62 195 SER B N 1
ATOM 3150 C CA . SER B 1 195 ? 5.734 15.234 -11 1 96.62 195 SER B 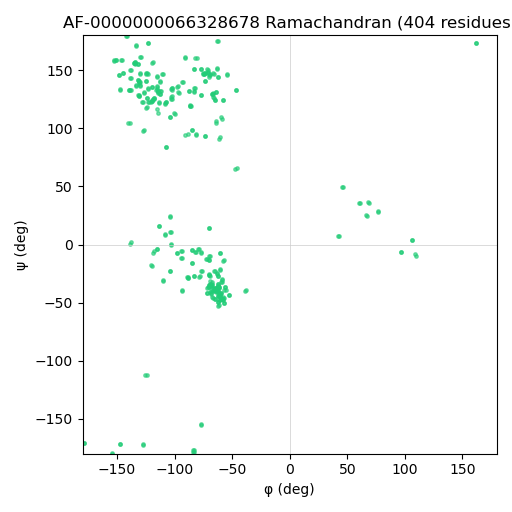CA 1
ATOM 3151 C C . SER B 1 195 ? 5.809 15.164 -9.477 1 96.62 195 SER B C 1
ATOM 3153 O O . SER B 1 195 ? 6.844 15.477 -8.891 1 96.62 195 SER B O 1
ATOM 3155 N N . VAL B 1 196 ? 4.676 14.867 -8.906 1 96.69 196 VAL B N 1
ATOM 3156 C CA . VAL B 1 196 ? 4.641 14.602 -7.473 1 96.69 196 VAL B CA 1
ATOM 3157 C C . VAL B 1 196 ? 4.934 13.125 -7.211 1 96.69 196 VAL B C 1
ATOM 3159 O O . VAL B 1 196 ? 4.344 12.25 -7.84 1 96.69 196 VAL B O 1
ATOM 3162 N N . VAL B 1 197 ? 5.871 12.891 -6.23 1 97.44 197 VAL B N 1
ATOM 3163 C CA . VAL B 1 197 ? 6.379 11.547 -6.004 1 97.44 197 VAL B CA 1
ATOM 3164 C C . VAL B 1 197 ? 6.297 11.203 -4.516 1 97.44 197 VAL B C 1
ATOM 3166 O O . VAL B 1 197 ? 6.523 12.062 -3.662 1 97.44 197 VAL B O 1
ATOM 3169 N N . LEU B 1 198 ? 5.859 9.984 -4.285 1 97.81 198 LEU B N 1
ATOM 3170 C CA . LEU B 1 198 ? 5.973 9.422 -2.943 1 97.81 198 LEU B CA 1
ATOM 3171 C C . LEU B 1 198 ? 7.332 8.758 -2.744 1 97.81 198 LEU B C 1
ATOM 3173 O O . LEU B 1 198 ? 7.664 7.789 -3.428 1 97.81 198 LEU B O 1
ATOM 3177 N N . VAL B 1 199 ? 8.125 9.258 -1.772 1 98.44 199 VAL B N 1
ATOM 3178 C CA . VAL B 1 199 ? 9.484 8.789 -1.548 1 98.44 199 VAL B CA 1
ATOM 3179 C C . VAL B 1 199 ? 9.57 8.07 -0.203 1 98.44 199 VAL B C 1
ATOM 3181 O O . VAL B 1 199 ? 9.141 8.602 0.821 1 98.44 199 VAL B O 1
ATOM 3184 N N . TYR B 1 200 ? 10.117 6.898 -0.221 1 98.25 200 TYR B N 1
ATOM 3185 C CA . TYR B 1 200 ? 10.312 6.129 1.002 1 98.25 200 TYR B CA 1
ATOM 3186 C C . TYR B 1 200 ? 11.797 6.004 1.335 1 98.25 200 TYR B C 1
ATOM 3188 O O . TYR B 1 200 ? 12.609 5.699 0.461 1 98.25 200 TYR B O 1
ATOM 3196 N N . GLN B 1 201 ? 12.156 6.258 2.516 1 98.06 201 GLN B N 1
ATOM 3197 C CA . GLN B 1 201 ? 13.492 6.004 3.047 1 98.06 201 GLN B CA 1
ATOM 3198 C C . GLN B 1 201 ? 13.43 5.09 4.27 1 98.06 201 GLN B C 1
ATOM 3200 O O . GLN B 1 201 ? 12.773 5.41 5.258 1 98.06 201 GLN B O 1
ATOM 3205 N N . LYS B 1 202 ? 14.094 4.016 4.203 1 96.06 202 LYS B N 1
ATOM 3206 C CA . LYS B 1 202 ? 14.133 3.061 5.305 1 96.06 202 LYS B CA 1
ATOM 3207 C C . LYS B 1 202 ? 14.992 3.58 6.457 1 96.06 202 LYS B C 1
ATOM 3209 O O . LYS B 1 202 ? 16.047 4.16 6.23 1 96.06 202 LYS B O 1
ATOM 3214 N N . PHE B 1 203 ? 14.516 3.322 7.648 1 91.12 203 PHE B N 1
ATOM 3215 C CA . PHE B 1 203 ? 15.336 3.662 8.805 1 91.12 203 PHE B CA 1
ATOM 3216 C C . PHE B 1 203 ? 16.453 2.641 9 1 91.12 203 PHE B C 1
ATOM 3218 O O . PHE B 1 203 ? 16.328 1.489 8.578 1 91.12 203 PHE B O 1
ATOM 3225 N N . LEU B 1 204 ? 17.5 3.051 9.539 1 77.88 204 LEU B N 1
ATOM 3226 C CA . LEU B 1 204 ? 18.609 2.162 9.844 1 77.88 204 LEU B CA 1
ATOM 3227 C C . LEU B 1 204 ? 18.219 1.139 10.906 1 77.88 204 LEU B C 1
ATOM 3229 O O . LEU B 1 204 ? 17.422 1.438 11.797 1 77.88 204 LEU B O 1
#

Organism: Helicobacter pylori (strain ATCC 700392 / 26695) (NCBI:txid85962)

Solvent-accessible surface area (backbone atoms only — not comparable to full-atom values): 21181 Å² total; per-residue (Å²): 86,56,35,34,37,34,39,64,32,40,77,62,76,38,66,70,54,49,48,50,64,73,66,37,86,35,29,35,26,23,46,78,27,44,62,63,35,52,77,69,70,51,79,61,75,35,35,30,27,82,59,75,83,49,54,70,73,52,50,73,73,38,72,58,49,71,56,73,65,82,88,56,55,52,66,57,52,48,49,52,53,43,41,74,72,58,34,35,32,40,38,36,31,16,63,41,66,58,53,62,67,56,22,54,21,55,57,53,40,49,64,62,51,46,77,77,39,80,40,46,35,39,45,58,75,48,29,37,40,35,62,45,56,40,65,49,74,45,81,49,41,66,68,35,44,29,28,42,35,48,84,57,53,78,32,23,27,33,42,42,45,36,72,72,60,37,71,68,35,58,37,79,44,55,38,67,38,37,83,35,27,27,59,28,63,39,34,35,40,35,43,53,58,66,44,65,32,43,38,35,42,50,57,132,87,55,34,33,37,33,38,63,31,39,76,63,77,38,66,69,53,48,49,51,64,73,67,36,86,34,28,36,27,23,46,76,26,44,62,63,33,51,76,68,69,50,80,61,75,34,36,31,26,82,61,74,83,49,55,71,72,53,52,73,72,38,73,56,48,72,54,74,66,82,88,57,55,52,65,57,52,49,49,51,51,43,41,74,72,56,34,35,33,40,40,36,31,17,61,43,67,58,54,60,67,56,23,54,21,55,58,52,42,48,63,61,51,47,78,77,39,79,42,44,35,38,45,59,77,48,30,36,39,34,62,45,56,39,64,46,75,44,81,49,41,64,69,34,43,28,27,41,36,48,84,56,53,77,31,25,25,33,42,43,46,38,72,72,60,38,72,68,35,57,39,80,45,54,41,66,39,38,83,36,28,27,61,28,63,39,33,36,41,36,42,51,61,68,44,66,33,44,38,36,42,50,56,132

Secondary structure (DSSP, 8-state):
-EEEEE-SSPPP-SHHHHHHHHT-SSEEEEHHHHHHHHHTT---SEEEE-SSSS-HHHHHHS-EEE---TTS-HHHHHHHHHHHTT--EEEEE--SSS-HHHHHHHHHHHHHHGGGSSEEEEE-SSEEEEEEESSEEEE--TT-EEEEE-S-TT-EEEEESBSS--SSEE--SSSTT-SEEB-SSEEEEEEES--EEEEEEE--/-EEEEE-SSPPP-SHHHHHHHHT-SSEEEEHHHHHHHHHTT---SEEEE-SSSS-HHHHHHS-EEE---TTS-HHHHHHHHHHHTT--EEEEE--SSS-HHHHHHHHHHHHHHGGGSSEEEEE-SSEEEEEEESSEEEE--TT-EEEEEES-TT-EEEEESBSS--SSEE--SSSTT-SEEB-SSEEEEEEES--EEEEEEE--

Foldseek 3Di:
DEEEEEEQADAFDDPVSVVCQQPPPAYEYELNCVVVCVVVPRAHQEYEYCCPPPPPVVCVVHVYPNPVPVPDDRVVVRLVVVVVVPHQHYEYERLYHPDPVSSVVVLCCQQVSVVRHPWYKYDHNWWMKTKDKPWDKDFDAAFWWKFKAFPPQPKFKFKPQKPDTGDRHGPNDRCSRHGITGHHRMMTMHIVPMGMMIMITTDD/DEEEEEEQADAFDDPVSVVCQQPPPAYEYELNCVVVCVVVPRAHQEYEYCCPPPPPVVCVVHVYPDPVPVPDDRVVVRLVVVVVVPHQHYEYERQYHPDPVSSVVVLCCQQVSVVRHPWYWYDHNWWMKTKDKPWDKDFDAAFWWKFKAFPPQPKFKAKPQKPDTGDRHGPNDRCSRHGITGHHRMMTMHIVPMGIMIMITTDD

Sequence (408 aa):
MQAVILANGEFPKSQKCLDLLKNAPFLIACDGAVTSLHALQFKPSVVIGDLDSIDSHLKALYNPIRMSEQNSNDLSKAFFYALNKGCDDFIFLGLNGKREDHALANTFLLLEYFKFCQKIQAISDYGLFRVLETPFTLPSFKGEQISLFSLDLKAQFTSKNLKYPLKNLRLKTLFSGSLNEATDSYFSLSSTPKSVVLVYQKFLMQAVILANGEFPKSQKCLDLLKNAPFLIACDGAVTSLHALQFKPSVVIGDLDSIDSHLKALYNPIRMSEQNSNDLSKAFFYALNKGCDDFIFLGLNGKREDHALANTFLLLEYFKFCQKIQAISDYGLFRVLETPFTLPSFKGEQISLFSLDLKAQFTSKNLKYPLKNLRLKTLFSGSLNEATDSYFSLSSTPKSVVLVYQKFL

Nearest PDB structures (foldseek):
  2omk-assembly1_A  TM=9.382E-01  e=1.885E-21  Bacteroides thetaiotaomicron VPI-5482
  2omk-assembly1_B  TM=9.051E-01  e=2.006E-21  Bacteroides thetaiotaomicron VPI-5482
  3lm8-assembly6_D  TM=7.582E-01  e=9.030E-15  Bacillus subtilis
  3cq9-assembly1_A  TM=7.776E-01  e=6.818E-13  Lactiplantibacillus plantarum WCFS1
  3l8m-assembly1_A  TM=7.883E-01  e=1.222E-10  Staphylococcus saprophyticus subsp. saprophyticus ATCC 15305 = NCTC 7292